Protein AF-0000000087642236 (afdb_homodimer)

Sequence (404 aa):
MPSSGDEKKRVFAFHSILVLTADTSTDHLIQAVLVAGTSNITKETESALHYLAAWSFVEMAKLPDFQRIPYHQFVILLSSCELHVSHELVAADAALLWLVGQPHPAIYAPGIFSVIRSAYLSKVDRQLIVERIATLQMPESVARFARISMESRHSSRICLEGTHVNRHLSRCGIPDPESRPKETTLSLSRPREGIKWSEKSEMPSSGDEKKRVFAFHSILVLTADTSTDHLIQAVLVAGTSNITKETESALHYLAAWSFVEMAKLPDFQRIPYHQFVILLSSCELHVSHELVAADAALLWLVGQPHPAIYAPGIFSVIRSAYLSKVDRQLIVERIATLQMPESVARFARISMESRHSSRICLEGTHVNRHLSRCGIPDPESRPKETTLSLSRPREGIKWSEKSE

Foldseek 3Di:
DPDPVVVVVVLVVVLVVLLVQLQPDVVSLLVSQLVVVVDDHDPVSLVSSLLSCLQCVLVNLQDPCLLVRDLVSLLVSLLDLSRDDQFLLQSLLSLLQNLLSDPQSLVSLLSSLLSRQLQQADPVSLVLSLVLCVVSVHDVSSSVSSCCLNVDPVSNDAAAPPVSVVVVRVRHDRHDNVPDDPPDHSVSNPDDPPDPPPPPDD/DPDPVVVVVVLVVVLVVLLVQLQPDVVSLLVSQLVVVVDDHDPVSLVSSLLSCLQCVLVNLQDPCLLVRDLVSLLVSLLDLSRDDQFLLQSLLSLLQNLLSDPQSLVSLLSSLLSRQLQQADPVSLVLSLVLCVVSVHDVSSSVSSCCLNVDPVSNDAAAPPVSVVVVRVRHDRHDNVPDDPPDHSVSNPDDPPPPPPPPDD

InterPro domains:
  IPR011705 BTB/Kelch-associated [PF07707] (33-123)
  IPR011705 BTB/Kelch-associated [SM00875] (32-131)

Structure (mmCIF, N/CA/C/O backbone):
data_AF-0000000087642236-model_v1
#
loop_
_entity.id
_entity.type
_entity.pdbx_description
1 polymer 'BACK domain-containing protein'
#
loop_
_atom_site.group_PDB
_atom_site.id
_atom_site.type_symbol
_atom_site.label_atom_id
_atom_site.label_alt_id
_atom_site.label_comp_id
_atom_site.label_asym_id
_atom_site.label_entity_id
_atom_site.label_seq_id
_atom_site.pdbx_PDB_ins_code
_atom_site.Cartn_x
_atom_site.Cartn_y
_atom_site.Cartn_z
_atom_site.occupancy
_atom_site.B_iso_or_equiv
_atom_site.auth_seq_id
_atom_site.auth_comp_id
_atom_site.auth_asym_id
_atom_site.auth_atom_id
_atom_site.pdbx_PDB_model_num
ATOM 1 N N . MET A 1 1 ? 34.438 30.281 -5.961 1 32.78 1 MET A N 1
ATOM 2 C CA . MET A 1 1 ? 33.625 29.078 -5.988 1 32.78 1 MET A CA 1
ATOM 3 C C . MET A 1 1 ? 32.938 28.844 -4.641 1 32.78 1 MET A C 1
ATOM 5 O O . MET A 1 1 ? 33.625 28.812 -3.604 1 32.78 1 MET A O 1
ATOM 9 N N . PRO A 1 2 ? 31.688 29.203 -4.465 1 47.16 2 PRO A N 1
ATOM 10 C CA . PRO A 1 2 ? 31.188 29.109 -3.092 1 47.16 2 PRO A CA 1
ATOM 11 C C . PRO A 1 2 ? 31.516 27.781 -2.434 1 47.16 2 PRO A C 1
ATOM 13 O O . PRO A 1 2 ? 31.516 26.734 -3.104 1 47.16 2 PRO A O 1
ATOM 16 N N . SER A 1 3 ? 32.125 27.734 -1.392 1 49.94 3 SER A N 1
ATOM 17 C CA . SER A 1 3 ? 32.719 26.578 -0.713 1 49.94 3 SER A CA 1
ATOM 18 C C . SER A 1 3 ? 31.672 25.547 -0.341 1 49.94 3 SER A C 1
ATOM 20 O O . SER A 1 3 ? 30.5 25.891 -0.126 1 49.94 3 SER A O 1
ATOM 22 N N . SER A 1 4 ? 31.922 24.219 -0.556 1 55.78 4 SER A N 1
ATOM 23 C CA . SER A 1 4 ? 31.172 23.031 -0.171 1 55.78 4 SER A CA 1
ATOM 24 C C . SER A 1 4 ? 30.469 23.234 1.166 1 55.78 4 SER A C 1
ATOM 26 O O . SER A 1 4 ? 29.328 22.812 1.336 1 55.78 4 SER A O 1
ATOM 28 N N . GLY A 1 5 ? 31.078 23.938 1.996 1 52.66 5 GLY A N 1
ATOM 29 C CA . GLY A 1 5 ? 30.547 24.281 3.305 1 52.66 5 GLY A CA 1
ATOM 30 C C . GLY A 1 5 ? 29.375 25.25 3.236 1 52.66 5 GLY A C 1
ATOM 31 O O . GLY A 1 5 ? 28.438 25.141 4.016 1 52.66 5 GLY A O 1
ATOM 32 N N . ASP A 1 6 ? 29.5 26.156 2.379 1 53.19 6 ASP A N 1
ATOM 33 C CA . ASP A 1 6 ? 28.453 27.156 2.234 1 53.19 6 ASP A CA 1
ATOM 34 C C . ASP A 1 6 ? 27.172 26.547 1.659 1 53.19 6 ASP A C 1
ATOM 36 O O . ASP A 1 6 ? 26.062 26.891 2.088 1 53.19 6 ASP A O 1
ATOM 40 N N . GLU A 1 7 ? 27.344 25.656 0.731 1 53.28 7 GLU A N 1
ATOM 41 C CA . GLU A 1 7 ? 26.203 24.984 0.147 1 53.28 7 GLU A CA 1
ATOM 42 C C . GLU A 1 7 ? 25.484 24.109 1.178 1 53.28 7 GLU A C 1
ATOM 44 O O . GLU A 1 7 ? 24.266 24.078 1.235 1 53.28 7 GLU A O 1
ATOM 49 N N . LYS A 1 8 ? 26.312 23.547 1.969 1 52.88 8 LYS A N 1
ATOM 50 C CA . LYS A 1 8 ? 25.734 22.734 3.039 1 52.88 8 LYS A CA 1
ATOM 51 C C . LYS A 1 8 ? 24.984 23.609 4.043 1 52.88 8 LYS A C 1
ATOM 53 O O . LYS A 1 8 ? 23.906 23.219 4.516 1 52.88 8 LYS A O 1
ATOM 58 N N . LYS A 1 9 ? 25.562 24.703 4.328 1 51.25 9 LYS A N 1
ATOM 59 C CA . LYS A 1 9 ? 24.906 25.641 5.25 1 51.25 9 LYS A CA 1
ATOM 60 C C . LYS A 1 9 ? 23.609 26.172 4.66 1 51.25 9 LYS A C 1
ATOM 62 O O . LYS A 1 9 ? 22.609 26.328 5.371 1 51.25 9 LYS A O 1
ATOM 67 N N . ARG A 1 10 ? 23.594 26.453 3.404 1 49.69 10 ARG A N 1
ATOM 68 C CA . ARG A 1 10 ? 22.391 26.953 2.742 1 49.69 10 ARG A CA 1
ATOM 69 C C . ARG A 1 10 ? 21.312 25.875 2.674 1 49.69 10 ARG A C 1
ATOM 71 O O . ARG A 1 10 ? 20.141 26.156 2.879 1 49.69 10 ARG A O 1
ATOM 78 N N . VAL A 1 11 ? 21.766 24.656 2.379 1 57.25 11 VAL A N 1
ATOM 79 C CA . VAL A 1 11 ? 20.828 23.531 2.348 1 57.25 11 VAL A CA 1
ATOM 80 C C . VAL A 1 11 ? 20.25 23.297 3.742 1 57.25 11 VAL A C 1
ATOM 82 O O . VAL A 1 11 ? 19.047 23.094 3.896 1 57.25 11 VAL A O 1
ATOM 85 N N . PHE A 1 12 ? 21.141 23.391 4.672 1 57.59 12 PHE A N 1
ATOM 86 C CA . PHE A 1 12 ? 20.672 23.234 6.043 1 57.59 12 PHE A CA 1
ATOM 87 C C . PHE A 1 12 ? 19.75 24.375 6.434 1 57.59 12 PHE A C 1
ATOM 89 O O . PHE A 1 12 ? 18.719 24.156 7.082 1 57.59 12 PHE A O 1
ATOM 96 N N . ALA A 1 13 ? 20.188 25.562 6.012 1 58.34 13 ALA A N 1
ATOM 97 C CA . ALA A 1 13 ? 19.344 26.719 6.312 1 58.34 13 ALA A CA 1
ATOM 98 C C . ALA A 1 13 ? 17.984 26.594 5.641 1 58.34 13 ALA A C 1
ATOM 100 O O . ALA A 1 13 ? 16.953 26.875 6.258 1 58.34 13 ALA A O 1
ATOM 101 N N . PHE A 1 14 ? 18.062 26.234 4.43 1 61.53 14 PHE A N 1
ATOM 102 C CA . PHE A 1 14 ? 16.797 26.047 3.707 1 61.53 14 PHE A CA 1
ATOM 103 C C . PHE A 1 14 ? 15.93 25 4.398 1 61.53 14 PHE A C 1
ATOM 105 O O . PHE A 1 14 ? 14.727 25.219 4.582 1 61.53 14 PHE A O 1
ATOM 112 N N . HIS A 1 15 ? 16.609 24.016 4.812 1 68.62 15 HIS A N 1
ATOM 113 C CA . HIS A 1 15 ? 15.875 22.906 5.434 1 68.62 15 HIS A CA 1
ATOM 114 C C . HIS A 1 15 ? 15.297 23.328 6.777 1 68.62 15 HIS A C 1
ATOM 116 O O . HIS A 1 15 ? 14.141 23.016 7.078 1 68.62 15 HIS A O 1
ATOM 122 N N . SER A 1 16 ? 16.078 24.078 7.387 1 69.88 16 SER A N 1
ATOM 123 C CA . SER A 1 16 ? 15.602 24.547 8.688 1 69.88 16 SER A CA 1
ATOM 124 C C . SER A 1 16 ? 14.461 25.547 8.523 1 69.88 16 SER A C 1
ATOM 126 O O . SER A 1 16 ? 13.477 25.5 9.258 1 69.88 16 SER A O 1
ATOM 128 N N . ILE A 1 17 ? 14.586 26.328 7.551 1 69.81 17 ILE A N 1
ATOM 129 C CA . ILE A 1 17 ? 13.555 27.344 7.32 1 69.81 17 ILE A CA 1
ATOM 130 C C . ILE A 1 17 ? 12.273 26.672 6.855 1 69.81 17 ILE A C 1
ATOM 132 O O . ILE A 1 17 ? 11.172 27.062 7.262 1 69.81 17 ILE A O 1
ATOM 136 N N . LEU A 1 18 ? 12.445 25.688 6.094 1 77.38 18 LEU A N 1
ATOM 137 C CA . LEU A 1 18 ? 11.281 24.984 5.562 1 77.38 18 LEU A CA 1
ATOM 138 C C . LEU A 1 18 ? 10.469 24.359 6.688 1 77.38 18 LEU A C 1
ATOM 140 O O . LEU A 1 18 ? 9.242 24.516 6.734 1 77.38 18 LEU A O 1
ATOM 144 N N . VAL A 1 19 ? 11.195 23.844 7.582 1 80.31 19 VAL A N 1
ATOM 145 C CA . VAL A 1 19 ? 10.508 23.188 8.688 1 80.31 19 VAL A CA 1
ATOM 146 C C . VAL A 1 19 ? 9.93 24.234 9.633 1 80.31 19 VAL A C 1
ATOM 148 O O . VAL A 1 19 ? 8.789 24.094 10.102 1 80.31 19 VAL A O 1
ATOM 151 N N . LEU A 1 20 ? 10.68 25.25 9.766 1 78.31 20 LEU A N 1
ATOM 152 C CA . LEU A 1 20 ? 10.219 26.297 10.664 1 78.31 20 LEU A CA 1
ATOM 153 C C . LEU A 1 20 ? 8.984 26.984 10.109 1 78.31 20 LEU A C 1
ATOM 155 O O . LEU A 1 20 ? 8.023 27.25 10.844 1 78.31 20 LEU A O 1
ATOM 159 N N . THR A 1 21 ? 8.961 27.219 8.906 1 80.25 21 THR A N 1
ATOM 160 C CA . THR A 1 21 ? 7.809 27.875 8.281 1 80.25 21 THR A CA 1
ATOM 161 C C . THR A 1 21 ? 6.609 26.938 8.258 1 80.25 21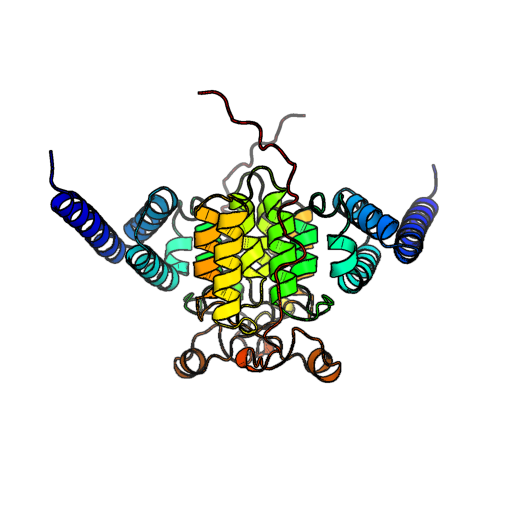 THR A C 1
ATOM 163 O O . THR A 1 21 ? 5.473 27.359 8.477 1 80.25 21 THR A O 1
ATOM 166 N N . ALA A 1 22 ? 6.883 25.719 8.062 1 83.5 22 ALA A N 1
ATOM 167 C CA . ALA A 1 22 ? 5.828 24.703 8.008 1 83.5 22 ALA A CA 1
ATOM 168 C C . ALA A 1 22 ? 5.098 24.609 9.344 1 83.5 22 ALA A C 1
ATOM 170 O O . ALA A 1 22 ? 3.908 24.281 9.391 1 83.5 22 ALA A O 1
ATOM 171 N N . ASP A 1 23 ? 5.789 25.016 10.359 1 84.06 23 ASP A N 1
ATOM 172 C CA . ASP A 1 23 ? 5.238 24.844 11.703 1 84.06 23 ASP A CA 1
ATOM 173 C C . ASP A 1 23 ? 4.379 26.047 12.086 1 84.06 23 ASP A C 1
ATOM 175 O O . ASP A 1 23 ? 3.689 26.031 13.109 1 84.06 23 ASP A O 1
ATOM 179 N N . THR A 1 24 ? 4.328 27.031 11.227 1 84.19 24 THR A N 1
ATOM 180 C CA . THR A 1 24 ? 3.652 28.281 11.602 1 84.19 24 THR A CA 1
ATOM 181 C C . THR A 1 24 ? 2.172 28.219 11.242 1 84.19 24 THR A C 1
ATOM 183 O O . THR A 1 24 ? 1.344 28.875 11.875 1 84.19 24 THR A O 1
ATOM 186 N N . SER A 1 25 ? 1.928 27.531 10.172 1 89.19 25 SER A N 1
ATOM 187 C CA . SER A 1 25 ? 0.537 27.391 9.758 1 89.19 25 SER A CA 1
ATOM 188 C C . SER A 1 25 ? 0.351 26.172 8.867 1 89.19 25 SER A C 1
ATOM 190 O O . SER A 1 25 ? 1.306 25.703 8.242 1 89.19 25 SER A O 1
ATOM 192 N N . THR A 1 26 ? -0.855 25.734 8.797 1 91.75 26 THR A N 1
ATOM 193 C CA . THR A 1 26 ? -1.171 24.578 7.973 1 91.75 26 THR A CA 1
ATOM 194 C C . THR A 1 26 ? -1.011 24.906 6.488 1 91.75 26 THR A C 1
ATOM 196 O O . THR A 1 26 ? -0.612 24.047 5.699 1 91.75 26 THR A O 1
ATOM 199 N N . ASP A 1 27 ? -1.219 26.156 6.16 1 90.94 27 ASP A N 1
ATOM 200 C CA . ASP A 1 27 ? -1.024 26.594 4.781 1 90.94 27 ASP A CA 1
ATOM 201 C C . ASP A 1 27 ? 0.447 26.516 4.379 1 90.94 27 ASP A C 1
ATOM 203 O O . ASP A 1 27 ? 0.772 26.047 3.285 1 90.94 27 ASP A O 1
ATOM 207 N N . HIS A 1 28 ? 1.181 26.906 5.27 1 90.75 28 HIS A N 1
ATOM 208 C CA . HIS A 1 28 ? 2.611 26.844 5 1 90.75 28 HIS A CA 1
ATOM 209 C C . HIS A 1 28 ? 3.104 25.391 5.008 1 90.75 28 HIS A C 1
ATOM 211 O O . HIS A 1 28 ? 4.012 25.047 4.254 1 90.75 28 HIS A O 1
ATOM 217 N N . LEU A 1 29 ? 2.521 24.641 5.816 1 92.81 29 LEU A N 1
ATOM 218 C CA . LEU A 1 29 ? 2.902 23.234 5.922 1 92.81 29 LEU A CA 1
ATOM 219 C C . LEU A 1 29 ? 2.635 22.5 4.613 1 92.81 29 LEU A C 1
ATOM 221 O O . LEU A 1 29 ? 3.514 21.797 4.098 1 92.81 29 LEU A O 1
ATOM 225 N N . ILE A 1 30 ? 1.453 22.688 4.098 1 92.5 30 ILE A N 1
ATOM 226 C CA . ILE A 1 30 ? 1.121 21.969 2.873 1 92.5 30 ILE A CA 1
ATOM 227 C C . ILE A 1 30 ? 2.027 22.438 1.737 1 92.5 30 ILE A C 1
ATOM 229 O O . ILE A 1 30 ? 2.447 21.641 0.899 1 92.5 30 ILE A O 1
ATOM 233 N N . GLN A 1 31 ? 2.393 23.734 1.708 1 90.75 31 GLN A N 1
ATOM 234 C CA . GLN A 1 31 ? 3.322 24.234 0.703 1 90.75 31 GLN A CA 1
ATOM 235 C C . GLN A 1 31 ? 4.707 23.609 0.872 1 90.75 31 GLN A C 1
ATOM 237 O O . GLN A 1 31 ? 5.359 23.266 -0.112 1 90.75 31 GLN A O 1
ATOM 242 N N . ALA A 1 32 ? 5.07 23.469 2.09 1 90.75 32 ALA A N 1
ATOM 243 C CA . ALA A 1 32 ? 6.359 22.844 2.373 1 90.75 32 ALA A CA 1
ATOM 244 C C . ALA A 1 32 ? 6.379 21.391 1.91 1 90.75 32 ALA A C 1
ATOM 246 O O . ALA A 1 32 ? 7.367 20.938 1.338 1 90.75 32 ALA A O 1
ATOM 247 N N . VAL A 1 33 ? 5.312 20.703 2.146 1 90 33 VAL A N 1
ATOM 248 C CA . VAL A 1 33 ? 5.188 19.312 1.729 1 90 33 VAL A CA 1
ATOM 249 C C . VAL A 1 33 ? 5.238 19.234 0.205 1 90 33 VAL A C 1
ATOM 251 O O . VAL A 1 33 ? 5.906 18.359 -0.351 1 90 33 VAL A O 1
ATOM 254 N N . LEU A 1 34 ? 4.637 20.172 -0.435 1 90 34 LEU A N 1
ATOM 255 C CA . LEU A 1 34 ? 4.625 20.203 -1.894 1 90 34 LEU A CA 1
ATOM 256 C C . LEU A 1 34 ? 6.023 20.469 -2.441 1 90 34 LEU A C 1
ATOM 258 O O . LEU A 1 34 ? 6.465 19.797 -3.377 1 90 34 LEU A O 1
ATOM 262 N N . VAL A 1 35 ? 6.688 21.328 -1.792 1 85.44 35 VAL A N 1
ATOM 263 C CA . VAL A 1 35 ? 8.047 21.672 -2.207 1 85.44 35 VAL A CA 1
ATOM 264 C C . VAL A 1 35 ? 8.977 20.5 -1.949 1 85.44 35 VAL A C 1
ATOM 266 O O . VAL A 1 35 ? 9.844 20.188 -2.775 1 85.44 35 VAL A O 1
ATOM 269 N N . ALA A 1 36 ? 8.805 19.812 -0.863 1 83.69 36 ALA A N 1
ATOM 270 C CA . ALA A 1 36 ? 9.625 18.656 -0.504 1 83.69 36 ALA A CA 1
ATOM 271 C C . ALA A 1 36 ? 9.438 17.516 -1.511 1 83.69 36 ALA A C 1
ATOM 273 O O . ALA A 1 36 ? 10.359 16.719 -1.731 1 83.69 36 ALA A O 1
ATOM 274 N N . GLY A 1 37 ? 8.32 17.469 -2.098 1 79.88 37 GLY A N 1
ATOM 275 C CA . GLY A 1 37 ? 8.039 16.438 -3.078 1 79.88 37 GLY A CA 1
ATOM 276 C C . GLY A 1 37 ? 8.758 16.641 -4.395 1 79.88 37 GLY A C 1
ATOM 277 O O . GLY A 1 37 ? 8.945 15.703 -5.164 1 79.88 37 GLY A O 1
ATOM 278 N N . THR A 1 38 ? 9.164 17.812 -4.68 1 77.06 38 THR A N 1
ATOM 279 C CA . THR A 1 38 ? 9.75 18.125 -5.977 1 77.06 38 THR A CA 1
ATOM 280 C C . THR A 1 38 ? 11.227 18.5 -5.832 1 77.06 38 THR A C 1
ATOM 282 O O . THR A 1 38 ? 11.898 18.766 -6.828 1 77.06 38 THR A O 1
ATOM 285 N N . SER A 1 39 ? 11.664 18.547 -4.559 1 74.81 39 SER A N 1
ATOM 286 C CA . SER A 1 39 ? 13.031 18.984 -4.301 1 74.81 39 SER A CA 1
ATOM 287 C C . SER A 1 39 ? 13.828 17.906 -3.555 1 74.81 39 SER A C 1
ATOM 289 O O . SER A 1 39 ? 13.25 17 -2.961 1 74.81 39 SER A O 1
ATOM 291 N N . ASN A 1 40 ? 15.047 18.062 -3.73 1 73.19 40 ASN A N 1
ATOM 292 C CA . ASN A 1 40 ? 15.914 17.188 -2.961 1 73.19 40 ASN A CA 1
ATOM 293 C C . ASN A 1 40 ? 16.094 17.672 -1.53 1 73.19 40 ASN A C 1
ATOM 295 O O . ASN A 1 40 ? 16.75 18.688 -1.299 1 73.19 40 ASN A O 1
ATOM 299 N N . ILE A 1 41 ? 15.406 17.109 -0.677 1 78.19 41 ILE A N 1
ATOM 300 C CA . ILE A 1 41 ? 15.523 17.484 0.727 1 78.19 41 ILE A CA 1
ATOM 301 C C . ILE A 1 41 ? 16.172 16.344 1.517 1 78.19 41 ILE A C 1
ATOM 303 O O . ILE A 1 41 ? 16.203 15.203 1.049 1 78.19 41 ILE A O 1
ATOM 307 N N . THR A 1 42 ? 16.719 16.766 2.615 1 79.06 42 THR A N 1
ATOM 308 C CA . THR A 1 42 ? 17.359 15.758 3.453 1 79.06 42 THR A CA 1
ATOM 309 C C . THR A 1 42 ? 16.328 14.844 4.09 1 79.06 42 THR A C 1
ATOM 311 O O . THR A 1 42 ? 15.156 15.211 4.215 1 79.06 42 THR A O 1
ATOM 314 N N . LYS A 1 43 ? 16.812 13.742 4.52 1 78.25 43 LYS A N 1
ATOM 315 C CA . LYS A 1 43 ? 15.969 12.773 5.203 1 78.25 43 LYS A CA 1
ATOM 316 C C . LYS A 1 43 ? 15.391 13.367 6.488 1 78.25 43 LYS A C 1
ATOM 318 O O . LYS A 1 43 ? 14.219 13.141 6.812 1 78.25 43 LYS A O 1
ATOM 323 N N . GLU A 1 44 ? 16.172 14.07 7.18 1 81.75 44 GLU A N 1
ATOM 324 C CA . GLU A 1 44 ? 15.758 14.656 8.453 1 81.75 44 GLU A CA 1
ATOM 325 C C . GLU A 1 44 ? 14.648 15.688 8.242 1 81.75 44 GLU A C 1
ATOM 327 O O . GLU A 1 44 ? 13.672 15.711 8.992 1 81.75 44 GLU A O 1
ATOM 332 N N . THR A 1 45 ? 14.859 16.5 7.25 1 83.44 45 THR A N 1
ATOM 333 C CA . THR A 1 45 ? 13.852 17.516 6.941 1 83.44 45 THR A CA 1
ATOM 334 C C . THR A 1 45 ? 12.547 16.859 6.488 1 83.44 45 THR A C 1
ATOM 336 O O . THR A 1 45 ? 11.461 17.281 6.902 1 83.44 45 THR A O 1
ATOM 339 N N . GLU A 1 46 ? 12.672 15.891 5.73 1 83.81 46 GLU A N 1
ATOM 340 C CA . GLU A 1 46 ? 11.5 15.172 5.234 1 83.81 46 GLU A CA 1
ATOM 341 C C . GLU A 1 46 ? 10.734 14.516 6.379 1 83.81 46 GLU A C 1
ATOM 343 O O . GLU A 1 46 ? 9.5 14.578 6.418 1 83.81 46 GLU A O 1
ATOM 348 N N . SER A 1 47 ? 11.492 13.938 7.215 1 83.94 47 SER A N 1
ATOM 349 C CA . SER A 1 47 ? 10.867 13.289 8.367 1 83.94 47 SER A CA 1
ATOM 350 C C . SER A 1 47 ? 10.148 14.305 9.25 1 83.94 47 SER A C 1
ATOM 352 O O . SER A 1 47 ? 9.055 14.023 9.75 1 83.94 47 SER A O 1
ATOM 354 N N . ALA A 1 48 ? 10.781 15.406 9.43 1 86.19 48 ALA A N 1
ATOM 355 C CA . ALA A 1 48 ? 10.172 16.453 10.242 1 86.19 48 ALA A CA 1
ATOM 356 C C . ALA A 1 48 ? 8.883 16.969 9.594 1 86.19 48 ALA A C 1
ATOM 358 O O . ALA A 1 48 ? 7.883 17.172 10.281 1 86.19 48 ALA A O 1
ATOM 359 N N . LEU A 1 49 ? 8.938 17.156 8.328 1 89.06 49 LEU A N 1
ATOM 360 C CA . LEU A 1 49 ? 7.762 17.625 7.605 1 89.06 49 LEU A CA 1
ATOM 361 C C . LEU A 1 49 ? 6.641 16.594 7.66 1 89.06 49 LEU A C 1
ATOM 363 O O . LEU A 1 49 ? 5.473 16.953 7.836 1 89.06 49 LEU A O 1
ATOM 367 N N . HIS A 1 50 ? 6.996 15.398 7.551 1 88.5 50 HIS A N 1
ATOM 368 C CA . HIS A 1 50 ? 6 14.328 7.605 1 88.5 50 HIS A CA 1
ATOM 369 C C . HIS A 1 50 ? 5.359 14.25 8.992 1 88.5 50 HIS A C 1
ATOM 371 O O . HIS A 1 50 ? 4.16 13.992 9.109 1 88.5 50 HIS A O 1
ATOM 377 N N . TYR A 1 51 ? 6.195 14.477 9.922 1 88.75 51 TYR A N 1
ATOM 378 C CA . TYR A 1 51 ? 5.664 14.469 11.281 1 88.75 51 TYR A CA 1
ATOM 379 C C . TYR A 1 51 ? 4.645 15.586 11.477 1 88.75 51 TYR A C 1
ATOM 381 O O . TYR A 1 51 ? 3.543 15.344 11.977 1 88.75 51 TYR A O 1
ATOM 389 N N . LEU A 1 52 ? 4.996 16.75 11.094 1 91.75 52 LEU A N 1
ATOM 390 C CA . LEU A 1 52 ? 4.09 17.891 11.219 1 91.75 52 LEU A CA 1
ATOM 391 C C . LEU A 1 52 ? 2.826 17.672 10.398 1 91.75 52 LEU A C 1
ATOM 393 O O . LEU A 1 52 ? 1.722 17.969 10.859 1 91.75 52 LEU A O 1
ATOM 397 N N . ALA A 1 53 ? 3.035 17.141 9.219 1 94.62 53 ALA A N 1
ATOM 398 C CA . ALA A 1 53 ? 1.907 16.906 8.32 1 94.62 53 ALA A CA 1
ATOM 399 C C . ALA A 1 53 ? 0.971 15.836 8.891 1 94.62 53 ALA A C 1
ATOM 401 O O . ALA A 1 53 ? -0.252 15.961 8.797 1 94.62 53 ALA A O 1
ATOM 402 N N . ALA A 1 54 ? 1.519 14.836 9.484 1 93.81 54 ALA A N 1
ATOM 403 C CA . ALA A 1 54 ? 0.715 13.773 10.086 1 93.81 54 ALA A CA 1
ATOM 404 C C . ALA A 1 54 ? -0.135 14.32 11.234 1 93.81 54 ALA A C 1
ATOM 406 O O . ALA A 1 54 ? -1.307 13.961 11.367 1 93.81 54 ALA A O 1
ATOM 407 N N . TRP A 1 55 ? 0.394 15.195 11.93 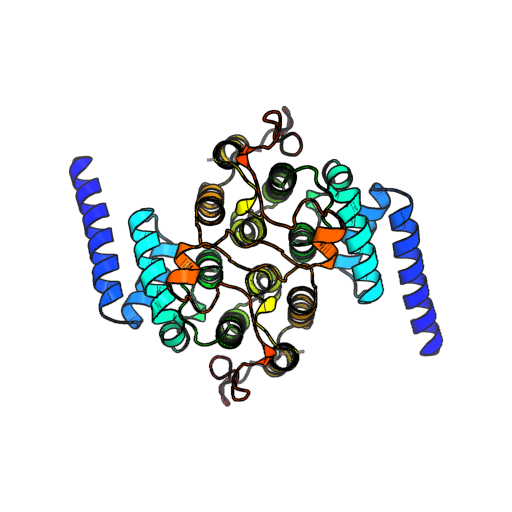1 92.56 55 TRP A N 1
ATOM 408 C CA . TRP A 1 55 ? -0.29 15.75 13.094 1 92.56 55 TRP A CA 1
ATOM 409 C C . TRP A 1 55 ? -1.376 16.734 12.672 1 92.56 55 TRP A C 1
ATOM 411 O O . TRP A 1 55 ? -2.387 16.891 13.359 1 92.56 55 TRP A O 1
ATOM 421 N N . SER A 1 56 ? -1.162 17.391 11.586 1 94.69 56 SER A N 1
ATOM 422 C CA . SER A 1 56 ? -2.109 18.375 11.102 1 94.69 56 SER A CA 1
ATOM 423 C C . SER A 1 56 ? -2.9 17.859 9.906 1 94.69 56 SER A C 1
ATOM 425 O O . SER A 1 56 ? -3.416 18.641 9.109 1 94.69 56 SER A O 1
ATOM 427 N N . PHE A 1 57 ? -3.035 16.609 9.758 1 96.44 57 PHE A N 1
ATOM 428 C CA . PHE A 1 57 ? -3.504 15.945 8.555 1 96.44 57 PHE A CA 1
ATOM 429 C C . PHE A 1 57 ? -4.934 16.375 8.219 1 96.44 57 PHE A C 1
ATOM 431 O O . PHE A 1 57 ? -5.23 16.734 7.082 1 96.44 57 PHE A O 1
ATOM 438 N N . VAL A 1 58 ? -5.797 16.391 9.219 1 95.69 58 VAL A N 1
ATOM 439 C CA . VAL A 1 58 ? -7.207 16.688 9 1 95.69 58 VAL A CA 1
ATOM 440 C C . VAL A 1 58 ? -7.355 18.156 8.609 1 95.69 58 VAL A C 1
ATOM 442 O O . VAL A 1 58 ? -8.125 18.5 7.699 1 95.69 58 VAL A O 1
ATOM 445 N N . GLU A 1 59 ? -6.578 19 9.25 1 95.38 59 GLU A N 1
ATOM 446 C CA . GLU A 1 59 ? -6.594 20.422 8.906 1 95.38 59 GLU A CA 1
ATOM 447 C C . GLU A 1 59 ? -6.062 20.656 7.496 1 95.38 59 GLU A C 1
ATOM 449 O O . GLU A 1 59 ? -6.59 21.484 6.758 1 95.38 59 GLU A O 1
ATOM 454 N N . MET A 1 60 ? -5.078 19.906 7.148 1 95.88 60 MET A N 1
ATOM 455 C CA . MET A 1 60 ? -4.531 20 5.797 1 95.88 60 MET A CA 1
ATOM 456 C C . MET A 1 60 ? -5.559 19.562 4.762 1 95.88 60 MET A C 1
ATOM 458 O O . MET A 1 60 ? -5.629 20.125 3.668 1 95.88 60 MET A O 1
ATOM 462 N N . ALA A 1 61 ? -6.324 18.562 5.152 1 95.81 61 ALA A N 1
ATOM 463 C CA . ALA A 1 61 ? -7.305 18 4.23 1 95.81 61 ALA A CA 1
ATOM 464 C C . ALA A 1 61 ? -8.383 19.016 3.885 1 95.81 61 ALA A C 1
ATOM 466 O O . ALA A 1 61 ? -9.055 18.891 2.857 1 95.81 61 ALA A O 1
ATOM 467 N N . LYS A 1 62 ? -8.5 20.016 4.652 1 94.12 62 LYS A N 1
ATOM 468 C CA . LYS A 1 62 ? -9.508 21.047 4.422 1 94.12 62 LYS A CA 1
ATOM 469 C C . LYS A 1 62 ? -8.992 22.109 3.461 1 94.12 62 LYS A C 1
ATOM 471 O O . LYS A 1 62 ? -9.766 22.938 2.984 1 94.12 62 LYS A O 1
ATOM 476 N N . LEU A 1 63 ? -7.766 22.047 3.139 1 94 63 LEU A N 1
ATOM 477 C CA . LEU A 1 63 ? -7.156 23.047 2.281 1 94 63 LEU A CA 1
ATOM 478 C C . LEU A 1 63 ? -7.297 22.672 0.81 1 94 63 LEU A C 1
ATOM 480 O O . LEU A 1 63 ? -7.281 21.484 0.466 1 94 63 LEU A O 1
ATOM 484 N N . PRO A 1 64 ? -7.324 23.641 -0.077 1 91.38 64 PRO A N 1
ATOM 485 C CA . PRO A 1 64 ? -7.527 23.391 -1.505 1 91.38 64 PRO A CA 1
ATOM 486 C C . PRO A 1 64 ? -6.363 22.625 -2.139 1 91.38 64 PRO A C 1
ATOM 488 O O . PRO A 1 64 ? -6.559 21.891 -3.104 1 91.38 64 PRO A O 1
ATOM 491 N N . ASP A 1 65 ? -5.184 22.797 -1.569 1 93.88 65 ASP A N 1
ATOM 492 C CA . ASP A 1 65 ? -3.998 22.219 -2.189 1 93.88 65 ASP A CA 1
ATOM 493 C C . ASP A 1 65 ? -3.787 20.766 -1.729 1 93.88 65 ASP A C 1
ATOM 495 O O . ASP A 1 65 ? -2.855 20.109 -2.178 1 93.88 65 ASP A O 1
ATOM 499 N N . PHE A 1 66 ? -4.688 20.281 -0.954 1 96.5 66 PHE A N 1
ATOM 500 C CA . PHE A 1 66 ? -4.535 18.938 -0.397 1 96.5 66 PHE A CA 1
ATOM 501 C C . PHE A 1 66 ? -4.414 17.906 -1.506 1 96.5 66 PHE A C 1
ATOM 503 O O . PHE A 1 66 ? -3.588 16.984 -1.425 1 96.5 66 PHE A O 1
ATOM 510 N N . GLN A 1 67 ? -5.137 18.094 -2.529 1 95.75 67 GLN A N 1
ATOM 511 C CA . GLN A 1 67 ? -5.18 17.125 -3.619 1 95.75 67 GLN A CA 1
ATOM 512 C C . GLN A 1 67 ? -3.936 17.219 -4.496 1 95.75 67 GLN A C 1
ATOM 514 O O . GLN A 1 67 ? -3.695 16.359 -5.344 1 95.75 67 GLN A O 1
ATOM 519 N N . ARG A 1 68 ? -3.166 18.219 -4.18 1 95.06 68 ARG A N 1
ATOM 520 C CA . ARG A 1 68 ? -1.955 18.406 -4.969 1 95.06 68 ARG A CA 1
ATOM 521 C C . ARG A 1 68 ? -0.763 17.719 -4.324 1 95.06 68 ARG A C 1
ATOM 523 O O . ARG A 1 68 ? 0.317 17.641 -4.914 1 95.06 68 ARG A O 1
ATOM 530 N N . ILE A 1 69 ? -0.964 17.172 -3.156 1 95.19 69 ILE A N 1
ATOM 531 C CA . ILE A 1 69 ? 0.106 16.406 -2.533 1 95.19 69 ILE A CA 1
ATOM 532 C C . ILE A 1 69 ? 0.502 15.242 -3.447 1 95.19 69 ILE A C 1
ATOM 534 O O . ILE A 1 69 ? -0.351 14.461 -3.877 1 95.19 69 ILE A O 1
ATOM 538 N N . PRO A 1 70 ? 1.791 15.211 -3.738 1 93.12 70 PRO A N 1
ATOM 539 C CA . PRO A 1 70 ? 2.227 14.117 -4.609 1 93.12 70 PRO A CA 1
ATOM 540 C C . PRO A 1 70 ? 1.906 12.742 -4.035 1 93.12 70 PRO A C 1
ATOM 542 O O . PRO A 1 70 ? 1.928 12.555 -2.816 1 93.12 70 PRO A O 1
ATOM 545 N N . TYR A 1 71 ? 1.712 11.805 -4.926 1 94.44 71 TYR A N 1
ATOM 546 C CA . TYR A 1 71 ? 1.287 10.461 -4.562 1 94.44 71 TYR A CA 1
ATOM 547 C C . TYR A 1 71 ? 2.234 9.844 -3.539 1 94.44 71 TYR A C 1
ATOM 549 O O . TYR A 1 71 ? 1.792 9.297 -2.527 1 94.44 71 TYR A O 1
ATOM 557 N N . HIS A 1 72 ? 3.508 9.922 -3.756 1 91.69 72 HIS A N 1
ATOM 558 C CA . HIS A 1 72 ? 4.473 9.266 -2.881 1 91.69 72 HIS A CA 1
ATOM 559 C C . HIS A 1 72 ? 4.43 9.844 -1.474 1 91.69 72 HIS A C 1
ATOM 561 O O . HIS A 1 72 ? 4.535 9.109 -0.489 1 91.69 72 HIS A O 1
ATOM 567 N N . GLN A 1 73 ? 4.234 11.125 -1.392 1 91.94 73 GLN A N 1
ATOM 568 C CA . GLN A 1 73 ? 4.141 11.758 -0.079 1 91.94 73 GLN A CA 1
ATOM 569 C C . GLN A 1 73 ? 2.828 11.391 0.612 1 91.94 73 GLN A C 1
ATOM 571 O O . GLN A 1 73 ? 2.797 11.188 1.826 1 91.94 73 GLN A O 1
ATOM 576 N N . PHE A 1 74 ? 1.837 11.367 -0.198 1 95.62 74 PHE A N 1
ATOM 577 C CA . PHE A 1 74 ? 0.526 11.062 0.361 1 95.62 74 PHE A CA 1
ATOM 578 C C . PHE A 1 74 ? 0.503 9.648 0.935 1 95.62 74 PHE A C 1
ATOM 580 O O . PHE A 1 74 ? -0.022 9.422 2.027 1 95.62 74 PHE A O 1
ATOM 587 N N . VAL A 1 75 ? 1.076 8.711 0.224 1 94.81 75 VAL A N 1
ATOM 588 C CA . VAL A 1 75 ? 1.133 7.324 0.682 1 94.81 75 VAL A CA 1
ATOM 589 C C . VAL A 1 75 ? 1.938 7.242 1.978 1 94.81 75 VAL A C 1
ATOM 591 O O . VAL A 1 75 ? 1.543 6.547 2.916 1 94.81 75 VAL A O 1
ATOM 594 N N . ILE A 1 76 ? 2.971 7.977 2.018 1 90.88 76 ILE A N 1
ATOM 595 C CA . ILE A 1 76 ? 3.816 7.977 3.205 1 90.88 76 ILE A CA 1
ATOM 596 C C . ILE A 1 76 ? 3.031 8.516 4.398 1 90.88 76 ILE A C 1
ATOM 598 O O . ILE A 1 76 ? 3.051 7.926 5.48 1 90.88 76 ILE A O 1
ATOM 602 N N . LEU A 1 77 ? 2.342 9.523 4.203 1 93.31 77 LEU A N 1
ATOM 603 C CA . LEU A 1 77 ? 1.55 10.125 5.27 1 93.31 77 LEU A CA 1
ATOM 604 C C . LEU A 1 77 ? 0.448 9.172 5.727 1 93.31 77 LEU A C 1
ATOM 606 O O . LEU A 1 77 ? 0.306 8.914 6.926 1 93.31 77 LEU A O 1
ATOM 610 N N . LEU A 1 78 ? -0.253 8.656 4.754 1 95.19 78 LEU A N 1
ATOM 611 C CA . LEU A 1 78 ? -1.406 7.812 5.047 1 95.19 78 LEU A CA 1
ATOM 612 C C . LEU A 1 78 ? -0.974 6.512 5.715 1 95.19 78 LEU A C 1
ATOM 614 O O . LEU A 1 78 ? -1.726 5.934 6.504 1 95.19 78 LEU A O 1
ATOM 618 N N . SER A 1 79 ? 0.207 6.113 5.461 1 92.94 79 SER A N 1
ATOM 619 C CA . SER A 1 79 ? 0.707 4.855 6.008 1 92.94 79 SER A CA 1
ATOM 620 C C . SER A 1 79 ? 1.241 5.043 7.422 1 92.94 79 SER A C 1
ATOM 622 O O . SER A 1 79 ? 1.445 4.07 8.148 1 92.94 79 SER A O 1
ATOM 624 N N . SER A 1 80 ? 1.396 6.184 7.855 1 92.06 80 SER A N 1
ATOM 625 C CA . SER A 1 80 ? 2.074 6.48 9.109 1 92.06 80 SER A CA 1
ATOM 626 C C . SER A 1 80 ? 1.198 6.129 10.305 1 92.06 80 SER A C 1
ATOM 628 O O . SER A 1 80 ? -0.009 6.383 10.297 1 92.06 80 SER A O 1
ATOM 630 N N . CYS A 1 81 ? 1.768 5.613 11.367 1 93.44 81 CYS A N 1
ATOM 631 C CA . CYS A 1 81 ? 1.078 5.348 12.625 1 93.44 81 CYS A CA 1
ATOM 632 C C . CYS A 1 81 ? 0.83 6.641 13.398 1 93.44 81 CYS A C 1
ATOM 634 O O . CYS A 1 81 ? -0.012 6.68 14.297 1 93.44 81 CYS A O 1
ATOM 636 N N . GLU A 1 82 ? 1.522 7.629 12.953 1 92.06 82 GLU A N 1
ATOM 637 C CA . GLU A 1 82 ? 1.427 8.891 13.68 1 92.06 82 GLU A CA 1
ATOM 638 C C . GLU A 1 82 ? 0.358 9.797 13.07 1 92.06 82 GLU A C 1
ATOM 640 O O . GLU A 1 82 ? 0.128 10.906 13.547 1 92.06 82 GLU A O 1
ATOM 645 N N . LEU A 1 83 ? -0.19 9.297 11.969 1 95.25 83 LEU A N 1
ATOM 646 C CA . LEU A 1 83 ? -1.274 10.07 11.375 1 95.25 83 LEU A CA 1
ATOM 647 C C . LEU A 1 83 ? -2.342 10.398 12.414 1 95.25 83 LEU A C 1
ATOM 649 O O . LEU A 1 83 ? -2.992 9.492 12.945 1 95.25 83 LEU A O 1
ATOM 653 N N . HIS A 1 84 ? -2.535 11.656 12.648 1 94.44 84 HIS A N 1
ATOM 654 C CA . HIS A 1 84 ? -3.455 12.07 13.703 1 94.44 84 HIS A CA 1
ATOM 655 C C . HIS A 1 84 ? -4.883 12.172 13.18 1 94.44 84 HIS A C 1
ATOM 657 O O . HIS A 1 84 ? -5.301 13.227 12.688 1 94.44 84 HIS A O 1
ATOM 663 N N . VAL A 1 85 ? -5.562 11.133 13.328 1 93.88 85 VAL A N 1
ATOM 664 C CA . VAL A 1 85 ? -6.973 11.039 12.961 1 93.88 85 VAL A CA 1
ATOM 665 C C . VAL A 1 85 ? -7.77 10.422 14.109 1 93.88 85 VAL A C 1
ATOM 667 O O . VAL A 1 85 ? -7.246 9.602 14.867 1 93.88 85 VAL A O 1
ATOM 670 N N . SER A 1 86 ? -8.984 10.805 14.242 1 90.62 86 SER A N 1
ATOM 671 C CA . SER A 1 86 ? -9.828 10.297 15.32 1 90.62 86 SER A CA 1
ATOM 672 C C . SER A 1 86 ? -10.188 8.836 15.102 1 90.62 86 SER A C 1
ATOM 674 O O . SER A 1 86 ? -10.328 8.078 16.062 1 90.62 86 SER A O 1
ATOM 676 N N . HIS A 1 87 ? -10.391 8.539 13.844 1 91.44 87 HIS A N 1
ATOM 677 C CA . HIS A 1 87 ? -10.766 7.191 13.422 1 91.44 87 HIS A CA 1
ATOM 678 C C . HIS A 1 87 ? -10.273 6.898 12.008 1 91.44 87 HIS A C 1
ATOM 680 O O . HIS A 1 87 ? -10.055 7.824 11.219 1 91.44 87 HIS A O 1
ATOM 686 N N . GLU A 1 88 ? -10.109 5.566 11.781 1 93.94 88 GLU A N 1
ATOM 687 C CA . GLU A 1 88 ? -9.602 5.176 10.469 1 93.94 88 GLU A CA 1
ATOM 688 C C . GLU A 1 88 ? -10.523 5.66 9.352 1 93.94 88 GLU A C 1
ATOM 690 O O . GLU A 1 88 ? -10.07 5.914 8.234 1 93.94 88 GLU A O 1
ATOM 695 N N . LEU A 1 89 ? -11.805 5.84 9.688 1 94.94 89 LEU A N 1
ATOM 696 C CA . LEU A 1 89 ? -12.758 6.328 8.695 1 94.94 89 LEU A CA 1
ATOM 697 C C . LEU A 1 89 ? -12.359 7.719 8.203 1 94.94 89 LEU A C 1
ATOM 699 O O . LEU A 1 89 ? -12.555 8.047 7.035 1 94.94 89 LEU A O 1
ATOM 703 N N . VAL A 1 90 ? -11.805 8.492 9.039 1 94.81 90 VAL A N 1
ATOM 704 C CA . VAL A 1 90 ? -11.359 9.828 8.664 1 94.81 90 VAL A CA 1
ATOM 705 C C . VAL A 1 90 ? -10.188 9.734 7.691 1 94.81 90 VAL A C 1
ATOM 707 O O . VAL A 1 90 ? -10.102 10.5 6.73 1 94.81 90 VAL A O 1
ATOM 710 N N . ALA A 1 91 ? -9.297 8.781 7.949 1 96.19 91 ALA A N 1
ATOM 711 C CA . ALA A 1 91 ? -8.195 8.539 7.016 1 96.19 91 ALA A CA 1
ATOM 712 C C . ALA A 1 91 ? -8.719 8.125 5.645 1 96.19 91 ALA A C 1
ATOM 714 O O . ALA A 1 91 ? -8.25 8.625 4.617 1 96.19 91 ALA A O 1
ATOM 715 N N . ALA A 1 92 ? -9.711 7.293 5.707 1 96.94 92 ALA A N 1
ATOM 716 C CA . ALA A 1 92 ? -10.312 6.855 4.449 1 96.94 92 ALA A CA 1
ATOM 717 C C . ALA A 1 92 ? -11.008 8.016 3.744 1 96.94 92 ALA A C 1
ATOM 719 O O . ALA A 1 92 ? -10.938 8.141 2.52 1 96.94 92 ALA A O 1
ATOM 720 N N . ASP A 1 93 ? -11.641 8.836 4.504 1 97.25 93 ASP A N 1
ATOM 721 C CA . ASP A 1 93 ? -12.312 10.016 3.957 1 97.25 93 ASP A CA 1
ATOM 722 C C . ASP A 1 93 ? -11.312 10.938 3.26 1 97.25 93 ASP A C 1
ATOM 724 O O . ASP A 1 93 ? -11.555 11.398 2.146 1 97.25 93 ASP A O 1
ATOM 728 N N . ALA A 1 94 ? -10.258 11.141 3.885 1 97.62 94 ALA A N 1
ATOM 729 C CA . ALA A 1 94 ? -9.203 11.969 3.307 1 97.62 94 ALA A CA 1
ATOM 730 C C . ALA A 1 94 ? -8.641 11.328 2.041 1 97.62 94 ALA A C 1
ATOM 732 O O . ALA A 1 94 ? -8.312 12.023 1.077 1 97.62 94 ALA A O 1
ATOM 733 N N . ALA A 1 95 ? -8.531 10.016 2.086 1 97.94 95 ALA A N 1
ATOM 734 C CA . ALA A 1 95 ? -8.062 9.289 0.908 1 97.94 95 ALA A CA 1
ATOM 735 C C . ALA A 1 95 ? -9 9.5 -0.276 1 97.94 95 ALA A C 1
ATOM 737 O O . ALA A 1 95 ? -8.547 9.734 -1.4 1 97.94 95 ALA A O 1
ATOM 738 N N . LEU A 1 96 ? -10.273 9.477 -0 1 97.94 96 LEU A N 1
ATOM 739 C CA . LEU A 1 96 ? -11.258 9.703 -1.054 1 97.94 96 LEU A CA 1
ATOM 740 C C . LEU A 1 96 ? -11.156 11.125 -1.596 1 97.94 96 LEU A C 1
ATOM 742 O O . LEU A 1 96 ? -11.219 11.344 -2.809 1 97.94 96 LEU A O 1
ATOM 746 N N . LEU A 1 97 ? -10.969 12 -0.706 1 97.62 97 LEU A N 1
ATOM 747 C CA . LEU A 1 97 ? -10.805 13.391 -1.101 1 97.62 97 LEU A CA 1
ATOM 748 C C . LEU A 1 97 ? -9.602 13.555 -2.029 1 97.62 97 LEU A C 1
ATOM 750 O O . LEU A 1 97 ? -9.688 14.242 -3.047 1 97.62 97 LEU A O 1
ATOM 754 N N . TRP A 1 98 ? -8.516 12.953 -1.678 1 97.88 98 TRP A N 1
ATOM 755 C CA . TRP A 1 98 ? -7.316 13.039 -2.502 1 97.88 98 TRP A CA 1
ATOM 756 C C . TRP A 1 98 ? -7.535 12.367 -3.854 1 97.88 98 TRP A C 1
ATOM 758 O O . TRP A 1 98 ? -7.188 12.93 -4.895 1 97.88 98 TRP A O 1
ATOM 768 N N . LEU A 1 99 ? -8.188 11.242 -3.857 1 97.75 99 LEU A N 1
ATOM 769 C CA . LEU A 1 99 ? -8.391 10.453 -5.07 1 97.75 99 LEU A CA 1
ATOM 770 C C . LEU A 1 99 ? -9.273 11.203 -6.062 1 97.75 99 LEU A C 1
ATOM 772 O O . LEU A 1 99 ? -8.992 11.211 -7.262 1 97.75 99 LEU A O 1
ATOM 776 N N . VAL A 1 100 ? -10.289 11.789 -5.539 1 95.94 100 VAL A N 1
ATOM 777 C CA . VAL A 1 100 ? -11.25 12.422 -6.43 1 95.94 100 VAL A CA 1
ATOM 778 C C . VAL A 1 100 ? -10.602 13.594 -7.152 1 95.94 100 VAL A C 1
ATOM 780 O O . VAL A 1 100 ? -11.031 13.984 -8.234 1 95.94 100 VAL A O 1
ATOM 783 N N . GLY A 1 101 ? -9.516 14.141 -6.633 1 95 101 GLY A N 1
ATOM 784 C CA . GLY A 1 101 ? -8.805 15.242 -7.246 1 95 101 GLY A CA 1
ATOM 785 C C . GLY A 1 101 ? -7.777 14.797 -8.273 1 95 101 GLY A C 1
ATOM 786 O O . GLY A 1 101 ? -7.168 15.625 -8.953 1 95 101 GLY A O 1
ATOM 787 N N . GLN A 1 102 ? -7.586 13.469 -8.422 1 95.56 102 GLN A N 1
ATOM 788 C CA . GLN A 1 102 ? -6.59 12.953 -9.352 1 95.56 102 GLN A CA 1
ATOM 789 C C . GLN A 1 102 ? -7.191 12.742 -10.742 1 95.56 102 GLN A C 1
ATOM 791 O O . GLN A 1 102 ? -8.344 12.312 -10.867 1 95.56 102 GLN A O 1
ATOM 796 N N . PRO A 1 103 ? -6.43 12.992 -11.836 1 93.5 103 PRO A N 1
ATOM 797 C CA . PRO A 1 103 ? -6.938 12.758 -13.188 1 93.5 103 PRO A CA 1
ATOM 798 C C . PRO A 1 103 ? -7.281 11.297 -13.445 1 93.5 103 PRO A C 1
ATOM 800 O O . PRO A 1 103 ? -8.25 11 -14.148 1 93.5 103 PRO A O 1
ATOM 803 N N . HIS A 1 104 ? -6.516 10.398 -12.922 1 93.88 104 HIS A N 1
ATOM 804 C CA . HIS A 1 104 ? -6.738 8.961 -13.047 1 93.88 104 HIS A CA 1
ATOM 805 C C . HIS A 1 104 ? -6.672 8.273 -11.695 1 93.88 104 HIS A C 1
ATOM 807 O O . HIS A 1 104 ? -5.719 7.547 -11.406 1 93.88 104 HIS A O 1
ATOM 813 N N . PRO A 1 105 ? -7.781 8.43 -10.93 1 95.44 105 PRO A N 1
ATOM 814 C CA . PRO A 1 105 ? -7.746 7.93 -9.555 1 95.44 105 PRO A CA 1
ATOM 815 C C . PRO A 1 105 ? -7.574 6.414 -9.484 1 95.44 105 PRO A C 1
ATOM 817 O O . PRO A 1 105 ? -7.035 5.895 -8.5 1 95.44 105 PRO A O 1
ATOM 820 N N . ALA A 1 106 ? -7.941 5.719 -10.516 1 92.62 106 ALA A N 1
ATOM 821 C CA . ALA A 1 106 ? -7.883 4.258 -10.531 1 92.62 106 ALA A CA 1
ATOM 822 C C . ALA A 1 106 ? -6.438 3.77 -10.469 1 92.62 106 ALA A C 1
ATOM 824 O O . ALA A 1 106 ? -6.168 2.674 -9.969 1 92.62 106 ALA A O 1
ATOM 825 N N . ILE A 1 107 ? -5.559 4.551 -10.953 1 91.56 107 ILE A N 1
ATOM 826 C CA . ILE A 1 107 ? -4.148 4.184 -10.961 1 91.56 107 ILE A CA 1
ATOM 827 C C . ILE A 1 107 ? -3.609 4.176 -9.531 1 91.56 107 ILE A C 1
ATOM 829 O O . ILE A 1 107 ? -2.787 3.326 -9.172 1 91.56 107 ILE A O 1
ATOM 833 N N . TYR A 1 108 ? -4.117 5.02 -8.695 1 95.19 108 TYR A N 1
ATOM 834 C CA . TYR A 1 108 ? -3.562 5.23 -7.359 1 95.19 108 TYR A CA 1
ATOM 835 C C . TYR A 1 108 ? -4.344 4.445 -6.312 1 95.19 108 TYR A C 1
ATOM 837 O O . TYR A 1 108 ? -3.834 4.172 -5.223 1 95.19 108 TYR A O 1
ATOM 845 N N . ALA A 1 109 ? -5.488 4.039 -6.664 1 96.62 109 ALA A N 1
ATOM 846 C CA . ALA A 1 109 ? -6.441 3.49 -5.703 1 96.62 109 ALA A CA 1
ATOM 847 C C . ALA A 1 109 ? -5.879 2.242 -5.031 1 96.62 109 ALA A C 1
ATOM 849 O O . ALA A 1 109 ? -5.949 2.104 -3.807 1 96.62 109 ALA A O 1
ATOM 850 N N . PRO A 1 110 ? -5.234 1.353 -5.781 1 94.19 110 PRO A N 1
ATOM 851 C CA . PRO A 1 110 ? -4.738 0.145 -5.117 1 94.19 110 PRO A CA 1
ATOM 852 C C . PRO A 1 110 ? -3.732 0.451 -4.012 1 94.19 110 PRO A C 1
ATOM 854 O O . PRO A 1 110 ? -3.828 -0.106 -2.914 1 94.19 110 PRO A O 1
ATOM 857 N N . GLY A 1 111 ? -2.832 1.367 -4.32 1 93.88 111 GLY A N 1
ATOM 858 C CA . GLY A 1 111 ? -1.84 1.741 -3.324 1 93.88 111 GLY A CA 1
ATOM 859 C C . GLY A 1 111 ? -2.436 2.471 -2.135 1 93.88 111 GLY A C 1
ATOM 860 O O . GLY A 1 111 ? -2.055 2.215 -0.989 1 93.88 111 GLY A O 1
ATOM 861 N N . ILE A 1 112 ? -3.373 3.285 -2.379 1 96.56 112 ILE A N 1
ATOM 862 C CA . ILE A 1 112 ? -3.99 4.102 -1.339 1 96.56 112 ILE A CA 1
ATOM 863 C C . ILE A 1 112 ? -4.816 3.215 -0.408 1 96.56 112 ILE A C 1
ATOM 865 O O . ILE A 1 112 ? -4.668 3.283 0.815 1 96.56 112 ILE A O 1
ATOM 869 N N . PHE A 1 113 ? -5.586 2.363 -0.965 1 95.75 113 PHE A N 1
ATOM 870 C CA . PHE A 1 113 ? -6.469 1.552 -0.136 1 95.75 113 PHE A CA 1
ATOM 871 C C . PHE A 1 113 ? -5.68 0.466 0.588 1 95.75 113 PHE A C 1
ATOM 873 O O . PHE A 1 113 ? -6.125 -0.047 1.617 1 95.75 113 PHE A O 1
ATOM 880 N N . SER A 1 114 ? -4.52 0.188 0.056 1 92.12 114 SER A N 1
ATOM 881 C CA . SER A 1 114 ? -3.695 -0.827 0.707 1 92.12 114 SER A CA 1
ATOM 882 C C . SER A 1 114 ? -3.121 -0.313 2.023 1 92.12 114 SER A C 1
ATOM 884 O O . SER A 1 114 ? -2.715 -1.101 2.879 1 92.12 114 SER A O 1
ATOM 886 N N . VAL A 1 115 ? -3.082 0.993 2.191 1 92.69 115 VAL A N 1
ATOM 887 C CA . VAL A 1 115 ? -2.465 1.506 3.41 1 92.69 115 VAL A CA 1
ATOM 888 C C . VAL A 1 115 ? -3.549 1.957 4.387 1 92.69 115 VAL A C 1
ATOM 890 O O . VAL A 1 115 ? -3.248 2.371 5.508 1 92.69 115 VAL A O 1
ATOM 893 N N . ILE A 1 116 ? -4.785 1.888 3.967 1 94.94 116 ILE A N 1
ATOM 894 C CA . ILE A 1 116 ? -5.887 2.035 4.914 1 94.94 116 ILE A CA 1
ATOM 895 C C . ILE A 1 116 ? -5.938 0.822 5.84 1 94.94 116 ILE A C 1
ATOM 897 O O . ILE A 1 116 ? -5.801 -0.317 5.387 1 94.94 116 ILE A O 1
ATOM 901 N N . ARG A 1 117 ? -6.102 1.112 7.047 1 93.94 117 ARG A N 1
ATOM 902 C CA . ARG A 1 117 ? -6.094 0.026 8.023 1 93.94 117 ARG A CA 1
ATOM 903 C C . ARG A 1 117 ? -7.5 -0.536 8.219 1 93.94 117 ARG A C 1
ATOM 905 O O . ARG A 1 117 ? -8.172 -0.196 9.195 1 93.94 117 ARG A O 1
ATOM 912 N N . SER A 1 118 ? -7.809 -1.477 7.465 1 93.38 118 SER A N 1
ATOM 913 C CA . SER A 1 118 ? -9.164 -2.002 7.355 1 93.38 118 SER A CA 1
ATOM 914 C C . SER A 1 118 ? -9.609 -2.664 8.656 1 93.38 118 SER A C 1
ATOM 916 O O . SER A 1 118 ? -10.805 -2.738 8.945 1 93.38 118 SER A O 1
ATOM 918 N N . ALA A 1 119 ? -8.695 -3.115 9.461 1 92.44 119 ALA A N 1
ATOM 919 C CA . ALA A 1 119 ? -9.023 -3.752 10.734 1 92.44 119 ALA A CA 1
ATOM 920 C C . ALA A 1 119 ? -9.742 -2.779 11.672 1 92.44 119 ALA A C 1
ATOM 922 O O . ALA A 1 119 ? -10.43 -3.199 12.602 1 92.44 119 ALA A O 1
ATOM 923 N N . TYR A 1 120 ? -9.594 -1.525 11.398 1 93 120 TYR A N 1
ATOM 924 C CA . TYR A 1 120 ? -10.148 -0.502 12.273 1 93 120 TYR A CA 1
ATOM 925 C C . TYR A 1 120 ? -11.461 0.039 11.719 1 93 120 TYR A C 1
ATOM 927 O O . TYR A 1 120 ? -12.031 0.986 12.266 1 93 120 TYR A O 1
ATOM 935 N N . LEU A 1 121 ? -11.875 -0.555 10.695 1 93.19 121 LEU A N 1
ATOM 936 C CA . LEU A 1 121 ? -13.133 -0.15 10.07 1 93.19 121 LEU A CA 1
ATOM 937 C C . LEU A 1 121 ? -14.234 -1.159 10.367 1 93.19 121 LEU A C 1
ATOM 939 O O . LEU A 1 121 ? -14.039 -2.365 10.211 1 93.19 121 LEU A O 1
ATOM 943 N N . SER A 1 122 ? -15.375 -0.657 10.805 1 91.62 122 SER A N 1
ATOM 944 C CA . SER A 1 122 ? -16.547 -1.511 10.961 1 91.62 122 SER A CA 1
ATOM 945 C C . SER A 1 122 ? -17.172 -1.835 9.609 1 91.62 122 SER A C 1
ATOM 947 O O . SER A 1 122 ? -16.797 -1.266 8.586 1 91.62 122 SER A O 1
ATOM 949 N N . LYS A 1 123 ? -18.109 -2.732 9.633 1 90.19 123 LYS A N 1
ATOM 950 C CA . LYS A 1 123 ? -18.844 -3.057 8.422 1 90.19 123 LYS A CA 1
ATOM 951 C C . LYS A 1 123 ? -19.562 -1.827 7.867 1 90.19 123 LYS A C 1
ATOM 953 O O . LYS A 1 123 ? -19.578 -1.608 6.652 1 90.19 123 LYS A O 1
ATOM 958 N N . VAL A 1 124 ? -20.094 -1.063 8.742 1 91.44 124 VAL A N 1
ATOM 959 C CA . VAL A 1 124 ? -20.812 0.142 8.336 1 91.44 124 VAL A CA 1
ATOM 960 C C . VAL A 1 124 ? -19.844 1.139 7.715 1 91.44 124 VAL A C 1
ATOM 962 O O . VAL A 1 124 ? -20.156 1.772 6.703 1 91.44 124 VAL A O 1
ATOM 965 N N . ASP A 1 125 ? -18.688 1.266 8.328 1 93.12 125 ASP A N 1
ATOM 966 C CA . ASP A 1 125 ? -17.672 2.156 7.773 1 93.12 125 ASP A CA 1
ATOM 967 C C . ASP A 1 125 ? -17.328 1.772 6.336 1 93.12 125 ASP A C 1
ATOM 969 O O . ASP A 1 125 ? -17.25 2.635 5.461 1 93.12 125 ASP A O 1
ATOM 973 N N . ARG A 1 126 ? -17.141 0.522 6.141 1 93.62 126 ARG A N 1
ATOM 974 C CA . ARG A 1 126 ? -16.781 0.019 4.82 1 93.62 126 ARG A CA 1
ATOM 975 C C . ARG A 1 126 ? -17.859 0.327 3.795 1 93.62 126 ARG A C 1
ATOM 977 O O . ARG A 1 126 ? -17.562 0.734 2.67 1 93.62 126 ARG A O 1
ATOM 984 N N . GLN A 1 127 ? -19.031 0.188 4.219 1 93 127 GLN A N 1
ATOM 985 C CA . GLN A 1 127 ? -20.156 0.485 3.338 1 93 127 GLN A CA 1
ATOM 986 C C . GLN A 1 127 ? -20.219 1.974 3.012 1 93 127 GLN A C 1
ATOM 988 O O . GLN A 1 127 ? -20.469 2.354 1.866 1 93 127 GLN A O 1
ATOM 993 N N . LEU A 1 128 ? -20 2.764 3.988 1 94 128 LEU A N 1
ATOM 994 C CA . LEU A 1 128 ? -20.016 4.207 3.791 1 94 128 LEU A CA 1
ATOM 995 C C . LEU A 1 128 ? -18.953 4.629 2.781 1 94 128 LEU A C 1
ATOM 997 O O . LEU A 1 128 ? -19.188 5.504 1.946 1 94 128 LEU A O 1
ATOM 1001 N N . ILE A 1 129 ? -17.828 4.004 2.871 1 96 129 ILE A N 1
ATOM 1002 C CA . ILE A 1 129 ? -16.734 4.332 1.979 1 96 129 ILE A CA 1
ATOM 1003 C C . ILE A 1 129 ? -17.109 3.986 0.54 1 96 129 ILE A C 1
ATOM 1005 O O . ILE A 1 129 ? -16.922 4.797 -0.369 1 96 129 ILE A O 1
ATOM 1009 N N . VAL A 1 130 ? -17.672 2.857 0.397 1 95.81 130 VAL A N 1
ATOM 1010 C CA . VAL A 1 130 ? -18.047 2.41 -0.94 1 95.81 130 VAL A CA 1
ATOM 1011 C C . VAL A 1 130 ? -19.172 3.301 -1.488 1 95.81 130 VAL A C 1
ATOM 1013 O O . VAL A 1 130 ? -19.141 3.693 -2.658 1 95.81 130 VAL A O 1
ATOM 1016 N N . GLU A 1 131 ? -20.062 3.668 -0.672 1 95 131 GLU A N 1
ATOM 1017 C CA . GLU A 1 131 ? -21.141 4.566 -1.081 1 95 131 GLU A CA 1
ATOM 1018 C C . GLU A 1 131 ? -20.609 5.941 -1.462 1 95 131 GLU A C 1
ATOM 1020 O O . GLU A 1 131 ? -21.078 6.555 -2.422 1 95 131 GLU A O 1
ATOM 1025 N N . ARG A 1 132 ? -19.672 6.355 -0.714 1 96.5 132 ARG A N 1
ATOM 1026 C CA . ARG A 1 132 ? -19.078 7.656 -1.006 1 96.5 132 ARG A CA 1
ATOM 1027 C C . ARG A 1 132 ? -18.359 7.641 -2.346 1 96.5 132 ARG A C 1
ATOM 1029 O O . ARG A 1 132 ? -18.391 8.625 -3.09 1 96.5 132 ARG A O 1
ATOM 1036 N N . ILE A 1 133 ? -17.719 6.559 -2.627 1 97.06 133 ILE A N 1
ATOM 1037 C CA . ILE A 1 133 ? -17.047 6.43 -3.918 1 97.06 133 ILE A CA 1
ATOM 1038 C C . ILE A 1 133 ? -18.062 6.613 -5.047 1 97.06 133 ILE A C 1
ATOM 1040 O O . ILE A 1 133 ? -17.797 7.316 -6.02 1 97.06 133 ILE A O 1
ATOM 1044 N N . ALA A 1 134 ? -19.172 6.051 -4.863 1 94.81 134 ALA A N 1
ATOM 1045 C CA . ALA A 1 134 ? -20.25 6.168 -5.848 1 94.81 134 ALA A CA 1
ATOM 1046 C C . ALA A 1 134 ? -20.766 7.602 -5.914 1 94.81 134 ALA A C 1
ATOM 1048 O O . ALA A 1 134 ? -20.984 8.141 -7 1 94.81 134 ALA A O 1
ATOM 1049 N N . THR A 1 135 ? -20.922 8.219 -4.785 1 94.62 135 THR A N 1
ATOM 1050 C CA . THR A 1 135 ? -21.438 9.578 -4.719 1 94.62 135 THR A CA 1
ATOM 1051 C C . THR A 1 135 ? -20.469 10.555 -5.395 1 94.62 135 THR A C 1
ATOM 1053 O O . THR A 1 135 ? -20.891 11.539 -6 1 94.62 135 THR A O 1
ATOM 1056 N N . LEU A 1 136 ? -19.219 10.227 -5.281 1 95.88 136 LEU A N 1
ATOM 1057 C CA . LEU A 1 136 ? -18.203 11.078 -5.875 1 95.88 136 LEU A CA 1
ATOM 1058 C C . LEU A 1 136 ? -18.016 10.758 -7.355 1 95.88 136 LEU A C 1
ATOM 1060 O O . LEU A 1 136 ? -17.141 11.32 -8.016 1 95.88 136 LEU A O 1
ATOM 1064 N N . GLN A 1 137 ? -18.781 9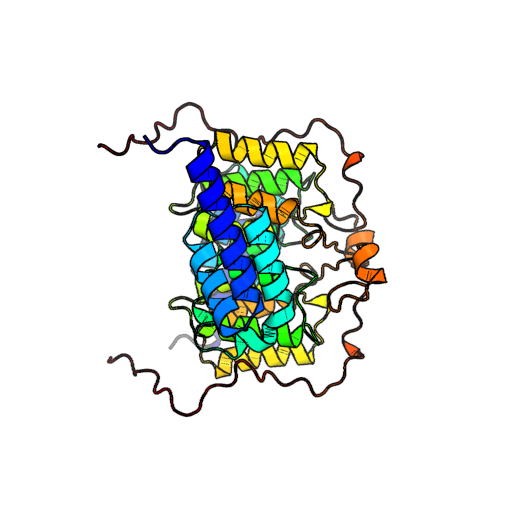.805 -7.852 1 93.88 137 GLN A N 1
ATOM 1065 C CA . GLN A 1 137 ? -18.781 9.406 -9.25 1 93.88 137 GLN A CA 1
ATOM 1066 C C . GLN A 1 137 ? -17.391 8.961 -9.703 1 93.88 137 GLN A C 1
ATOM 1068 O O . GLN A 1 137 ? -16.953 9.289 -10.805 1 93.88 137 GLN A O 1
ATOM 1073 N N . MET A 1 138 ? -16.719 8.258 -8.852 1 94.94 138 MET A N 1
ATOM 1074 C CA . MET A 1 138 ? -15.422 7.691 -9.219 1 94.94 138 MET A CA 1
ATOM 1075 C C . MET A 1 138 ? -15.602 6.398 -10.008 1 94.94 138 MET A C 1
ATOM 1077 O O . MET A 1 138 ? -16.656 5.754 -9.922 1 94.94 138 MET A O 1
ATOM 1081 N N . PRO A 1 139 ? -14.602 6.082 -10.812 1 93.31 139 PRO A N 1
ATOM 1082 C CA . PRO A 1 139 ? -14.703 4.852 -11.602 1 93.31 139 PRO A CA 1
ATOM 1083 C C . PRO A 1 139 ? -14.992 3.621 -10.75 1 93.31 139 PRO A C 1
ATOM 1085 O O . PRO A 1 139 ? -14.555 3.549 -9.594 1 93.31 139 PRO A O 1
ATOM 1088 N N . GLU A 1 140 ? -15.633 2.686 -11.344 1 91 140 GLU A N 1
ATOM 1089 C CA . GLU A 1 140 ? -15.992 1.442 -10.672 1 91 140 GLU A CA 1
ATOM 1090 C C . GLU A 1 140 ? -14.75 0.688 -10.203 1 91 140 GLU A C 1
ATOM 1092 O O . GLU A 1 140 ? -14.789 -0.014 -9.188 1 91 140 GLU A O 1
ATOM 1097 N N . SER A 1 141 ? -13.75 0.833 -10.922 1 90.69 141 SER A N 1
ATOM 1098 C CA . SER A 1 141 ? -12.5 0.173 -10.539 1 90.69 141 SER A CA 1
ATOM 1099 C C . SER A 1 141 ? -12.023 0.633 -9.172 1 90.69 141 SER A C 1
ATOM 1101 O O . SER A 1 141 ? -11.477 -0.157 -8.398 1 90.69 141 SER A O 1
ATOM 1103 N N . VAL A 1 142 ? -12.289 1.889 -8.867 1 95 142 VAL A N 1
ATOM 1104 C CA . VAL A 1 142 ? -11.906 2.414 -7.559 1 95 142 VAL A CA 1
ATOM 1105 C C . VAL A 1 142 ? -12.719 1.724 -6.465 1 95 142 VAL A C 1
ATOM 1107 O O . VAL A 1 142 ? -12.164 1.299 -5.445 1 95 142 VAL A O 1
ATOM 1110 N N . ALA A 1 143 ? -13.953 1.57 -6.699 1 94.12 143 ALA A N 1
ATOM 1111 C CA . ALA A 1 143 ? -14.82 0.885 -5.746 1 94.12 143 ALA A CA 1
ATOM 1112 C C . ALA A 1 143 ? -14.406 -0.574 -5.578 1 94.12 143 ALA A C 1
ATOM 1114 O O . ALA A 1 143 ? -14.414 -1.103 -4.465 1 94.12 143 ALA A O 1
ATOM 1115 N N . ARG A 1 144 ? -14.078 -1.151 -6.621 1 89.56 144 ARG A N 1
ATOM 1116 C CA . ARG A 1 144 ? -13.641 -2.543 -6.594 1 89.56 144 ARG A CA 1
ATOM 1117 C C . ARG A 1 144 ? -12.383 -2.705 -5.746 1 89.56 144 ARG A C 1
ATOM 1119 O O . ARG A 1 144 ? -12.305 -3.611 -4.914 1 89.56 144 ARG A O 1
ATOM 1126 N N . PHE A 1 145 ? -11.445 -1.839 -5.914 1 90.44 145 PHE A N 1
ATOM 1127 C CA . PHE A 1 145 ? -10.211 -1.915 -5.148 1 90.44 145 PHE A CA 1
ATOM 1128 C C . PHE A 1 145 ? -10.469 -1.674 -3.666 1 90.44 145 PHE A C 1
ATOM 1130 O O . PHE A 1 145 ? -9.875 -2.334 -2.811 1 90.44 145 PHE A O 1
ATOM 1137 N N . ALA A 1 146 ? -11.352 -0.743 -3.461 1 94.19 146 ALA A N 1
ATOM 1138 C CA . ALA A 1 146 ? -11.727 -0.476 -2.074 1 94.19 146 ALA A CA 1
ATOM 1139 C C . ALA A 1 146 ? -12.336 -1.712 -1.423 1 94.19 146 ALA A C 1
ATOM 1141 O O . ALA A 1 146 ? -11.938 -2.102 -0.322 1 94.19 146 ALA A O 1
ATOM 1142 N N . ARG A 1 147 ? -13.141 -2.361 -2.123 1 90.69 147 ARG A N 1
ATOM 1143 C CA . ARG A 1 147 ? -13.812 -3.545 -1.596 1 90.69 147 ARG A CA 1
ATOM 1144 C C . ARG A 1 147 ? -12.82 -4.676 -1.354 1 90.69 147 ARG A C 1
ATOM 1146 O O . ARG A 1 147 ? -12.836 -5.305 -0.293 1 90.69 147 ARG A O 1
ATOM 1153 N N . ILE A 1 148 ? -12.016 -4.898 -2.262 1 86.19 148 ILE A N 1
ATOM 1154 C CA . ILE A 1 148 ? -11.047 -5.98 -2.162 1 86.19 148 ILE A CA 1
ATOM 1155 C C . ILE A 1 148 ? -10.117 -5.734 -0.978 1 86.19 148 ILE A C 1
ATOM 1157 O O . ILE A 1 148 ? -9.867 -6.637 -0.177 1 86.19 148 ILE A O 1
ATOM 1161 N N . SER A 1 149 ? -9.672 -4.527 -0.855 1 87.69 149 SER A N 1
ATOM 1162 C CA . SER A 1 149 ? -8.695 -4.191 0.177 1 87.69 149 SER A CA 1
ATOM 1163 C C . SER A 1 149 ? -9.328 -4.199 1.562 1 87.69 1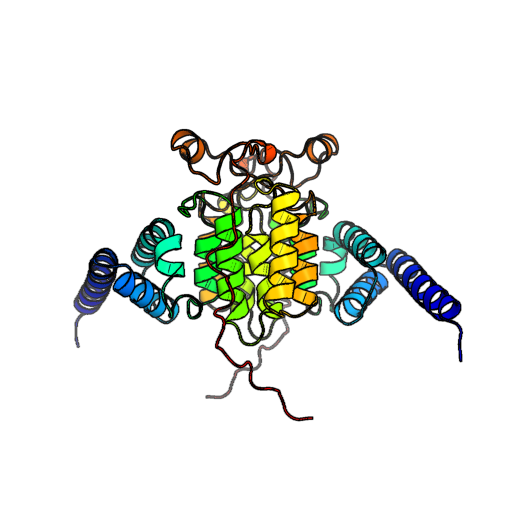49 SER A C 1
ATOM 1165 O O . SER A 1 149 ? -8.719 -4.652 2.531 1 87.69 149 SER A O 1
ATOM 1167 N N . MET A 1 150 ? -10.539 -3.754 1.637 1 88.69 150 MET A N 1
ATOM 1168 C CA . MET A 1 150 ? -11.117 -3.531 2.961 1 88.69 150 MET A CA 1
ATOM 1169 C C . MET A 1 150 ? -11.875 -4.762 3.438 1 88.69 150 MET A C 1
ATOM 1171 O O . MET A 1 150 ? -12.078 -4.945 4.641 1 88.69 150 MET A O 1
ATOM 1175 N N . GLU A 1 151 ? -12.258 -5.551 2.516 1 83.81 151 GLU A N 1
ATOM 1176 C CA . GLU A 1 151 ? -13.039 -6.723 2.906 1 83.81 151 GLU A CA 1
ATOM 1177 C C . GLU A 1 151 ? -12.148 -7.949 3.068 1 83.81 151 GLU A C 1
ATOM 1179 O O . GLU A 1 151 ? -12.555 -8.945 3.666 1 83.81 151 GLU A O 1
ATOM 1184 N N . SER A 1 152 ? -11.031 -7.828 2.576 1 79.5 152 SER A N 1
ATOM 1185 C CA . SER A 1 152 ? -10.133 -8.969 2.648 1 79.5 152 SER A CA 1
ATOM 1186 C C . SER A 1 152 ? -9.508 -9.102 4.035 1 79.5 152 SER A C 1
ATOM 1188 O O . SER A 1 152 ? -9.031 -8.109 4.598 1 79.5 152 SER A O 1
ATOM 1190 N N . ARG A 1 153 ? -9.562 -10.273 4.562 1 76.31 153 ARG A N 1
ATOM 1191 C CA . ARG A 1 153 ? -8.883 -10.547 5.828 1 76.31 153 ARG A CA 1
ATOM 1192 C C . ARG A 1 153 ? -7.371 -10.43 5.676 1 76.31 153 ARG A C 1
ATOM 1194 O O . ARG A 1 153 ? -6.652 -10.281 6.668 1 76.31 153 ARG A O 1
ATOM 1201 N N . HIS A 1 154 ? -7.027 -10.391 4.441 1 71.12 154 HIS A N 1
ATOM 1202 C CA . HIS A 1 154 ? -5.605 -10.352 4.133 1 71.12 154 HIS A CA 1
ATOM 1203 C C . HIS A 1 154 ? -5.035 -8.945 4.309 1 71.12 154 HIS A C 1
ATOM 1205 O O . HIS A 1 154 ? -3.818 -8.766 4.359 1 71.12 154 HIS A O 1
ATOM 1211 N N . SER A 1 155 ? -5.898 -8.023 4.492 1 75.62 155 SER A N 1
ATOM 1212 C CA . SER A 1 155 ? -5.48 -6.633 4.594 1 75.62 155 SER A CA 1
ATOM 1213 C C . SER A 1 155 ? -5.746 -6.078 5.988 1 75.62 155 SER A C 1
ATOM 1215 O O . SER A 1 155 ? -5.832 -4.859 6.172 1 75.62 155 SER A O 1
ATOM 1217 N N . SER A 1 156 ? -5.816 -6.996 7.012 1 84.69 156 SER A N 1
ATOM 1218 C CA . SER A 1 156 ? -6.199 -6.566 8.352 1 84.69 156 SER A CA 1
ATOM 1219 C C . SER A 1 156 ? -4.996 -6.543 9.289 1 84.69 156 SER A C 1
ATOM 1221 O O . SER A 1 156 ? -5.098 -6.957 10.445 1 84.69 156 SER A O 1
ATOM 1223 N N . ARG A 1 157 ? -3.986 -6 8.82 1 91.88 157 ARG A N 1
ATOM 1224 C CA . ARG A 1 157 ? -2.77 -5.922 9.617 1 91.88 157 ARG A CA 1
ATOM 1225 C C . ARG A 1 157 ? -2.871 -4.812 10.664 1 91.88 157 ARG A C 1
ATOM 1227 O O . ARG A 1 157 ? -3.553 -3.809 10.445 1 91.88 157 ARG A O 1
ATOM 1234 N N . ILE A 1 158 ? -2.129 -5.07 11.789 1 93.44 158 ILE A N 1
ATOM 1235 C CA . ILE A 1 158 ? -2.184 -4.098 12.875 1 93.44 158 ILE A CA 1
ATOM 1236 C C . ILE A 1 158 ? -0.772 -3.801 13.375 1 93.44 158 ILE A C 1
ATOM 1238 O O . ILE A 1 158 ? 0.154 -4.578 13.133 1 93.44 158 ILE A O 1
ATOM 1242 N N . CYS A 1 159 ? -0.64 -2.654 13.969 1 93.69 159 CYS A N 1
ATOM 1243 C CA . CYS A 1 159 ? 0.624 -2.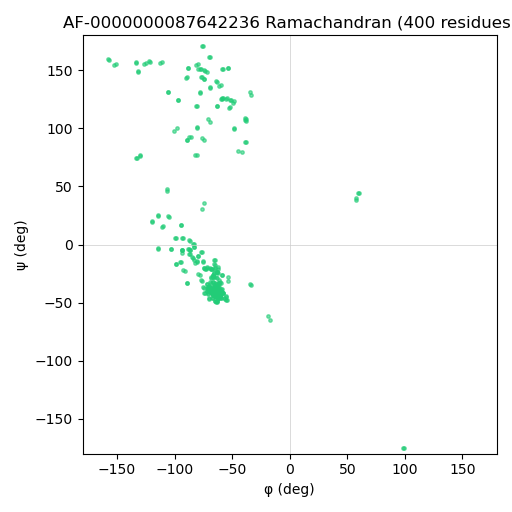271 14.586 1 93.69 159 CYS A CA 1
ATOM 1244 C C . CYS A 1 159 ? 0.607 -2.561 16.078 1 93.69 159 CYS A C 1
ATOM 1246 O O . CYS A 1 159 ? -0.259 -2.064 16.797 1 93.69 159 CYS A O 1
ATOM 1248 N N . LEU A 1 160 ? 1.609 -3.359 16.578 1 91.5 160 LEU A N 1
ATOM 1249 C CA . LEU A 1 160 ? 1.708 -3.689 17.984 1 91.5 160 LEU A CA 1
ATOM 1250 C C . LEU A 1 160 ? 3.025 -3.193 18.578 1 91.5 160 LEU A C 1
ATOM 1252 O O . LEU A 1 160 ? 3.49 -3.707 19.594 1 91.5 160 LEU A O 1
ATOM 1256 N N . GLU A 1 161 ? 3.574 -2.24 17.812 1 90 161 GLU A N 1
ATOM 1257 C CA . GLU A 1 161 ? 4.781 -1.635 18.375 1 90 161 GLU A CA 1
ATOM 1258 C C . GLU A 1 161 ? 4.527 -1.085 19.781 1 90 161 GLU A C 1
ATOM 1260 O O . GLU A 1 161 ? 3.646 -0.245 19.969 1 90 161 GLU A O 1
ATOM 1265 N N . GLY A 1 162 ? 5.363 -1.538 20.703 1 90.88 162 GLY A N 1
ATOM 1266 C CA . GLY A 1 162 ? 5.16 -1.184 22.094 1 90.88 162 GLY A CA 1
ATOM 1267 C C . GLY A 1 162 ? 5.094 0.314 22.328 1 90.88 162 GLY A C 1
ATOM 1268 O O . GLY A 1 162 ? 4.191 0.804 23.016 1 90.88 162 GLY A O 1
ATOM 1269 N N . THR A 1 163 ? 5.98 1.007 21.719 1 92.06 163 THR A N 1
ATOM 1270 C CA . THR A 1 163 ? 6.027 2.453 21.906 1 92.06 163 THR A CA 1
ATOM 1271 C C . THR A 1 163 ? 4.746 3.104 21.375 1 92.06 163 THR A C 1
ATOM 1273 O O . THR A 1 163 ? 4.223 4.035 22 1 92.06 163 THR A O 1
ATOM 1276 N N . HIS A 1 164 ? 4.207 2.615 20.344 1 93.75 164 HIS A N 1
ATOM 1277 C CA . HIS A 1 164 ? 2.998 3.176 19.75 1 93.75 164 HIS A CA 1
ATOM 1278 C C . HIS A 1 164 ? 1.779 2.904 20.625 1 93.75 164 HIS A C 1
ATOM 1280 O O . HIS A 1 164 ? 0.965 3.803 20.859 1 93.75 164 HIS A O 1
ATOM 1286 N N . VAL A 1 165 ? 1.74 1.731 21.109 1 93.06 165 VAL A N 1
ATOM 1287 C CA . VAL A 1 165 ? 0.61 1.316 21.938 1 93.06 165 VAL A CA 1
ATOM 1288 C C . VAL A 1 165 ? 0.623 2.084 23.266 1 93.06 165 VAL A C 1
ATOM 1290 O O . VAL A 1 165 ? -0.418 2.559 23.719 1 93.06 165 VAL A O 1
ATOM 1293 N N . ASN A 1 166 ? 1.816 2.213 23.766 1 94.19 166 ASN A N 1
ATOM 1294 C CA . ASN A 1 166 ? 1.958 2.928 25.031 1 94.19 166 ASN A CA 1
ATOM 1295 C C . ASN A 1 166 ? 1.603 4.406 24.875 1 94.19 166 ASN A C 1
ATOM 1297 O O . ASN A 1 166 ? 1.079 5.02 25.812 1 94.19 166 ASN A O 1
ATOM 1301 N N . ARG A 1 167 ? 1.895 4.914 23.688 1 92.81 167 ARG A N 1
ATOM 1302 C CA . ARG A 1 167 ? 1.567 6.309 23.406 1 92.81 167 ARG A CA 1
ATOM 1303 C C . ARG A 1 167 ? 0.108 6.453 22.984 1 92.81 167 ARG A C 1
ATOM 1305 O O . ARG A 1 167 ? -0.361 7.559 22.719 1 92.81 167 ARG A O 1
ATOM 1312 N N . HIS A 1 168 ? -0.607 5.465 22.875 1 91.38 168 HIS A N 1
ATOM 1313 C CA . HIS A 1 168 ? -2.027 5.426 22.547 1 91.38 168 HIS A CA 1
ATOM 1314 C C . HIS A 1 168 ? -2.293 6.062 21.172 1 91.38 168 HIS A C 1
ATOM 1316 O O . HIS A 1 168 ? -3.203 6.879 21.031 1 91.38 168 HIS A O 1
ATOM 1322 N N . LEU A 1 169 ? -1.426 5.676 20.266 1 91.69 169 LEU A N 1
ATOM 1323 C CA . LEU A 1 169 ? -1.701 6.125 18.906 1 91.69 169 LEU A CA 1
ATOM 1324 C C . LEU A 1 169 ? -3.006 5.527 18.391 1 91.69 169 LEU A C 1
ATOM 1326 O O . LEU A 1 169 ? -3.266 4.336 18.578 1 91.69 169 LEU A O 1
ATOM 1330 N N . SER A 1 170 ? -3.748 6.32 17.672 1 90.69 170 SER A N 1
ATOM 1331 C CA . SER A 1 170 ? -5.113 5.957 17.312 1 90.69 170 SER A CA 1
ATOM 1332 C C . SER A 1 170 ? -5.137 4.801 16.328 1 90.69 170 SER A C 1
ATOM 1334 O O . SER A 1 170 ? -6.133 4.086 16.219 1 90.69 170 SER A O 1
ATOM 1336 N N . ARG A 1 171 ? -4.027 4.602 15.664 1 93.44 171 ARG A N 1
ATOM 1337 C CA . ARG A 1 171 ? -4.016 3.619 14.586 1 93.44 171 ARG A CA 1
ATOM 1338 C C . ARG A 1 171 ? -3.174 2.404 14.953 1 93.44 171 ARG A C 1
ATOM 1340 O O . ARG A 1 171 ? -2.781 1.624 14.086 1 93.44 171 ARG A O 1
ATOM 1347 N N . CYS A 1 172 ? -2.883 2.289 16.203 1 93.81 172 CYS A N 1
ATOM 1348 C CA . CYS A 1 172 ? -2.064 1.18 16.672 1 93.81 172 CYS A CA 1
ATOM 1349 C C . CYS A 1 172 ? -2.777 0.411 17.781 1 93.81 172 CYS A C 1
ATOM 1351 O O . CYS A 1 172 ? -3.699 0.932 18.406 1 93.81 172 CYS A O 1
ATOM 1353 N N . GLY A 1 173 ? -2.404 -0.854 17.953 1 92.56 173 GLY A N 1
ATOM 1354 C CA . GLY A 1 173 ? -3.029 -1.706 18.953 1 92.56 173 GLY A CA 1
ATOM 1355 C C . GLY A 1 173 ? -4.098 -2.617 18.375 1 92.56 173 GLY A C 1
ATOM 1356 O O . GLY A 1 173 ? -4.246 -2.713 17.156 1 92.56 173 GLY A O 1
ATOM 1357 N N . ILE A 1 174 ? -4.773 -3.328 19.156 1 90.69 174 ILE A N 1
ATOM 1358 C CA . ILE A 1 174 ? -5.836 -4.238 18.75 1 90.69 174 ILE A CA 1
ATOM 1359 C C . ILE A 1 174 ? -7.129 -3.455 18.531 1 90.69 174 ILE A C 1
ATOM 1361 O O . ILE A 1 174 ? -7.641 -2.812 19.453 1 90.69 174 ILE A O 1
ATOM 1365 N N . PRO A 1 175 ? -7.531 -3.588 17.297 1 88.5 175 PRO A N 1
ATOM 1366 C CA . PRO A 1 175 ? -8.711 -2.777 16.984 1 88.5 175 PRO A CA 1
ATOM 1367 C C . PRO A 1 175 ? -9.992 -3.33 17.609 1 88.5 175 PRO A C 1
ATOM 1369 O O . PRO A 1 175 ? -10.094 -4.535 17.844 1 88.5 175 PRO A O 1
ATOM 1372 N N . ASP A 1 176 ? -10.898 -2.352 17.922 1 84.31 176 ASP A N 1
ATOM 1373 C CA . ASP A 1 176 ? -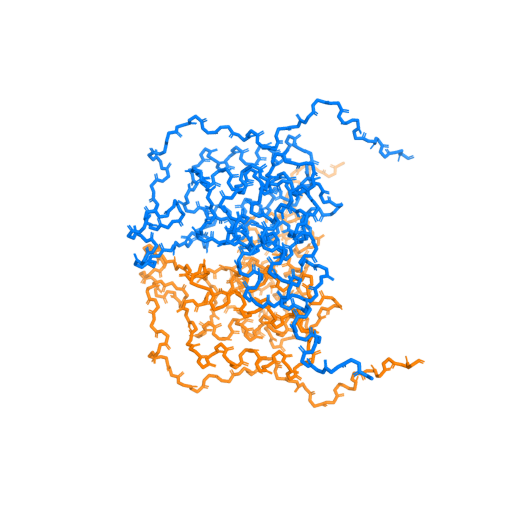12.281 -2.652 18.281 1 84.31 176 ASP A CA 1
ATOM 1374 C C . ASP A 1 176 ? -13.25 -1.751 17.531 1 84.31 176 ASP A C 1
ATOM 1376 O O . ASP A 1 176 ? -13.828 -0.83 18.109 1 84.31 176 ASP A O 1
ATOM 1380 N N . PRO A 1 177 ? -13.367 -2.1 16.25 1 76.94 177 PRO A N 1
ATOM 1381 C CA . PRO A 1 177 ? -14.109 -1.157 15.414 1 76.94 177 PRO A CA 1
ATOM 1382 C C . PRO A 1 177 ? -15.602 -1.1 15.766 1 76.94 177 PRO A C 1
ATOM 1384 O O . PRO A 1 177 ? -16.266 -0.107 15.469 1 76.94 177 PRO A O 1
ATOM 1387 N N . GLU A 1 178 ? -16.047 -2.047 16.359 1 75.88 178 GLU A N 1
ATOM 1388 C CA . GLU A 1 178 ? -17.484 -2.074 16.625 1 75.88 178 GLU A CA 1
ATOM 1389 C C . GLU A 1 178 ? -17.828 -1.215 17.828 1 75.88 178 GLU A C 1
ATOM 1391 O O . GLU A 1 178 ? -19 -0.834 18.016 1 75.88 178 GLU A O 1
ATOM 1396 N N . SER A 1 179 ? -16.828 -0.862 18.594 1 67.62 179 SER A N 1
ATOM 1397 C CA . SER A 1 179 ? -17.109 -0.046 19.781 1 67.62 179 SER A CA 1
ATOM 1398 C C . SER A 1 179 ? -16.953 1.439 19.469 1 67.62 179 SER A C 1
ATOM 1400 O O . SER A 1 179 ? -17.172 2.285 20.344 1 67.62 179 SER A O 1
ATOM 1402 N N . ARG A 1 180 ? -16.734 1.691 18.328 1 65.88 180 ARG A N 1
ATOM 1403 C CA . ARG A 1 180 ? -16.516 3.09 17.969 1 65.88 180 ARG A CA 1
ATOM 1404 C C . ARG A 1 180 ? -17.844 3.855 17.938 1 65.88 180 ARG A C 1
ATOM 1406 O O . ARG A 1 180 ? -18.891 3.289 17.609 1 65.88 180 ARG A O 1
ATOM 1413 N N . PRO A 1 181 ? -17.672 5.16 18.406 1 60.22 181 PRO A N 1
ATOM 1414 C CA . PRO A 1 181 ? -18.891 5.973 18.312 1 60.22 181 PRO A CA 1
ATOM 1415 C C . PRO A 1 181 ? -19.406 6.09 16.875 1 60.22 181 PRO A C 1
ATOM 1417 O O . PRO A 1 181 ? -18.625 6.141 15.93 1 60.22 181 PRO A O 1
ATOM 1420 N N . LYS A 1 182 ? -20.688 5.754 16.562 1 58.41 182 LYS A N 1
ATOM 1421 C CA . LYS A 1 182 ? -21.438 5.637 15.305 1 58.41 182 LYS A CA 1
ATOM 1422 C C . LYS A 1 182 ? -21.344 6.922 14.492 1 58.41 182 LYS A C 1
ATOM 1424 O O . LYS A 1 182 ? -21.547 6.91 13.273 1 58.41 182 LYS A O 1
ATOM 1429 N N . GLU A 1 183 ? -21.172 8.078 15.102 1 55.75 183 GLU A N 1
ATOM 1430 C CA . GLU A 1 183 ? -21.516 9.289 14.367 1 55.75 183 GLU A CA 1
ATOM 1431 C C . GLU A 1 183 ? -20.453 9.633 13.336 1 55.75 183 GLU A C 1
ATOM 1433 O O . GLU A 1 183 ? -20.297 10.797 12.953 1 55.75 183 GLU A O 1
ATOM 1438 N N . THR A 1 184 ? -19.703 8.641 12.711 1 63.19 184 THR A N 1
ATOM 1439 C CA . THR A 1 184 ? -18.594 9.219 11.953 1 63.19 184 THR A CA 1
ATOM 1440 C C . THR A 1 184 ? -18.969 9.328 10.477 1 63.19 184 THR A C 1
ATOM 1442 O O . THR A 1 184 ? -19.375 8.352 9.859 1 63.19 184 THR A O 1
ATOM 1445 N N . THR A 1 185 ? -19.406 10.656 10 1 77.94 185 THR A N 1
ATOM 1446 C CA . THR A 1 185 ? -19.641 11.016 8.609 1 77.94 185 THR A CA 1
ATOM 1447 C C . THR A 1 185 ? -18.312 11.242 7.879 1 77.94 185 THR A C 1
ATOM 1449 O O . THR A 1 185 ? -17.266 11.406 8.508 1 77.94 185 THR A O 1
ATOM 1452 N N . LEU A 1 186 ? -18.375 10.961 6.578 1 90.5 186 LEU A N 1
ATOM 1453 C CA . LEU A 1 186 ? -17.281 11.305 5.676 1 90.5 186 LEU A CA 1
ATOM 1454 C C . LEU A 1 186 ? -17.344 12.781 5.285 1 90.5 186 LEU A C 1
ATOM 1456 O O . LEU A 1 186 ? -17.734 13.109 4.164 1 90.5 186 LEU A O 1
ATOM 1460 N N . SER A 1 187 ? -16.906 13.664 6.215 1 90.31 187 SER A N 1
ATOM 1461 C CA . SER A 1 187 ? -17.109 15.109 6.062 1 90.31 187 SER A CA 1
ATOM 1462 C C . SER A 1 187 ? -16.078 15.703 5.109 1 90.31 187 SER A C 1
ATOM 1464 O O . SER A 1 187 ? -16.344 16.719 4.461 1 90.31 187 SER A O 1
ATOM 1466 N N . LEU A 1 188 ? -14.969 15.125 4.965 1 92.75 188 LEU A N 1
ATOM 1467 C CA . LEU A 1 188 ? -13.883 15.703 4.176 1 92.75 188 LEU A CA 1
ATOM 1468 C C . LEU A 1 188 ? -14.18 15.594 2.684 1 92.75 188 LEU A C 1
ATOM 1470 O O . LEU A 1 188 ? -13.977 16.547 1.931 1 92.75 188 LEU A O 1
ATOM 1474 N N . SER A 1 189 ? -14.703 14.461 2.271 1 91.69 189 SER A N 1
ATOM 1475 C CA . SER A 1 189 ? -14.898 14.203 0.849 1 91.69 189 SER A CA 1
ATOM 1476 C C . SER A 1 189 ? -16.312 14.586 0.41 1 91.69 189 SER A C 1
ATOM 1478 O O . SER A 1 189 ? -16.75 14.227 -0.687 1 91.69 189 SER A O 1
ATOM 1480 N N . ARG A 1 190 ? -16.984 15.359 1.188 1 86.75 190 ARG A N 1
ATOM 1481 C CA . ARG A 1 190 ? -18.328 15.781 0.818 1 86.75 190 ARG A CA 1
ATOM 1482 C C . ARG A 1 190 ? -18.312 16.609 -0.458 1 86.75 190 ARG A C 1
ATOM 1484 O O . ARG A 1 190 ? -17.5 17.531 -0.588 1 86.75 190 ARG A O 1
ATOM 1491 N N . PRO A 1 191 ? -19.062 16.031 -1.501 1 76.69 191 PRO A N 1
ATOM 1492 C CA . PRO A 1 191 ? -19.109 16.797 -2.746 1 76.69 191 PRO A CA 1
ATOM 1493 C C . PRO A 1 191 ? -19.531 18.25 -2.529 1 76.69 191 PRO A C 1
ATOM 1495 O O . PRO A 1 191 ? -20.375 18.531 -1.668 1 76.69 191 PRO A O 1
ATOM 1498 N N . ARG A 1 192 ? -18.719 19.062 -2.969 1 59.97 192 ARG A N 1
ATOM 1499 C CA . ARG A 1 192 ? -19.125 20.469 -2.912 1 59.97 192 ARG A CA 1
ATOM 1500 C C . ARG A 1 192 ? -20.234 20.766 -3.91 1 59.97 192 ARG A C 1
ATOM 1502 O O . ARG A 1 192 ? -20.328 20.125 -4.961 1 59.97 192 ARG A O 1
ATOM 1509 N N . GLU A 1 193 ? -21.453 21 -3.705 1 54.69 193 GLU A N 1
ATOM 1510 C CA . GLU A 1 193 ? -22.609 21.281 -4.559 1 54.69 193 GLU A CA 1
ATOM 1511 C C . GLU A 1 193 ? -22.172 21.734 -5.949 1 54.69 193 GLU A C 1
ATOM 1513 O O . GLU A 1 193 ? -22.781 21.359 -6.949 1 54.69 193 GLU A O 1
ATOM 1518 N N . GLY A 1 194 ? -21.438 22.844 -6.266 1 40.06 194 GLY A N 1
ATOM 1519 C CA . GLY A 1 194 ? -21.359 23.594 -7.508 1 40.06 194 GLY A CA 1
ATOM 1520 C C . GLY A 1 194 ? -20.391 23 -8.508 1 40.06 194 GLY A C 1
ATOM 1521 O O . GLY A 1 194 ? -20.047 23.625 -9.508 1 40.06 194 GLY A O 1
ATOM 1522 N N . ILE A 1 195 ? -19.531 22.125 -8.281 1 39.03 195 ILE A N 1
ATOM 1523 C CA . ILE A 1 195 ? -18.547 21.875 -9.328 1 39.03 195 ILE A CA 1
ATOM 1524 C C . ILE A 1 195 ? -19.188 21.062 -10.453 1 39.03 195 ILE A C 1
ATOM 1526 O O . ILE A 1 195 ? -19.641 19.953 -10.234 1 39.03 195 ILE A O 1
ATOM 1530 N N . LYS A 1 196 ? -19.719 21.734 -11.445 1 35.03 196 LYS A N 1
ATOM 1531 C CA . LYS A 1 196 ? -20.188 21.312 -12.758 1 35.03 196 LYS A CA 1
ATOM 1532 C C . LYS A 1 196 ? -19.188 20.359 -13.414 1 35.03 196 LYS A C 1
ATOM 1534 O O . LYS A 1 196 ? -18.031 20.719 -13.633 1 35.03 196 LYS A O 1
ATOM 1539 N N . TRP A 1 197 ? -19.109 19.141 -13.141 1 36.38 197 TRP A N 1
ATOM 1540 C CA . TRP A 1 197 ? -18.281 18.25 -13.93 1 36.38 197 TRP A CA 1
ATOM 1541 C C . TRP A 1 197 ? -18.531 18.438 -15.422 1 36.38 197 TRP A C 1
ATOM 1543 O O . TRP A 1 197 ? -19.672 18.562 -15.852 1 36.38 197 TRP A O 1
ATOM 1553 N N . SER A 1 198 ? -17.703 19.141 -16.062 1 33.62 198 SER A N 1
ATOM 1554 C CA . SER A 1 198 ? -17.828 19.312 -17.5 1 33.62 198 SER A CA 1
ATOM 1555 C C . SER A 1 198 ? -18.281 18.016 -18.172 1 33.62 198 SER A C 1
ATOM 1557 O O . SER A 1 198 ? -17.734 16.953 -17.906 1 33.62 198 SER A O 1
ATOM 1559 N N . GLU A 1 199 ? -19.516 17.922 -18.609 1 32.41 199 GLU A N 1
ATOM 1560 C CA . GLU A 1 199 ? -20.047 16.953 -19.562 1 32.41 199 GLU A CA 1
ATOM 1561 C C . GLU A 1 199 ? -19.047 16.672 -20.672 1 32.41 199 GLU A C 1
ATOM 1563 O O . GLU A 1 199 ? -18.609 17.578 -21.375 1 32.41 199 GLU A O 1
ATOM 1568 N N . LYS A 1 200 ? -18.156 15.812 -20.656 1 31.05 200 LYS A N 1
ATOM 1569 C CA . LYS A 1 200 ? -17.562 15.359 -21.906 1 31.05 200 LYS A CA 1
ATOM 1570 C C . LYS A 1 200 ? -18.625 15.242 -23 1 31.05 200 LYS A C 1
ATOM 1572 O O . LYS A 1 200 ? -19.719 14.727 -22.766 1 31.05 200 LYS A O 1
ATOM 1577 N N . SER A 1 201 ? -18.641 16.156 -24.062 1 27.08 201 SER A N 1
ATOM 1578 C CA . SER A 1 201 ? -19.328 16.031 -25.359 1 27.08 201 SER A CA 1
ATOM 1579 C C . SER A 1 201 ? -19.344 14.578 -25.828 1 27.08 201 SER A C 1
ATOM 1581 O O . SER A 1 201 ? -18.312 13.891 -25.797 1 27.08 201 SER A O 1
ATOM 1583 N N . GLU A 1 202 ? -20.5 13.969 -26.266 1 24.08 202 GLU A N 1
ATOM 1584 C CA . GLU A 1 202 ? -20.656 12.961 -27.312 1 24.08 202 GLU A CA 1
ATOM 1585 C C . GLU A 1 202 ? -19.766 13.266 -28.516 1 24.08 202 GLU A C 1
ATOM 1587 O O . GLU A 1 202 ? -19.672 14.414 -28.938 1 24.08 202 GLU A O 1
ATOM 1592 N N . MET B 1 1 ? -32.562 -12.773 -29.75 1 33.22 1 MET B N 1
ATOM 1593 C CA . MET B 1 1 ? -31.734 -12.008 -28.812 1 33.22 1 MET B CA 1
ATOM 1594 C C . MET B 1 1 ? -31.156 -12.922 -27.734 1 33.22 1 MET B C 1
ATOM 1596 O O . MET B 1 1 ? -31.875 -13.672 -27.094 1 33.22 1 MET B O 1
ATOM 1600 N N . PRO B 1 2 ? -29.891 -13.297 -27.812 1 47.16 2 PRO B N 1
ATOM 1601 C CA . PRO B 1 2 ? -29.484 -14.328 -26.859 1 47.16 2 PRO B CA 1
ATOM 1602 C C . PRO B 1 2 ? -29.906 -14.008 -25.438 1 47.16 2 PRO B C 1
ATOM 1604 O O . PRO B 1 2 ? -29.906 -12.836 -25.031 1 47.16 2 PRO B O 1
ATOM 1607 N N . SER B 1 3 ? -30.609 -14.75 -24.797 1 49.88 3 SER B N 1
ATOM 1608 C CA . SER B 1 3 ? -31.281 -14.547 -23.516 1 49.88 3 SER B CA 1
ATOM 1609 C C . SER B 1 3 ? -30.281 -14.242 -22.406 1 49.88 3 SER B C 1
ATOM 1611 O O . SER B 1 3 ? -29.125 -14.664 -22.469 1 49.88 3 SER B O 1
ATOM 1613 N N . SER B 1 4 ? -30.578 -13.25 -21.516 1 56 4 SER B N 1
ATOM 1614 C CA . SER B 1 4 ? -29.891 -12.852 -20.297 1 56 4 SER B CA 1
ATOM 1615 C C . SER B 1 4 ? -29.281 -14.055 -19.578 1 56 4 SER B C 1
ATOM 1617 O O . SER B 1 4 ? -28.156 -13.984 -19.062 1 56 4 SER B O 1
ATOM 1619 N N . GLY B 1 5 ? -29.922 -15.125 -19.672 1 52.66 5 GLY B N 1
ATOM 1620 C CA . GLY B 1 5 ? -29.484 -16.391 -19.109 1 52.66 5 GLY B CA 1
ATOM 1621 C C . GLY B 1 5 ? -28.281 -16.984 -19.828 1 52.66 5 GLY B C 1
ATOM 1622 O O . GLY B 1 5 ? -27.406 -17.562 -19.203 1 52.66 5 GLY B O 1
ATOM 1623 N N . ASP B 1 6 ? -28.328 -16.844 -21.047 1 53.34 6 ASP B N 1
ATOM 1624 C CA . ASP B 1 6 ? -27.25 -17.391 -21.859 1 53.34 6 ASP B CA 1
ATOM 1625 C C . ASP B 1 6 ? -25.953 -16.609 -21.656 1 53.34 6 ASP B C 1
ATOM 1627 O O . ASP B 1 6 ? -24.859 -17.203 -21.594 1 53.34 6 ASP B O 1
ATOM 1631 N N . GLU B 1 7 ? -26.109 -15.328 -21.547 1 52.78 7 GLU B N 1
ATOM 1632 C CA . GLU B 1 7 ? -24.922 -14.492 -21.312 1 52.78 7 GLU B CA 1
ATOM 1633 C C . GLU B 1 7 ? -24.328 -14.789 -19.938 1 52.78 7 GLU B C 1
ATOM 1635 O O . GLU B 1 7 ? -23.094 -14.867 -19.797 1 52.78 7 GLU B O 1
ATOM 1640 N N . LYS B 1 8 ? -25.188 -15.039 -19.062 1 53.38 8 LYS B N 1
ATOM 1641 C CA . LYS B 1 8 ? -24.719 -15.398 -17.719 1 53.38 8 LYS B CA 1
ATOM 1642 C C . LYS B 1 8 ? -24.016 -16.75 -17.734 1 53.38 8 LYS B C 1
ATOM 1644 O O . LYS B 1 8 ? -22.984 -16.938 -17.078 1 53.38 8 LYS B O 1
ATOM 1649 N N . LYS B 1 9 ? -24.578 -17.625 -18.484 1 51.09 9 LYS B N 1
ATOM 1650 C CA . LYS B 1 9 ? -23.969 -18.953 -18.609 1 51.09 9 LYS B CA 1
ATOM 1651 C C . LYS B 1 9 ? -22.625 -18.859 -19.312 1 51.09 9 LYS B C 1
ATOM 1653 O O . LYS B 1 9 ? -21.672 -19.547 -18.922 1 51.09 9 LYS B O 1
ATOM 1658 N N . ARG B 1 10 ? -22.5 -18.078 -20.297 1 50.19 10 ARG B N 1
ATOM 1659 C CA . ARG B 1 10 ? -21.25 -17.906 -21.016 1 50.19 10 ARG B CA 1
ATOM 1660 C C . ARG B 1 10 ? -20.203 -17.234 -20.141 1 50.19 10 ARG B C 1
ATOM 1662 O O . ARG B 1 10 ? -19.031 -17.609 -20.141 1 50.19 10 ARG B O 1
ATOM 1669 N N . VAL B 1 11 ? -20.672 -16.203 -19.391 1 57.53 11 VAL B N 1
ATOM 1670 C CA . VAL B 1 11 ? -19.766 -15.531 -18.453 1 57.53 11 VAL B CA 1
ATOM 1671 C C . VAL B 1 11 ? -19.297 -16.5 -17.391 1 57.53 11 VAL B C 1
ATOM 1673 O O . VAL B 1 11 ? -18.109 -16.531 -17.031 1 57.53 11 VAL B O 1
ATOM 1676 N N . PHE B 1 12 ? -20.234 -17.266 -16.938 1 57.59 12 PHE B N 1
ATOM 1677 C CA . PHE B 1 12 ? -19.875 -18.266 -15.938 1 57.59 12 PHE B CA 1
ATOM 1678 C C . PHE B 1 12 ? -18.938 -19.312 -16.531 1 57.59 12 PHE B C 1
ATOM 1680 O O . PHE B 1 12 ? -17.969 -19.719 -15.891 1 57.59 12 PHE B O 1
ATOM 1687 N N . ALA B 1 13 ? -19.312 -19.688 -17.75 1 58.19 13 ALA B N 1
ATOM 1688 C CA . A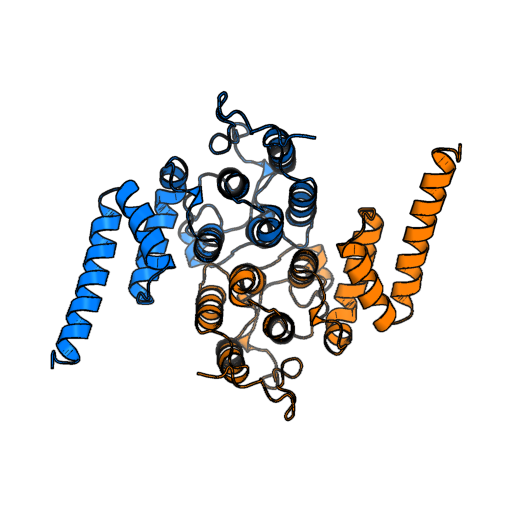LA B 1 13 ? -18.469 -20.656 -18.422 1 58.19 13 ALA B CA 1
ATOM 1689 C C . ALA B 1 13 ? -17.062 -20.109 -18.656 1 58.19 13 ALA B 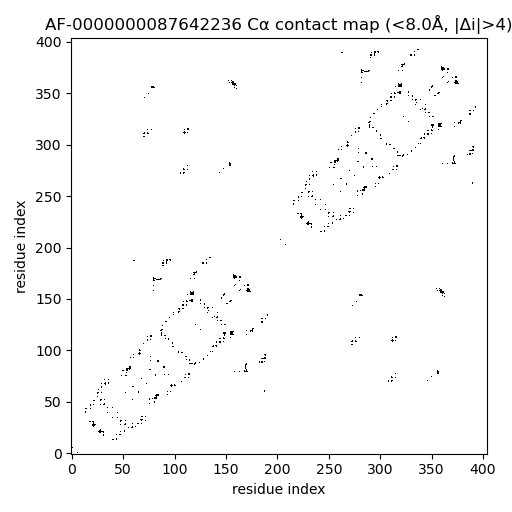C 1
ATOM 1691 O O . ALA B 1 13 ? -16.062 -20.797 -18.422 1 58.19 13 ALA B O 1
ATOM 1692 N N . PHE B 1 14 ? -17.047 -18.938 -19.125 1 61.59 14 PHE B N 1
ATOM 1693 C CA . PHE B 1 14 ? -15.766 -18.297 -19.344 1 61.59 14 PHE B CA 1
ATOM 1694 C C . PHE B 1 14 ? -14.969 -18.234 -18.047 1 61.59 14 PHE B C 1
ATOM 1696 O O . PHE B 1 14 ? -13.773 -18.547 -18.016 1 61.59 14 PHE B O 1
ATOM 1703 N N . HIS B 1 15 ? -15.703 -17.922 -17.047 1 69.12 15 HIS B N 1
ATOM 1704 C CA . HIS B 1 15 ? -15.039 -17.75 -15.758 1 69.12 15 HIS B CA 1
ATOM 1705 C C . HIS B 1 15 ? -14.547 -19.094 -15.219 1 69.12 15 HIS B C 1
ATOM 1707 O O . HIS B 1 15 ? -13.422 -19.188 -14.711 1 69.12 15 HIS B O 1
ATOM 1713 N N . SER B 1 16 ? -15.352 -20 -15.484 1 70.19 16 SER B N 1
ATOM 1714 C CA . SER B 1 16 ? -14.953 -21.328 -15.031 1 70.19 16 SER B CA 1
ATOM 1715 C C . SER B 1 16 ? -13.781 -21.875 -15.844 1 70.19 16 SER B C 1
ATOM 1717 O O . SER B 1 16 ? -12.844 -22.453 -15.281 1 70.19 16 SER B O 1
ATOM 1719 N N . ILE B 1 17 ? -13.805 -21.578 -17.062 1 70 17 ILE B N 1
ATOM 1720 C CA . ILE B 1 17 ? -12.727 -22.047 -17.922 1 70 17 ILE B CA 1
ATOM 1721 C C . ILE B 1 17 ? -11.43 -21.312 -17.594 1 70 17 ILE B C 1
ATOM 1723 O O . ILE B 1 17 ? -10.352 -21.906 -17.578 1 70 17 ILE B O 1
ATOM 1727 N N . LEU B 1 18 ? -11.578 -20.094 -17.297 1 77.56 18 LEU B N 1
ATOM 1728 C CA . LEU B 1 18 ? -10.406 -19.281 -16.984 1 77.56 18 LEU B CA 1
ATOM 1729 C C . LEU B 1 18 ? -9.695 -19.797 -15.75 1 77.56 18 LEU B C 1
ATOM 1731 O O . LEU B 1 18 ? -8.469 -19.969 -15.75 1 77.56 18 LEU B O 1
ATOM 1735 N N . VAL B 1 19 ? -10.5 -20.156 -14.836 1 80.38 19 VAL B N 1
ATOM 1736 C CA . VAL B 1 19 ? -9.922 -20.641 -13.586 1 80.38 19 VAL B CA 1
ATOM 1737 C C . VAL B 1 19 ? -9.367 -22.047 -13.789 1 80.38 19 VAL B C 1
ATOM 1739 O O . VAL B 1 19 ? -8.273 -22.359 -13.312 1 80.38 19 VAL B O 1
ATOM 1742 N N . LEU B 1 20 ? -10.102 -22.766 -14.57 1 78.31 20 LEU B N 1
ATOM 1743 C CA . LEU B 1 20 ? -9.664 -24.125 -14.805 1 78.31 20 LEU B CA 1
ATOM 1744 C C . LEU B 1 20 ? -8.367 -24.156 -15.609 1 78.31 20 LEU B C 1
ATOM 1746 O O . LEU B 1 20 ? -7.453 -24.922 -15.289 1 78.31 20 LEU B O 1
ATOM 1750 N N . THR B 1 21 ? -8.266 -23.359 -16.531 1 80.38 21 THR B N 1
ATOM 1751 C CA . THR B 1 21 ? -7.051 -23.312 -17.328 1 80.38 21 THR B CA 1
ATOM 1752 C C . THR B 1 21 ? -5.887 -22.75 -16.531 1 80.38 21 THR B C 1
ATOM 1754 O O . THR B 1 21 ? -4.754 -23.219 -16.656 1 80.38 21 THR B O 1
ATOM 1757 N N . ALA B 1 22 ? -6.18 -21.828 -15.711 1 83.56 22 ALA B N 1
ATOM 1758 C CA . ALA B 1 22 ? -5.16 -21.203 -14.875 1 83.56 22 ALA B CA 1
ATOM 1759 C C . ALA B 1 22 ? -4.527 -22.219 -13.922 1 83.56 22 ALA B C 1
ATOM 1761 O O . ALA B 1 22 ? -3.355 -22.094 -13.562 1 83.56 22 ALA B O 1
ATOM 1762 N N . ASP B 1 23 ? -5.262 -23.234 -13.672 1 84.31 23 ASP B N 1
ATOM 1763 C CA . ASP B 1 23 ? -4.812 -24.219 -12.68 1 84.31 23 ASP B CA 1
ATOM 1764 C C . ASP B 1 23 ? -3.938 -25.281 -13.336 1 84.31 23 ASP B C 1
ATOM 1766 O O . ASP B 1 23 ? -3.324 -26.094 -12.641 1 84.31 23 ASP B O 1
ATOM 1770 N N . THR B 1 24 ? -3.795 -25.219 -14.625 1 84.31 24 THR B N 1
ATOM 1771 C CA . THR B 1 24 ? -3.104 -26.297 -15.32 1 84.31 24 THR B CA 1
ATOM 1772 C C . THR B 1 24 ? -1.604 -26.016 -15.398 1 84.31 24 THR B C 1
ATOM 1774 O O . THR B 1 24 ? -0.799 -26.953 -15.484 1 84.31 24 THR B O 1
ATOM 1777 N N . SER B 1 25 ? -1.311 -24.781 -15.5 1 89.38 25 SER B N 1
ATOM 1778 C CA . SER B 1 25 ? 0.098 -24.391 -15.555 1 89.38 25 SER B CA 1
ATOM 1779 C C . SER B 1 25 ? 0.298 -22.953 -15.125 1 89.38 25 SER B C 1
ATOM 1781 O O . SER B 1 25 ? -0.628 -22.141 -15.203 1 89.38 25 SER B O 1
ATOM 1783 N N . THR B 1 26 ? 1.484 -22.672 -14.742 1 91.88 26 THR B N 1
ATOM 1784 C CA . THR B 1 26 ? 1.809 -21.312 -14.312 1 91.88 26 THR B CA 1
ATOM 1785 C C . THR B 1 26 ? 1.765 -20.344 -15.484 1 91.88 26 THR B C 1
ATOM 1787 O O . THR B 1 26 ? 1.388 -19.188 -15.328 1 91.88 26 THR B O 1
ATOM 1790 N N . ASP B 1 27 ? 2.035 -20.875 -16.672 1 90.94 27 ASP B N 1
ATOM 1791 C CA . ASP B 1 27 ? 1.95 -20.047 -17.875 1 90.94 27 ASP B CA 1
ATOM 1792 C C . ASP B 1 27 ? 0.508 -19.641 -18.156 1 90.94 27 ASP B C 1
ATOM 1794 O O . ASP B 1 27 ? 0.243 -18.469 -18.484 1 90.94 27 ASP B O 1
ATOM 1798 N N . HIS B 1 28 ? -0.27 -20.547 -17.969 1 90.75 28 HIS B N 1
ATOM 1799 C CA . HIS B 1 28 ? -1.681 -20.25 -18.172 1 90.75 28 HIS B CA 1
ATOM 1800 C C . HIS B 1 28 ? -2.221 -19.359 -17.062 1 90.75 28 HIS B C 1
ATOM 1802 O O . HIS B 1 28 ? -3.088 -18.516 -17.312 1 90.75 28 HIS B O 1
ATOM 1808 N N . LEU B 1 29 ? -1.716 -19.547 -15.938 1 92.81 29 LEU B N 1
ATOM 1809 C CA . LEU B 1 29 ? -2.154 -18.75 -14.789 1 92.81 29 LEU B CA 1
ATOM 1810 C C . LEU B 1 29 ? -1.826 -17.281 -14.992 1 92.81 29 LEU B C 1
ATOM 1812 O O . LEU B 1 29 ? -2.691 -16.406 -14.828 1 92.81 29 LEU B O 1
ATOM 1816 N N . ILE B 1 30 ? -0.599 -17.016 -15.375 1 92.62 30 ILE B N 1
ATOM 1817 C CA . ILE B 1 30 ? -0.21 -15.625 -15.531 1 92.62 30 ILE B CA 1
ATOM 1818 C C . ILE B 1 30 ? -1.02 -14.992 -16.656 1 92.62 30 ILE B C 1
ATOM 1820 O O . ILE B 1 30 ? -1.406 -13.82 -16.578 1 92.62 30 ILE B O 1
ATOM 1824 N N . GLN B 1 31 ? -1.332 -15.734 -17.719 1 90.88 31 GLN B N 1
ATOM 1825 C CA . GLN B 1 31 ? -2.172 -15.227 -18.797 1 90.88 31 GLN B CA 1
ATOM 1826 C C . GLN B 1 31 ? -3.584 -14.93 -18.312 1 90.88 31 GLN B C 1
ATOM 1828 O O . GLN B 1 31 ? -4.18 -13.922 -18.672 1 90.88 31 GLN B O 1
ATOM 1833 N N . ALA B 1 32 ? -4.039 -15.797 -17.484 1 90.88 32 ALA B N 1
ATOM 1834 C CA . ALA B 1 32 ? -5.363 -15.594 -16.906 1 90.88 32 ALA B CA 1
ATOM 1835 C C . ALA B 1 32 ? -5.398 -14.336 -16.047 1 90.88 32 ALA B C 1
ATOM 1837 O O . ALA B 1 32 ? -6.363 -13.562 -16.094 1 90.88 32 ALA B O 1
ATOM 1838 N N . VAL B 1 33 ? -4.379 -14.133 -15.289 1 90 33 VAL B N 1
ATOM 1839 C CA . VAL B 1 33 ? -4.277 -12.953 -14.438 1 90 33 VAL B CA 1
ATOM 1840 C C . VAL B 1 33 ? -4.227 -11.695 -15.305 1 90 33 VAL B C 1
ATOM 1842 O O . VAL B 1 33 ? -4.883 -10.703 -15 1 90 33 VAL B O 1
ATOM 1845 N N . LEU B 1 34 ? -3.545 -11.797 -16.391 1 90.19 34 LEU B N 1
ATOM 1846 C CA . LEU B 1 34 ? -3.434 -10.664 -17.312 1 90.19 34 LEU B CA 1
ATOM 1847 C C . LEU B 1 34 ? -4.781 -10.352 -17.953 1 90.19 34 LEU B C 1
ATOM 1849 O O . LEU B 1 34 ? -5.184 -9.188 -18.016 1 90.19 34 LEU B O 1
ATOM 1853 N N . VAL B 1 35 ? -5.473 -11.367 -18.297 1 85.75 35 VAL B N 1
ATOM 1854 C CA . VAL B 1 35 ? -6.785 -11.203 -18.906 1 85.75 35 VAL B CA 1
ATOM 1855 C C . VAL B 1 35 ? -7.773 -10.648 -17.891 1 85.75 35 VAL B C 1
ATOM 1857 O O . VAL B 1 35 ? -8.586 -9.781 -18.203 1 85.75 35 VAL B O 1
ATOM 1860 N N . ALA B 1 36 ? -7.691 -11.109 -16.672 1 84.19 36 ALA B N 1
ATOM 1861 C CA . ALA B 1 36 ? -8.57 -10.648 -15.594 1 84.19 36 ALA B CA 1
ATOM 1862 C C . ALA B 1 36 ? -8.359 -9.172 -15.297 1 84.19 36 ALA B C 1
ATOM 1864 O O . ALA B 1 36 ? -9.281 -8.477 -14.867 1 84.19 36 ALA B O 1
ATOM 1865 N N . GLY B 1 37 ? -7.191 -8.719 -15.531 1 80.38 37 GLY B N 1
ATOM 1866 C CA . GLY B 1 37 ? -6.875 -7.316 -15.297 1 80.38 37 GLY B CA 1
ATOM 1867 C C . GLY B 1 37 ? -7.496 -6.383 -16.312 1 80.38 37 GLY B C 1
ATOM 1868 O O . GLY B 1 37 ? -7.656 -5.188 -16.062 1 80.38 37 GLY B O 1
ATOM 1869 N N . THR B 1 38 ? -7.848 -6.863 -17.438 1 77.5 38 THR B N 1
ATOM 1870 C CA . THR B 1 38 ? -8.336 -6.008 -18.516 1 77.5 38 THR B CA 1
ATOM 1871 C C . THR B 1 38 ? -9.797 -6.297 -18.828 1 77.5 38 THR B C 1
ATOM 1873 O O . THR B 1 38 ? -10.406 -5.645 -19.672 1 77.5 38 THR B O 1
ATOM 1876 N N . SER B 1 39 ? -10.328 -7.32 -18.109 1 75.25 39 SER B N 1
ATOM 1877 C CA . SER B 1 39 ? -11.695 -7.742 -18.406 1 75.25 39 SER B CA 1
ATOM 1878 C C . SER B 1 39 ? -12.578 -7.641 -17.156 1 75.25 39 SER B C 1
ATOM 1880 O O . SER B 1 39 ? -12.07 -7.555 -16.031 1 75.25 39 SER B O 1
ATOM 1882 N N . ASN B 1 40 ? -13.758 -7.562 -17.469 1 73.75 40 ASN B N 1
ATOM 1883 C CA . ASN B 1 40 ? -14.711 -7.594 -16.375 1 73.75 40 ASN B CA 1
ATOM 1884 C C . ASN B 1 40 ? -14.969 -9.023 -15.898 1 73.75 40 ASN B C 1
ATOM 1886 O O . ASN B 1 40 ? -15.625 -9.805 -16.594 1 73.75 40 ASN B O 1
ATOM 1890 N N . ILE B 1 41 ? -14.375 -9.352 -14.875 1 78.38 41 ILE B N 1
ATOM 1891 C CA . ILE B 1 41 ? -14.57 -10.688 -14.32 1 78.38 41 ILE B CA 1
ATOM 1892 C C . ILE B 1 41 ? -15.305 -10.586 -12.984 1 78.38 41 ILE B C 1
ATOM 1894 O O . ILE B 1 41 ? -15.359 -9.516 -12.375 1 78.38 41 ILE B O 1
ATOM 1898 N N . THR B 1 42 ? -15.93 -11.703 -12.688 1 79.25 42 THR B N 1
ATOM 1899 C CA . THR B 1 42 ? -16.656 -11.727 -11.422 1 79.25 42 THR B CA 1
ATOM 1900 C C . THR B 1 42 ? -15.695 -11.703 -10.242 1 79.25 42 THR B C 1
ATOM 1902 O O . THR B 1 42 ? -14.523 -12.062 -10.375 1 79.25 42 THR B O 1
ATOM 1905 N N . LYS B 1 43 ? -16.25 -11.344 -9.148 1 78.12 43 LYS B N 1
ATOM 1906 C CA . LYS B 1 43 ? -15.477 -11.32 -7.91 1 78.12 43 LYS B CA 1
ATOM 1907 C C . LYS B 1 43 ? -14.969 -12.719 -7.551 1 78.12 43 LYS B C 1
ATOM 1909 O O . LYS B 1 43 ? -13.836 -12.867 -7.094 1 78.12 43 LYS B O 1
ATOM 1914 N N . GLU B 1 44 ? -15.781 -13.664 -7.738 1 81.69 44 GLU B N 1
ATOM 1915 C CA . GLU B 1 44 ? -15.43 -15.039 -7.395 1 81.69 44 GLU B CA 1
ATOM 1916 C C . GLU B 1 44 ? -14.273 -15.547 -8.25 1 81.69 44 GLU B C 1
ATOM 1918 O O . GLU B 1 44 ? -13.352 -16.188 -7.746 1 81.69 44 GLU B O 1
ATOM 1923 N N . THR B 1 45 ? -14.391 -15.25 -9.516 1 83.5 45 THR B N 1
ATOM 1924 C CA . THR B 1 45 ? -13.336 -15.664 -10.438 1 83.5 45 THR B CA 1
ATOM 1925 C C . THR B 1 45 ? -12.023 -14.953 -10.109 1 83.5 45 THR B C 1
ATOM 1927 O O . THR B 1 45 ? -10.953 -15.57 -10.109 1 83.5 45 THR B O 1
ATOM 1930 N N . GLU B 1 46 ? -12.133 -13.75 -9.797 1 83.81 46 GLU B N 1
ATOM 1931 C CA . GLU B 1 46 ? -10.953 -12.961 -9.453 1 83.81 46 GLU B CA 1
ATOM 1932 C C . GLU B 1 46 ? -10.289 -13.484 -8.188 1 83.81 46 GLU B C 1
ATOM 1934 O O . GLU B 1 46 ? -9.062 -13.594 -8.125 1 83.81 46 GLU B O 1
ATOM 1939 N N . SER B 1 47 ? -11.109 -13.766 -7.277 1 83.94 47 SER B N 1
ATOM 1940 C CA . SER B 1 47 ? -10.594 -14.297 -6.023 1 83.94 47 SER B CA 1
ATOM 1941 C C . SER B 1 47 ? -9.898 -15.641 -6.23 1 83.94 47 SER B C 1
ATOM 1943 O O . SER B 1 47 ? -8.852 -15.906 -5.633 1 83.94 47 SER B O 1
ATOM 1945 N N . ALA B 1 48 ? -10.508 -16.438 -7.031 1 86.19 48 ALA B N 1
ATOM 1946 C CA . ALA B 1 48 ? -9.922 -17.734 -7.312 1 86.19 48 ALA B CA 1
ATOM 1947 C C . ALA B 1 48 ? -8.578 -17.594 -8.023 1 86.19 48 ALA B C 1
ATOM 1949 O O . ALA B 1 48 ? -7.613 -18.281 -7.699 1 86.19 48 ALA B O 1
ATOM 1950 N N . LEU B 1 49 ? -8.531 -16.719 -8.945 1 89.19 49 LEU B N 1
ATOM 1951 C CA . LEU B 1 49 ? -7.297 -16.469 -9.68 1 89.19 49 LEU B CA 1
ATOM 1952 C C . LEU B 1 49 ? -6.215 -15.922 -8.758 1 89.19 49 LEU B C 1
ATOM 1954 O O . LEU B 1 49 ? -5.051 -16.312 -8.852 1 89.19 49 LEU B O 1
ATOM 1958 N N . HIS B 1 50 ? -6.605 -15.07 -7.898 1 88.56 50 HIS B N 1
ATOM 1959 C CA . HIS B 1 50 ? -5.656 -14.492 -6.957 1 88.56 50 HIS B CA 1
ATOM 1960 C C . HIS B 1 50 ? -5.113 -15.547 -6 1 88.56 50 HIS B C 1
ATOM 1962 O O . HIS B 1 50 ? -3.934 -15.523 -5.645 1 88.56 50 HIS B O 1
ATOM 1968 N N . TYR B 1 51 ? -5.996 -16.406 -5.672 1 88.88 51 TYR B N 1
ATOM 1969 C CA . TYR B 1 51 ? -5.562 -17.484 -4.797 1 88.88 51 TYR B CA 1
ATOM 1970 C C . TYR B 1 51 ? -4.516 -18.359 -5.48 1 88.88 51 TYR B C 1
ATOM 1972 O O . TYR B 1 51 ? -3.459 -18.641 -4.91 1 88.88 51 TYR B O 1
ATOM 1980 N N . LEU B 1 52 ? -4.801 -18.766 -6.664 1 91.88 52 LEU B N 1
ATOM 1981 C CA . LEU B 1 52 ? -3.867 -19.594 -7.422 1 91.88 52 LEU B CA 1
ATOM 1982 C C . LEU B 1 52 ? -2.557 -18.844 -7.664 1 91.88 52 LEU B C 1
ATOM 1984 O O . LEU B 1 52 ? -1.478 -19.422 -7.531 1 91.88 52 LEU B O 1
ATOM 1988 N N . ALA B 1 53 ? -2.707 -17.594 -7.977 1 94.75 53 ALA B N 1
ATOM 1989 C CA . ALA B 1 53 ? -1.529 -16.766 -8.258 1 94.75 53 ALA B CA 1
ATOM 1990 C C . ALA B 1 53 ? -0.673 -16.594 -7.008 1 94.75 53 ALA B C 1
ATOM 1992 O O . ALA B 1 53 ? 0.557 -16.641 -7.078 1 94.75 53 ALA B O 1
ATOM 1993 N N . ALA B 1 54 ? -1.293 -16.422 -5.883 1 94 54 ALA B N 1
ATOM 1994 C CA . ALA B 1 54 ? -0.571 -16.266 -4.621 1 94 54 ALA B CA 1
ATOM 1995 C C . ALA B 1 54 ? 0.215 -17.531 -4.289 1 94 54 ALA B C 1
ATOM 1997 O O . ALA B 1 54 ? 1.359 -17.469 -3.84 1 94 54 ALA B O 1
ATOM 1998 N N . TRP B 1 55 ? -0.338 -18.609 -4.598 1 92.81 55 TRP B N 1
ATOM 1999 C CA . TRP B 1 55 ? 0.282 -19.875 -4.273 1 92.81 55 TRP B CA 1
ATOM 2000 C C . TRP B 1 55 ? 1.429 -20.188 -5.23 1 92.81 55 TRP B C 1
ATOM 2002 O O . TRP B 1 55 ? 2.396 -20.859 -4.855 1 92.81 55 TRP B O 1
ATOM 2012 N N . SER B 1 56 ? 1.314 -19.734 -6.418 1 94.81 56 SER B N 1
ATOM 2013 C CA . SER B 1 56 ? 2.326 -20 -7.438 1 94.81 56 SER B CA 1
ATOM 2014 C C . SER B 1 56 ? 3.182 -18.766 -7.699 1 94.81 56 SER B C 1
ATOM 2016 O O . SER B 1 56 ? 3.779 -18.641 -8.773 1 94.81 56 SER B O 1
ATOM 2018 N N . PHE B 1 57 ? 3.277 -17.891 -6.805 1 96.44 57 PHE B N 1
ATOM 2019 C CA . PHE B 1 57 ? 3.803 -16.547 -6.988 1 96.44 57 PHE B CA 1
ATOM 2020 C C . PHE B 1 57 ? 5.262 -16.594 -7.422 1 96.44 57 PHE B C 1
ATOM 2022 O O . PHE B 1 57 ? 5.648 -15.922 -8.391 1 96.44 57 PHE B O 1
ATOM 2029 N N . VAL B 1 58 ? 6.062 -17.406 -6.762 1 95.75 58 VAL B N 1
ATOM 2030 C CA . VAL B 1 58 ? 7.492 -17.469 -7.047 1 95.75 58 VAL B CA 1
ATOM 2031 C C . VAL B 1 58 ? 7.719 -18.062 -8.43 1 95.75 58 VAL B C 1
ATOM 2033 O O . VAL B 1 58 ? 8.555 -17.578 -9.195 1 95.75 58 VAL B O 1
ATOM 2036 N N . GLU B 1 59 ? 6.93 -19.078 -8.734 1 95.38 59 GLU B N 1
ATOM 2037 C CA . GLU B 1 59 ? 7.023 -19.672 -10.062 1 95.38 59 GLU B CA 1
ATOM 2038 C C . GLU B 1 59 ? 6.59 -18.688 -11.141 1 95.38 59 GLU B C 1
ATOM 2040 O O . GLU B 1 59 ? 7.191 -18.641 -12.219 1 95.38 59 GLU B O 1
ATOM 2045 N N . MET B 1 60 ? 5.602 -17.922 -10.859 1 95.88 60 MET B N 1
ATOM 2046 C CA . MET B 1 60 ? 5.145 -16.906 -11.797 1 95.88 60 MET B CA 1
ATOM 2047 C C . MET B 1 60 ? 6.219 -15.844 -12.016 1 95.88 60 MET B C 1
ATOM 2049 O O . MET B 1 60 ? 6.379 -15.336 -13.125 1 95.88 60 MET B O 1
ATOM 2053 N N . ALA B 1 61 ? 6.938 -15.562 -10.93 1 95.88 61 ALA B N 1
ATOM 2054 C CA . ALA B 1 61 ? 7.953 -14.516 -10.984 1 95.88 61 ALA B CA 1
ATOM 2055 C C . ALA B 1 61 ? 9.086 -14.906 -11.922 1 95.88 61 ALA B C 1
ATOM 2057 O O . ALA B 1 61 ? 9.82 -14.039 -12.414 1 95.88 61 ALA B O 1
ATOM 2058 N N . LYS B 1 62 ? 9.18 -16.125 -12.234 1 94.19 62 LYS B N 1
ATOM 2059 C CA . LYS B 1 62 ? 10.242 -16.609 -13.117 1 94.19 62 LYS B CA 1
ATOM 2060 C C . LYS B 1 62 ? 9.828 -16.5 -14.586 1 94.19 62 LYS B C 1
ATOM 2062 O O . LYS B 1 62 ? 10.656 -16.656 -15.484 1 94.19 62 LYS B O 1
ATOM 2067 N N . LEU B 1 63 ? 8.617 -16.172 -14.812 1 94.06 63 LEU B N 1
ATOM 2068 C CA . LEU B 1 63 ? 8.102 -16.094 -16.172 1 94.06 63 LEU B CA 1
ATOM 2069 C C . LEU B 1 63 ? 8.328 -14.711 -16.766 1 94.06 63 LEU B C 1
ATOM 2071 O O . LEU B 1 63 ? 8.297 -13.711 -16.047 1 94.06 63 LEU B O 1
ATOM 2075 N N . PRO B 1 64 ? 8.461 -14.617 -18.094 1 91.38 64 PRO B N 1
ATOM 2076 C CA . PRO B 1 64 ? 8.758 -13.344 -18.75 1 91.38 64 PRO B CA 1
ATOM 2077 C C . PRO B 1 64 ? 7.617 -12.336 -18.625 1 91.38 64 PRO B C 1
ATOM 2079 O O . PRO B 1 64 ? 7.855 -11.125 -18.625 1 91.38 64 PRO B O 1
ATOM 2082 N N . ASP B 1 65 ? 6.406 -12.836 -18.484 1 93.94 65 ASP B N 1
ATOM 2083 C CA . ASP B 1 65 ? 5.246 -11.953 -18.484 1 93.94 65 ASP B CA 1
ATOM 2084 C C . ASP B 1 65 ? 4.953 -11.422 -17.078 1 93.94 65 ASP B C 1
ATOM 2086 O O . ASP B 1 65 ? 4.023 -10.633 -16.891 1 93.94 65 ASP B O 1
ATOM 2090 N N . PHE B 1 66 ? 5.781 -11.75 -16.156 1 96.5 66 PHE B N 1
ATOM 2091 C CA . PHE B 1 66 ? 5.543 -11.367 -14.773 1 96.5 66 PHE B CA 1
ATOM 2092 C C . PHE B 1 66 ? 5.457 -9.852 -14.641 1 96.5 66 PHE B C 1
ATOM 2094 O O . PHE B 1 66 ? 4.594 -9.328 -13.93 1 96.5 66 PHE B O 1
ATOM 2101 N N . GLN B 1 67 ? 6.258 -9.188 -15.359 1 95.75 67 GLN B N 1
ATOM 2102 C CA . GLN B 1 67 ? 6.344 -7.734 -15.258 1 95.75 67 GLN B CA 1
ATOM 2103 C C . GLN B 1 67 ? 5.16 -7.062 -15.961 1 95.75 67 GLN B C 1
ATOM 2105 O O . GLN B 1 67 ? 4.949 -5.859 -15.812 1 95.75 67 GLN B O 1
ATOM 2110 N N . ARG B 1 68 ? 4.41 -7.895 -16.594 1 95.12 68 ARG B N 1
ATOM 2111 C CA . ARG B 1 68 ? 3.262 -7.355 -17.328 1 95.12 68 ARG B CA 1
ATOM 2112 C C . ARG B 1 68 ? 2.006 -7.387 -16.453 1 95.12 68 ARG B C 1
ATOM 2114 O O . ARG B 1 68 ? 0.967 -6.848 -16.844 1 95.12 68 ARG B O 1
ATOM 2121 N N . ILE B 1 69 ? 2.098 -7.992 -15.305 1 95.25 69 ILE B N 1
ATOM 2122 C CA . ILE B 1 69 ? 0.962 -7.973 -14.391 1 95.25 69 ILE B CA 1
ATOM 2123 C C . ILE B 1 69 ? 0.586 -6.527 -14.07 1 95.25 69 ILE B C 1
ATOM 2125 O O . ILE B 1 69 ? 1.438 -5.734 -13.664 1 95.25 69 ILE B O 1
ATOM 2129 N N . PRO B 1 70 ? -0.676 -6.238 -14.305 1 93.19 70 PRO B N 1
ATOM 2130 C CA . PRO B 1 70 ? -1.093 -4.863 -14.008 1 93.19 70 PRO B CA 1
ATOM 2131 C C . PRO B 1 70 ? -0.858 -4.48 -12.547 1 93.19 70 PRO B C 1
ATOM 2133 O O . PRO B 1 70 ? -0.962 -5.324 -11.656 1 93.19 70 PRO B O 1
ATOM 2136 N N . TYR B 1 71 ? -0.634 -3.209 -12.344 1 94.44 71 TYR B N 1
ATOM 2137 C CA . TYR B 1 71 ? -0.277 -2.678 -11.031 1 94.44 71 TYR B CA 1
ATOM 2138 C C . TYR B 1 71 ? -1.309 -3.076 -9.984 1 94.44 71 TYR B C 1
ATOM 2140 O O . TYR B 1 71 ? -0.952 -3.551 -8.906 1 94.44 71 TYR B O 1
ATOM 2148 N N . HIS B 1 72 ? -2.562 -2.914 -10.266 1 91.69 72 HIS B N 1
ATOM 2149 C CA . HIS B 1 72 ? -3.604 -3.166 -9.281 1 91.69 72 HIS B CA 1
ATOM 2150 C C . HIS B 1 72 ? -3.635 -4.637 -8.875 1 91.69 72 HIS B C 1
ATOM 2152 O O . HIS B 1 72 ? -3.826 -4.957 -7.699 1 91.69 72 HIS B O 1
ATOM 2158 N N . GLN B 1 73 ? -3.406 -5.488 -9.812 1 92 73 GLN B N 1
ATOM 2159 C CA . GLN B 1 73 ? -3.379 -6.914 -9.5 1 92 73 GLN B CA 1
ATOM 2160 C C . GLN B 1 73 ? -2.129 -7.277 -8.703 1 92 73 GLN B C 1
ATOM 2162 O O . GLN B 1 73 ? -2.186 -8.102 -7.793 1 92 73 GLN B O 1
ATOM 2167 N N . PHE B 1 74 ? -1.09 -6.664 -9.117 1 95.56 74 PHE B N 1
ATOM 2168 C CA . PHE B 1 74 ? 0.17 -6.953 -8.445 1 95.56 74 PHE B CA 1
ATOM 2169 C C . PHE B 1 74 ? 0.107 -6.535 -6.98 1 95.56 74 PHE B C 1
ATOM 2171 O O . PHE B 1 74 ? 0.55 -7.273 -6.098 1 95.56 74 PHE B O 1
ATOM 2178 N N . VAL B 1 75 ? -0.45 -5.375 -6.715 1 94.88 75 VAL B N 1
ATOM 2179 C CA . VAL B 1 75 ? -0.585 -4.883 -5.348 1 94.88 75 VAL B CA 1
ATOM 2180 C C . VAL B 1 75 ? -1.478 -5.824 -4.547 1 94.88 75 VAL B C 1
ATOM 2182 O O . VAL B 1 75 ? -1.171 -6.152 -3.396 1 94.88 75 VAL B O 1
ATOM 2185 N N . ILE B 1 76 ? -2.48 -6.285 -5.164 1 90.94 76 ILE B N 1
ATOM 2186 C CA . ILE B 1 76 ? -3.406 -7.191 -4.492 1 90.94 76 ILE B CA 1
ATOM 2187 C C . ILE B 1 76 ? -2.686 -8.492 -4.133 1 90.94 76 ILE B C 1
ATOM 2189 O O . ILE B 1 76 ? -2.799 -8.977 -3.008 1 90.94 76 ILE B O 1
ATOM 2193 N N . LEU B 1 77 ? -1.957 -8.977 -5.004 1 93.38 77 LEU B N 1
ATOM 2194 C CA . LEU B 1 77 ? -1.218 -10.211 -4.77 1 93.38 77 LEU B CA 1
ATOM 2195 C C . LEU B 1 77 ? -0.182 -10.023 -3.664 1 93.38 77 LEU B C 1
ATOM 2197 O O . LEU B 1 77 ? -0.128 -10.812 -2.719 1 93.38 77 LEU B O 1
ATOM 2201 N N . LEU B 1 78 ? 0.571 -8.953 -3.801 1 95.25 78 LEU B N 1
ATOM 2202 C CA . LEU B 1 78 ? 1.674 -8.703 -2.881 1 95.25 78 LEU B CA 1
ATOM 2203 C C . LEU B 1 78 ? 1.156 -8.414 -1.476 1 95.25 78 LEU B C 1
ATOM 2205 O O . LEU B 1 78 ? 1.835 -8.711 -0.488 1 95.25 78 LEU B O 1
ATOM 2209 N N . SER B 1 79 ? -0.021 -7.934 -1.394 1 92.94 79 SER B N 1
ATOM 2210 C CA . SER B 1 79 ? -0.598 -7.578 -0.101 1 92.94 79 SER B CA 1
ATOM 2211 C C . SER B 1 79 ? -1.226 -8.789 0.576 1 92.94 79 SER B C 1
ATOM 2213 O O . SER B 1 79 ? -1.511 -8.758 1.775 1 92.94 79 SER B O 1
ATOM 2215 N N . SER B 1 80 ? -1.377 -9.828 -0.071 1 92.12 80 SER B N 1
ATOM 2216 C CA . SER B 1 80 ? -2.129 -10.977 0.418 1 92.12 80 SER B CA 1
ATOM 2217 C C . SER B 1 80 ? -1.348 -11.734 1.488 1 92.12 80 SER B C 1
ATOM 2219 O O . SER B 1 80 ? -0.135 -11.914 1.367 1 92.12 80 SER B O 1
ATOM 2221 N N . CYS B 1 81 ? -2.008 -12.234 2.5 1 93.62 81 CYS B N 1
ATOM 2222 C CA . CYS B 1 81 ? -1.413 -13.078 3.527 1 93.62 81 CYS B CA 1
ATOM 2223 C C . CYS B 1 81 ? -1.174 -14.492 3.002 1 93.62 81 CYS B C 1
ATOM 2225 O O . CYS B 1 81 ? -0.395 -15.25 3.582 1 93.62 81 CYS B O 1
ATOM 2227 N N . GLU B 1 82 ? -1.79 -14.734 1.916 1 92.31 82 GLU B N 1
ATOM 2228 C CA . GLU B 1 82 ? -1.697 -16.078 1.369 1 92.31 82 GLU B CA 1
ATOM 2229 C C . GLU B 1 82 ? -0.559 -16.188 0.359 1 92.31 82 GLU B C 1
ATOM 2231 O O . GLU B 1 82 ? -0.319 -17.266 -0.2 1 92.31 82 GLU B O 1
ATOM 2236 N N . LEU B 1 83 ? 0.046 -15.031 0.117 1 95.31 83 LEU B N 1
ATOM 2237 C CA . LEU B 1 83 ? 1.192 -15.078 -0.785 1 95.31 83 LEU B CA 1
ATOM 2238 C C . LEU B 1 83 ? 2.199 -16.125 -0.334 1 95.31 83 LEU B C 1
ATOM 2240 O O . LEU B 1 83 ? 2.783 -16.016 0.745 1 95.31 83 LEU B O 1
ATOM 2244 N N . HIS B 1 84 ? 2.404 -17.109 -1.165 1 94.56 84 HIS B N 1
ATOM 2245 C CA . HIS B 1 84 ? 3.268 -18.219 -0.792 1 94.56 84 HIS B CA 1
ATOM 2246 C C . HIS B 1 84 ? 4.73 -17.906 -1.09 1 94.56 84 HIS B C 1
ATOM 2248 O O . HIS B 1 84 ? 5.215 -18.172 -2.191 1 94.56 84 HIS B O 1
ATOM 2254 N N . VAL B 1 85 ? 5.363 -17.406 -0.133 1 93.88 85 VAL B N 1
ATOM 2255 C CA . VAL B 1 85 ? 6.789 -17.109 -0.186 1 93.88 85 VAL B CA 1
ATOM 2256 C C . VAL B 1 85 ? 7.484 -17.656 1.056 1 93.88 85 VAL B C 1
ATOM 2258 O O . VAL B 1 85 ? 6.883 -17.734 2.129 1 93.88 85 VAL B O 1
ATOM 2261 N N . SER B 1 86 ? 8.711 -18.031 0.919 1 90.62 86 SER B N 1
ATOM 2262 C CA . SER B 1 86 ? 9.461 -18.594 2.035 1 90.62 86 SER B CA 1
ATOM 2263 C C . SER B 1 86 ? 9.781 -17.531 3.08 1 90.62 86 SER B C 1
ATOM 2265 O O . SER B 1 86 ? 9.82 -17.812 4.277 1 90.62 86 SER B O 1
ATOM 2267 N N . HIS B 1 87 ? 10.039 -16.359 2.541 1 91.44 87 HIS B N 1
ATOM 2268 C CA . HIS B 1 87 ? 10.406 -15.211 3.367 1 91.44 87 HIS B CA 1
ATOM 2269 C C . HIS B 1 87 ? 10.008 -13.906 2.699 1 91.44 87 HIS B C 1
ATOM 2271 O O . HIS B 1 87 ? 9.867 -13.844 1.475 1 91.44 87 HIS B O 1
ATOM 2277 N N . GLU B 1 88 ? 9.812 -12.906 3.605 1 93.94 88 GLU B N 1
ATOM 2278 C CA . GLU B 1 88 ? 9.383 -11.609 3.078 1 93.94 88 GLU B CA 1
ATOM 2279 C C . GLU B 1 88 ? 10.398 -11.055 2.078 1 93.94 88 GLU B C 1
ATOM 2281 O O . GLU B 1 88 ? 10.031 -10.32 1.16 1 93.94 88 GLU B O 1
ATOM 2286 N N . LEU B 1 89 ? 11.656 -11.477 2.23 1 94.94 89 LEU B N 1
ATOM 2287 C CA . LEU B 1 89 ? 12.688 -11.023 1.3 1 94.94 89 LEU B CA 1
ATOM 2288 C C . LEU B 1 89 ? 12.375 -11.484 -0.12 1 94.94 89 LEU B C 1
ATOM 2290 O O . LEU B 1 89 ? 12.656 -10.766 -1.085 1 94.94 89 LEU B O 1
ATOM 2294 N N . VAL B 1 90 ? 11.789 -12.594 -0.257 1 94.75 90 VAL B N 1
ATOM 2295 C CA . VAL B 1 90 ? 11.422 -13.109 -1.571 1 94.75 90 VAL B CA 1
ATOM 2296 C C . VAL B 1 90 ? 10.312 -12.25 -2.174 1 94.75 90 VAL B C 1
ATOM 2298 O O . VAL B 1 90 ? 10.32 -11.977 -3.375 1 94.75 90 VAL B O 1
ATOM 2301 N N . ALA B 1 91 ? 9.383 -11.844 -1.323 1 96.19 91 ALA B N 1
ATOM 2302 C CA . ALA B 1 91 ? 8.336 -10.93 -1.781 1 96.19 91 ALA B CA 1
ATOM 2303 C C . ALA B 1 91 ? 8.938 -9.609 -2.266 1 96.19 91 ALA B C 1
ATOM 2305 O O . ALA B 1 91 ? 8.555 -9.094 -3.32 1 96.19 91 ALA B O 1
ATOM 2306 N N . ALA B 1 92 ? 9.898 -9.172 -1.501 1 96.94 92 ALA B N 1
ATOM 2307 C CA . ALA B 1 92 ? 10.57 -7.934 -1.889 1 96.94 92 ALA B CA 1
ATOM 2308 C C . ALA B 1 92 ? 11.344 -8.117 -3.188 1 96.94 92 ALA B C 1
ATOM 2310 O O . ALA B 1 92 ? 11.367 -7.223 -4.039 1 96.94 92 ALA B O 1
ATOM 2311 N N . ASP B 1 93 ? 11.945 -9.242 -3.316 1 97.25 93 ASP B N 1
ATOM 2312 C CA . ASP B 1 93 ? 12.688 -9.562 -4.535 1 97.25 93 ASP B CA 1
ATOM 2313 C C . ASP B 1 93 ? 11.766 -9.555 -5.754 1 97.25 93 ASP B C 1
ATOM 2315 O O . ASP B 1 93 ? 12.102 -8.969 -6.785 1 97.25 93 ASP B O 1
ATOM 2319 N N . ALA B 1 94 ? 10.68 -10.125 -5.602 1 97.62 94 ALA B N 1
ATOM 2320 C CA . ALA B 1 94 ? 9.688 -10.148 -6.676 1 97.62 94 ALA B CA 1
ATOM 2321 C C . ALA B 1 94 ? 9.195 -8.734 -6.988 1 97.62 94 ALA B C 1
ATOM 2323 O O . ALA B 1 94 ? 8.953 -8.398 -8.148 1 97.62 94 ALA B O 1
ATOM 2324 N N . ALA B 1 95 ? 9.039 -7.965 -5.945 1 98 95 ALA B N 1
ATOM 2325 C CA . ALA B 1 95 ? 8.625 -6.578 -6.125 1 98 95 ALA B CA 1
ATOM 2326 C C . ALA B 1 95 ? 9.648 -5.805 -6.953 1 98 95 ALA B C 1
ATOM 2328 O O . ALA B 1 95 ? 9.281 -5.047 -7.855 1 98 95 ALA B O 1
ATOM 2329 N N . LEU B 1 96 ? 10.906 -6.043 -6.676 1 97.94 96 LEU B N 1
ATOM 2330 C CA . LEU B 1 96 ? 11.961 -5.383 -7.43 1 97.94 96 LEU B CA 1
ATOM 2331 C C . LEU B 1 96 ? 11.953 -5.832 -8.891 1 97.94 96 LEU B C 1
ATOM 2333 O O . LEU B 1 96 ? 12.102 -5.012 -9.797 1 97.94 96 LEU B O 1
ATOM 2337 N N . LEU B 1 97 ? 11.734 -7.07 -9.031 1 97.69 97 LEU B N 1
ATOM 2338 C CA . LEU B 1 97 ? 11.641 -7.613 -10.383 1 97.69 97 LEU B CA 1
ATOM 2339 C C . LEU B 1 97 ? 10.516 -6.941 -11.164 1 97.69 97 LEU B C 1
ATOM 2341 O O . LEU B 1 97 ? 10.695 -6.57 -12.32 1 97.69 97 LEU B O 1
ATOM 2345 N N . TRP B 1 98 ? 9.383 -6.809 -10.555 1 97.88 98 TRP B N 1
ATOM 2346 C CA . TRP B 1 98 ? 8.242 -6.176 -11.219 1 97.88 98 TRP B CA 1
ATOM 2347 C C . TRP B 1 98 ? 8.531 -4.707 -11.5 1 97.88 98 TRP B C 1
ATOM 2349 O O . TRP B 1 98 ? 8.273 -4.223 -12.609 1 97.88 98 TRP B O 1
ATOM 2359 N N . LEU B 1 99 ? 9.141 -4.031 -10.57 1 97.75 99 LEU B N 1
ATOM 2360 C CA . LEU B 1 99 ? 9.398 -2.6 -10.68 1 97.75 99 LEU B CA 1
ATOM 2361 C C . LEU B 1 99 ? 10.375 -2.305 -11.812 1 97.75 99 LEU B C 1
ATOM 2363 O O . LEU B 1 99 ? 10.172 -1.357 -12.578 1 97.75 99 LEU B O 1
ATOM 2367 N N . VAL B 1 100 ? 11.383 -3.102 -11.883 1 96 100 VAL B N 1
ATOM 2368 C CA . VAL B 1 100 ? 12.422 -2.82 -12.867 1 96 100 VAL B CA 1
ATOM 2369 C C . VAL B 1 100 ? 11.859 -2.957 -14.281 1 96 100 VAL B C 1
ATOM 2371 O O . VAL B 1 100 ? 12.375 -2.354 -15.219 1 96 100 VAL B O 1
ATOM 2374 N N . GLY B 1 101 ? 10.758 -3.664 -14.453 1 95.06 101 GLY B N 1
ATOM 2375 C CA . GLY B 1 101 ? 10.117 -3.842 -15.75 1 95.06 101 GLY B CA 1
ATOM 2376 C C . GLY B 1 101 ? 9.156 -2.725 -16.094 1 95.06 101 GLY B C 1
ATOM 2377 O O . GLY B 1 101 ? 8.617 -2.686 -17.203 1 95.06 101 GLY B O 1
ATOM 2378 N N . GLN B 1 102 ? 8.938 -1.786 -15.156 1 95.5 102 GLN B N 1
ATOM 2379 C CA . GLN B 1 102 ? 7.988 -0.699 -15.391 1 95.5 102 GLN B CA 1
ATOM 2380 C C . GLN B 1 102 ? 8.68 0.501 -16.031 1 95.5 102 GLN B C 1
ATOM 2382 O O . GLN B 1 102 ? 9.82 0.822 -15.695 1 95.5 102 GLN B O 1
ATOM 2387 N N . PRO B 1 103 ? 8.008 1.234 -16.969 1 93.56 103 PRO B N 1
ATOM 2388 C CA . PRO B 1 103 ? 8.602 2.426 -17.578 1 93.56 103 PRO B CA 1
ATOM 2389 C C . PRO B 1 103 ? 8.906 3.521 -16.562 1 93.56 103 PRO B C 1
ATOM 2391 O O . PRO B 1 103 ? 9.914 4.227 -16.688 1 93.56 103 PRO B O 1
ATOM 2394 N N . HIS B 1 104 ? 8.07 3.688 -15.578 1 93.88 104 HIS B N 1
ATOM 2395 C CA . HIS B 1 104 ? 8.25 4.668 -14.516 1 93.88 104 HIS B CA 1
ATOM 2396 C C . HIS B 1 104 ? 8.07 4.027 -13.141 1 93.88 104 HIS B C 1
ATOM 2398 O O . HIS B 1 104 ? 7.07 4.277 -12.461 1 93.88 104 HIS B O 1
ATOM 2404 N N . PRO B 1 105 ? 9.125 3.285 -12.734 1 95.44 105 PRO B N 1
ATOM 2405 C CA . PRO B 1 105 ? 8.977 2.512 -11.5 1 95.44 105 PRO B CA 1
ATOM 2406 C C . PRO B 1 105 ? 8.742 3.393 -10.273 1 95.44 105 PRO B C 1
ATOM 2408 O O . PRO B 1 105 ? 8.117 2.953 -9.305 1 95.44 105 PRO B O 1
ATOM 2411 N N . ALA B 1 106 ? 9.164 4.625 -10.328 1 92.69 106 ALA B N 1
ATOM 2412 C CA . ALA B 1 106 ? 9.055 5.531 -9.188 1 92.69 106 ALA B CA 1
ATOM 2413 C C . ALA B 1 106 ? 7.59 5.832 -8.867 1 92.69 106 ALA B C 1
ATOM 2415 O O . ALA B 1 106 ? 7.242 6.125 -7.723 1 92.69 106 ALA B O 1
ATOM 2416 N N . ILE B 1 107 ? 6.77 5.766 -9.844 1 91.56 107 ILE B N 1
ATOM 2417 C CA . ILE B 1 107 ? 5.348 6.043 -9.664 1 91.56 107 ILE B CA 1
ATOM 2418 C C . ILE B 1 107 ? 4.711 4.941 -8.812 1 91.56 107 ILE B C 1
ATOM 2420 O O . ILE B 1 107 ? 3.84 5.215 -7.984 1 91.56 107 ILE B O 1
ATOM 2424 N N . TYR B 1 108 ? 5.191 3.736 -8.93 1 95.19 108 TYR B N 1
ATOM 2425 C CA . TYR B 1 108 ? 4.551 2.58 -8.312 1 95.19 108 TYR B CA 1
ATOM 2426 C C . TYR B 1 108 ? 5.234 2.213 -7 1 95.19 108 TYR B C 1
ATOM 2428 O O . TYR B 1 108 ? 4.641 1.544 -6.148 1 95.19 108 TYR B O 1
ATOM 2436 N N . ALA B 1 109 ? 6.387 2.705 -6.816 1 96.62 109 ALA B N 1
ATOM 2437 C CA . ALA B 1 109 ? 7.254 2.26 -5.73 1 96.62 109 ALA B CA 1
ATOM 2438 C C . ALA B 1 109 ? 6.605 2.52 -4.371 1 96.62 109 ALA B C 1
ATOM 2440 O O . ALA B 1 109 ? 6.594 1.641 -3.506 1 96.62 109 ALA B O 1
ATOM 2441 N N . PRO B 1 110 ? 5.988 3.678 -4.18 1 94.25 110 PRO B N 1
ATOM 2442 C CA . PRO B 1 110 ? 5.406 3.916 -2.857 1 94.25 110 PRO B CA 1
ATOM 2443 C C . PRO B 1 110 ? 4.34 2.891 -2.488 1 94.25 110 PRO B C 1
ATOM 2445 O O . PRO B 1 110 ? 4.34 2.367 -1.372 1 94.25 110 PRO B O 1
ATOM 2448 N N . GLY B 1 111 ? 3.494 2.592 -3.461 1 93.94 111 GLY B N 1
ATOM 2449 C CA . GLY B 1 111 ? 2.453 1.607 -3.213 1 93.94 111 GLY B CA 1
ATOM 2450 C C . GLY B 1 111 ? 2.994 0.204 -3.016 1 93.94 111 GLY B C 1
ATOM 2451 O O . GLY B 1 111 ? 2.533 -0.526 -2.135 1 93.94 111 GLY B O 1
ATOM 2452 N N . ILE B 1 112 ? 3.971 -0.127 -3.734 1 96.56 112 ILE B N 1
ATOM 2453 C CA . ILE B 1 112 ? 4.547 -1.467 -3.695 1 96.56 112 ILE B CA 1
ATOM 2454 C C . ILE B 1 112 ? 5.273 -1.68 -2.369 1 96.56 112 ILE B C 1
ATOM 2456 O O . ILE B 1 112 ? 5.047 -2.682 -1.686 1 96.56 112 ILE B O 1
ATOM 2460 N N . PHE B 1 113 ? 6.051 -0.741 -1.989 1 95.75 113 PHE B N 1
ATOM 2461 C CA . PHE B 1 113 ? 6.848 -0.918 -0.78 1 95.75 113 PHE B CA 1
ATOM 2462 C C . PHE B 1 113 ? 5.977 -0.796 0.464 1 95.75 113 PHE B C 1
ATOM 2464 O O . PHE B 1 113 ? 6.328 -1.306 1.529 1 95.75 113 PHE B O 1
ATOM 2471 N N . SER B 1 114 ? 4.84 -0.174 0.274 1 92.12 114 SER B N 1
ATOM 2472 C CA . SER B 1 114 ? 3.939 -0.037 1.414 1 92.12 114 SER B CA 1
ATOM 2473 C C . SER B 1 114 ? 3.293 -1.37 1.772 1 92.12 114 SER B C 1
ATOM 2475 O O . SER B 1 114 ? 2.801 -1.548 2.889 1 92.12 114 SER B O 1
ATOM 2477 N N . VAL B 1 115 ? 3.291 -2.299 0.843 1 92.75 115 VAL B N 1
ATOM 2478 C CA . VAL B 1 115 ? 2.609 -3.553 1.144 1 92.75 115 VAL B CA 1
ATOM 2479 C C . VAL B 1 115 ? 3.639 -4.633 1.468 1 92.75 115 VAL B C 1
ATOM 2481 O O . VAL B 1 115 ? 3.275 -5.762 1.812 1 92.75 115 VAL B O 1
ATOM 2484 N N . ILE B 1 116 ? 4.898 -4.301 1.354 1 94.94 116 ILE B N 1
ATOM 2485 C CA . ILE B 1 116 ? 5.938 -5.172 1.895 1 94.94 116 ILE B CA 1
ATOM 2486 C C . ILE B 1 116 ? 5.887 -5.156 3.42 1 94.94 116 ILE B C 1
ATOM 2488 O O . ILE B 1 116 ? 5.75 -4.09 4.031 1 94.94 116 ILE B O 1
ATOM 2492 N N . ARG B 1 117 ? 5.973 -6.289 3.941 1 93.94 117 ARG B N 1
ATOM 2493 C CA . ARG B 1 117 ? 5.867 -6.387 5.395 1 93.94 117 ARG B CA 1
ATOM 2494 C C . ARG B 1 117 ? 7.234 -6.25 6.055 1 93.94 117 ARG B C 1
ATOM 2496 O O . ARG B 1 117 ? 7.859 -7.25 6.418 1 93.94 117 ARG B O 1
ATOM 2503 N N . SER B 1 118 ? 7.57 -5.086 6.355 1 93.38 118 SER B N 1
ATOM 2504 C CA . SER B 1 118 ? 8.914 -4.723 6.793 1 93.38 118 SER B CA 1
ATOM 2505 C C . SER B 1 118 ? 9.25 -5.355 8.141 1 93.38 118 SER B C 1
ATOM 2507 O O . SER B 1 118 ? 10.422 -5.574 8.453 1 93.38 118 SER B O 1
ATOM 2509 N N . ALA B 1 119 ? 8.273 -5.684 8.93 1 92.44 119 ALA B N 1
ATOM 2510 C CA . ALA B 1 119 ? 8.492 -6.305 10.234 1 92.44 119 ALA B CA 1
ATOM 2511 C C . ALA B 1 119 ? 9.18 -7.66 10.086 1 92.44 119 ALA B C 1
ATOM 2513 O O . ALA B 1 119 ? 9.797 -8.156 11.031 1 92.44 119 ALA B O 1
ATOM 2514 N N . TYR B 1 120 ? 9.078 -8.219 8.93 1 93 120 TYR B N 1
ATOM 2515 C CA . TYR B 1 120 ? 9.609 -9.555 8.695 1 93 120 TYR B CA 1
ATOM 2516 C C . TYR B 1 120 ? 10.969 -9.484 8.016 1 93 120 TYR B C 1
ATOM 2518 O O . TYR B 1 120 ? 11.539 -10.516 7.648 1 93 120 TYR B O 1
ATOM 2526 N N . LEU B 1 121 ? 11.445 -8.328 7.883 1 93.12 121 LEU B N 1
ATOM 2527 C CA . LEU B 1 121 ? 12.758 -8.125 7.266 1 93.12 121 LEU B CA 1
ATOM 2528 C C . LEU B 1 121 ? 13.805 -7.773 8.32 1 93.12 121 LEU B C 1
ATOM 2530 O O . LEU B 1 121 ? 13.578 -6.895 9.148 1 93.12 121 LEU B O 1
ATOM 2534 N N . SER B 1 122 ? 14.922 -8.461 8.266 1 91.56 122 SER B N 1
ATOM 2535 C CA . SER B 1 122 ? 16.047 -8.102 9.117 1 91.56 122 SER B CA 1
ATOM 2536 C C . SER B 1 122 ? 16.766 -6.859 8.586 1 91.56 122 SER B C 1
ATOM 2538 O O . SER B 1 122 ? 16.469 -6.391 7.484 1 91.56 122 SER B O 1
ATOM 2540 N N . LYS B 1 123 ? 17.656 -6.363 9.367 1 90.12 123 LYS B N 1
ATOM 2541 C CA . LYS B 1 123 ? 18.469 -5.234 8.922 1 90.12 123 LYS B CA 1
ATOM 2542 C C . LYS B 1 123 ? 19.266 -5.578 7.668 1 90.12 123 LYS B C 1
ATOM 2544 O O . LYS B 1 123 ? 19.375 -4.762 6.75 1 90.12 123 LYS B O 1
ATOM 2549 N N . VAL B 1 124 ? 19.766 -6.746 7.652 1 91.38 124 VAL B N 1
ATOM 2550 C CA . VAL B 1 124 ? 20.547 -7.199 6.508 1 91.38 124 VAL B CA 1
ATOM 2551 C C . VAL B 1 124 ? 19.656 -7.289 5.27 1 91.38 124 VAL B C 1
ATOM 2553 O O . VAL B 1 124 ? 20.062 -6.895 4.176 1 91.38 124 VAL B O 1
ATOM 2556 N N . ASP B 1 125 ? 18.469 -7.812 5.469 1 93.19 125 ASP B N 1
ATOM 2557 C CA . ASP B 1 125 ? 17.516 -7.895 4.363 1 93.19 125 ASP B CA 1
ATOM 2558 C C . ASP B 1 125 ? 17.266 -6.516 3.758 1 93.19 125 ASP B C 1
ATOM 2560 O O . ASP B 1 125 ? 17.266 -6.355 2.537 1 93.19 125 ASP B O 1
ATOM 2564 N N . ARG B 1 126 ? 17.047 -5.586 4.602 1 93.56 126 ARG B N 1
ATOM 2565 C CA . ARG B 1 126 ? 16.75 -4.227 4.164 1 93.56 126 ARG B CA 1
ATOM 2566 C C . ARG B 1 126 ? 17.906 -3.645 3.369 1 93.56 126 ARG B C 1
ATOM 2568 O O . ARG B 1 126 ? 17.703 -3 2.338 1 93.56 126 ARG B O 1
ATOM 2575 N N . GLN B 1 127 ? 19.047 -3.926 3.812 1 92.94 127 GLN B N 1
ATOM 2576 C CA . GLN B 1 127 ? 20.234 -3.451 3.113 1 92.94 127 GLN B CA 1
ATOM 2577 C C . GLN B 1 127 ? 20.375 -4.117 1.746 1 92.94 127 GLN B C 1
ATOM 2579 O O . GLN B 1 127 ? 20.719 -3.457 0.763 1 92.94 127 GLN B O 1
ATOM 2584 N N . LEU B 1 128 ? 20.109 -5.355 1.716 1 94 128 LEU B N 1
ATOM 2585 C CA . LEU B 1 128 ? 20.188 -6.09 0.458 1 94 128 LEU B CA 1
ATOM 2586 C C . LEU B 1 128 ? 19.203 -5.52 -0.563 1 94 128 LEU B C 1
ATOM 2588 O O . LEU B 1 128 ? 19.531 -5.414 -1.748 1 94 128 LEU B O 1
ATOM 2592 N N . ILE B 1 129 ? 18.062 -5.172 -0.096 1 95.94 129 ILE B N 1
ATOM 2593 C CA . ILE B 1 129 ? 17.031 -4.633 -0.976 1 95.94 129 ILE B CA 1
ATOM 2594 C C . ILE B 1 129 ? 17.5 -3.299 -1.559 1 95.94 129 ILE B C 1
ATOM 2596 O O . ILE B 1 129 ? 17.406 -3.078 -2.768 1 95.94 129 ILE B O 1
ATOM 2600 N N . VAL B 1 130 ? 18.047 -2.518 -0.717 1 95.69 130 VAL B N 1
ATOM 2601 C CA . VAL B 1 130 ? 18.5 -1.202 -1.158 1 95.69 130 VAL B CA 1
ATOM 2602 C C . VAL B 1 130 ? 19.672 -1.354 -2.121 1 95.69 130 VAL B C 1
ATOM 2604 O O . VAL B 1 130 ? 19.734 -0.673 -3.148 1 95.69 130 VAL B O 1
ATOM 2607 N N . GLU B 1 131 ? 20.531 -2.246 -1.857 1 95 131 GLU B N 1
ATOM 2608 C CA . GLU B 1 131 ? 21.656 -2.512 -2.74 1 95 131 GLU B CA 1
ATOM 2609 C C . GLU B 1 131 ? 21.188 -3.043 -4.094 1 95 131 GLU B C 1
ATOM 2611 O O . GLU B 1 131 ? 21.75 -2.68 -5.133 1 95 131 GLU B O 1
ATOM 2616 N N . ARG B 1 132 ? 20.219 -3.863 -4.012 1 96.5 132 ARG B N 1
ATOM 2617 C CA . ARG B 1 132 ? 19.703 -4.414 -5.254 1 96.5 132 ARG B CA 1
ATOM 2618 C C . ARG B 1 132 ? 19.062 -3.326 -6.113 1 96.5 132 ARG B C 1
ATOM 2620 O O . ARG B 1 132 ? 19.188 -3.346 -7.34 1 96.5 132 ARG B O 1
ATOM 2627 N N . ILE B 1 133 ? 18.406 -2.414 -5.477 1 97.06 133 ILE B N 1
ATOM 2628 C CA . ILE B 1 133 ? 17.828 -1.295 -6.211 1 97.06 133 ILE B CA 1
ATOM 2629 C C . ILE B 1 133 ? 18.922 -0.555 -6.973 1 97.06 133 ILE B C 1
ATOM 2631 O O . ILE B 1 133 ? 18.75 -0.214 -8.148 1 97.06 133 ILE B O 1
ATOM 2635 N N . ALA B 1 134 ? 20 -0.391 -6.348 1 94.75 134 ALA B N 1
ATOM 2636 C CA . ALA B 1 134 ? 21.141 0.276 -6.969 1 94.75 134 ALA B CA 1
ATOM 2637 C C . ALA B 1 134 ? 21.719 -0.568 -8.102 1 94.75 134 ALA B C 1
ATOM 2639 O O . ALA B 1 134 ? 22.016 -0.05 -9.18 1 94.75 134 ALA B O 1
ATOM 2640 N N . THR B 1 135 ? 21.812 -1.839 -7.891 1 94.62 135 THR B N 1
ATOM 2641 C CA . THR B 1 135 ? 22.359 -2.746 -8.891 1 94.62 135 THR B CA 1
ATOM 2642 C C . THR B 1 135 ? 21.484 -2.775 -10.141 1 94.62 135 THR B C 1
ATOM 2644 O O . THR B 1 135 ? 21.984 -2.912 -11.258 1 94.62 135 THR B O 1
ATOM 2647 N N . LEU B 1 136 ? 20.219 -2.627 -9.883 1 95.81 136 LEU B N 1
ATOM 2648 C CA . LEU B 1 136 ? 19.266 -2.65 -10.992 1 95.81 136 LEU B CA 1
ATOM 2649 C C . LEU B 1 136 ? 19.172 -1.28 -11.656 1 95.81 136 LEU B C 1
ATOM 2651 O O . LEU B 1 136 ? 18.359 -1.08 -12.562 1 95.81 136 LEU B O 1
ATOM 2655 N N . GLN B 1 137 ? 19.938 -0.328 -11.148 1 93.81 137 GLN B N 1
ATOM 2656 C CA . GLN B 1 137 ? 20.016 1.023 -11.688 1 93.81 137 GLN B CA 1
ATOM 2657 C C . GLN B 1 137 ? 18.656 1.695 -11.711 1 93.81 137 GLN B C 1
ATOM 2659 O O . GLN B 1 137 ? 18.297 2.373 -12.68 1 93.81 137 GLN B O 1
ATOM 2664 N N . MET B 1 138 ? 17.891 1.466 -10.703 1 94.75 138 MET B N 1
ATOM 2665 C CA . MET B 1 138 ? 16.609 2.152 -10.57 1 94.75 138 MET B CA 1
ATOM 2666 C C . MET B 1 138 ? 16.797 3.564 -10.031 1 94.75 138 MET B C 1
ATOM 2668 O O . MET B 1 138 ? 17.812 3.859 -9.398 1 94.75 138 MET B O 1
ATOM 2672 N N . PRO B 1 139 ? 15.836 4.426 -10.336 1 93.25 139 PRO B N 1
ATOM 2673 C CA . PRO B 1 139 ? 15.945 5.801 -9.844 1 93.25 139 PRO B CA 1
ATOM 2674 C C . PRO B 1 139 ? 16.141 5.879 -8.336 1 93.25 139 PRO B C 1
ATOM 2676 O O . PRO B 1 139 ? 15.617 5.031 -7.598 1 93.25 139 PRO B O 1
ATOM 2679 N N . GLU B 1 140 ? 16.781 6.902 -7.926 1 90.81 140 GLU B N 1
ATOM 2680 C CA . GLU B 1 140 ? 17.062 7.125 -6.508 1 90.81 140 GLU B CA 1
ATOM 2681 C C . GLU B 1 140 ? 15.766 7.262 -5.711 1 90.81 140 GLU B C 1
ATOM 2683 O O . GLU B 1 140 ? 15.719 6.895 -4.535 1 90.81 140 GLU B O 1
ATOM 2688 N N . SER B 1 141 ? 14.812 7.754 -6.34 1 90.88 141 SER B N 1
ATOM 2689 C CA . SER B 1 141 ? 13.523 7.91 -5.672 1 90.88 141 SER B CA 1
ATOM 2690 C C . SER B 1 141 ? 12.969 6.562 -5.227 1 90.88 141 SER B C 1
ATOM 2692 O O . SER B 1 141 ? 12.344 6.461 -4.168 1 90.88 141 SER B O 1
ATOM 2694 N N . VAL B 1 142 ? 13.25 5.547 -6.004 1 94.88 142 VAL B N 1
ATOM 2695 C CA . VAL B 1 142 ? 12.797 4.211 -5.641 1 94.88 142 VAL B CA 1
ATOM 2696 C C . VAL B 1 142 ? 13.508 3.748 -4.371 1 94.88 142 VAL B C 1
ATOM 2698 O O . VAL B 1 142 ? 12.867 3.229 -3.451 1 94.88 142 VAL B O 1
ATOM 2701 N N . ALA B 1 143 ? 14.758 3.986 -4.316 1 94.12 143 ALA B N 1
ATOM 2702 C CA . ALA B 1 143 ? 15.539 3.631 -3.133 1 94.12 143 ALA B CA 1
ATOM 2703 C C . ALA B 1 143 ? 15.062 4.41 -1.91 1 94.12 143 ALA B C 1
ATOM 2705 O O . ALA B 1 143 ? 14.977 3.859 -0.811 1 94.12 143 ALA B O 1
ATOM 2706 N N . ARG B 1 144 ? 14.781 5.594 -2.121 1 89.5 144 ARG B N 1
ATOM 2707 C CA . ARG B 1 144 ? 14.297 6.445 -1.039 1 89.5 144 ARG B CA 1
ATOM 2708 C C . ARG B 1 144 ? 12.977 5.918 -0.475 1 89.5 144 ARG B C 1
ATOM 2710 O O . ARG B 1 144 ? 12.812 5.828 0.742 1 89.5 144 ARG B O 1
ATOM 2717 N N . PHE B 1 145 ? 12.086 5.547 -1.322 1 90.44 145 PHE B N 1
ATOM 2718 C CA . PHE B 1 145 ? 10.797 5.035 -0.877 1 90.44 145 PHE B CA 1
ATOM 2719 C C . PHE B 1 145 ? 10.961 3.709 -0.143 1 90.44 145 PHE B C 1
ATOM 2721 O O . PHE B 1 145 ? 10.297 3.461 0.861 1 90.44 145 PHE B O 1
ATOM 2728 N N . ALA B 1 146 ? 11.859 2.951 -0.693 1 94.19 146 ALA B N 1
ATOM 2729 C CA . ALA B 1 146 ? 12.148 1.681 -0.03 1 94.19 146 ALA B CA 1
ATOM 2730 C C . ALA B 1 146 ? 12.672 1.906 1.386 1 94.19 146 ALA B C 1
ATOM 2732 O O . ALA B 1 146 ? 12.188 1.292 2.338 1 94.19 146 ALA B O 1
ATOM 2733 N N . ARG B 1 147 ? 13.508 2.826 1.522 1 90.69 147 ARG B N 1
ATOM 2734 C CA . ARG B 1 147 ? 14.102 3.115 2.822 1 90.69 147 ARG B CA 1
ATOM 2735 C C . ARG B 1 147 ? 13.062 3.656 3.795 1 90.69 147 ARG B C 1
ATOM 2737 O O . ARG B 1 147 ? 12.977 3.203 4.941 1 90.69 147 ARG B O 1
ATOM 2744 N N . ILE B 1 148 ? 12.312 4.531 3.357 1 86.38 148 ILE B N 1
ATOM 2745 C CA . ILE B 1 148 ? 11.305 5.152 4.207 1 86.38 148 ILE B CA 1
ATOM 2746 C C . ILE B 1 148 ? 10.305 4.098 4.676 1 86.38 148 ILE B C 1
ATOM 2748 O O . ILE B 1 148 ? 9.977 4.031 5.863 1 86.38 148 ILE B O 1
ATOM 2752 N N . SER B 1 149 ? 9.891 3.285 3.773 1 87.88 149 SER B N 1
ATOM 2753 C CA . SER B 1 149 ? 8.859 2.299 4.078 1 87.88 149 SER B CA 1
ATOM 2754 C C . SER B 1 149 ? 9.398 1.193 4.98 1 87.88 149 SER B C 1
ATOM 2756 O O . SER B 1 149 ? 8.711 0.744 5.898 1 87.88 149 SER B O 1
ATOM 2758 N N . MET B 1 150 ? 10.609 0.812 4.742 1 88.94 150 MET B N 1
ATOM 2759 C CA . MET B 1 150 ? 11.102 -0.385 5.418 1 88.94 150 MET B CA 1
ATOM 2760 C C . MET B 1 150 ? 11.781 -0.024 6.734 1 88.94 150 MET B C 1
ATOM 2762 O O . MET B 1 150 ? 11.891 -0.863 7.633 1 88.94 150 MET B O 1
ATOM 2766 N N . GLU B 1 151 ? 12.211 1.177 6.82 1 83.94 151 GLU B N 1
ATOM 2767 C CA . GLU B 1 151 ? 12.922 1.566 8.031 1 83.94 151 GLU B CA 1
ATOM 2768 C C . GLU B 1 151 ? 11.977 2.219 9.039 1 83.94 151 GLU B C 1
ATOM 2770 O O . GLU B 1 151 ? 12.312 2.35 10.219 1 83.94 151 GLU B O 1
ATOM 2775 N N . SER B 1 152 ? 10.898 2.57 8.562 1 79.69 152 SER B N 1
ATOM 2776 C CA . SER B 1 152 ? 9.961 3.25 9.445 1 79.69 152 SER B CA 1
ATOM 2777 C C . SER B 1 152 ? 9.242 2.258 10.359 1 79.69 152 SER B C 1
ATOM 2779 O O . SER B 1 152 ? 8.758 1.224 9.898 1 79.69 152 SER B O 1
ATOM 2781 N N . ARG B 1 153 ? 9.234 2.562 11.609 1 75.81 153 ARG B N 1
ATOM 2782 C CA . ARG B 1 153 ? 8.469 1.758 12.555 1 75.81 153 ARG B CA 1
ATOM 2783 C C . ARG B 1 153 ? 6.977 1.851 12.273 1 75.81 153 ARG B C 1
ATOM 2785 O O . ARG B 1 153 ? 6.203 0.99 12.695 1 75.81 153 ARG B O 1
ATOM 2792 N N . HIS B 1 154 ? 6.734 2.82 11.461 1 71 154 HIS B N 1
ATOM 2793 C CA . HIS B 1 154 ? 5.332 3.096 11.164 1 71 154 HIS B CA 1
ATOM 2794 C C . HIS B 1 154 ? 4.793 2.115 10.125 1 71 154 HIS B C 1
ATOM 2796 O O . HIS B 1 154 ? 3.576 2.012 9.938 1 71 154 HIS B O 1
ATOM 2802 N N . SER B 1 155 ? 5.668 1.396 9.57 1 75.25 155 SER B N 1
ATOM 2803 C CA . SER B 1 155 ? 5.273 0.481 8.508 1 75.25 155 SER B CA 1
ATOM 2804 C C . SER B 1 155 ? 5.465 -0.973 8.93 1 75.25 155 SER B C 1
ATOM 2806 O O . SER B 1 155 ? 5.578 -1.86 8.078 1 75.25 155 SER B O 1
ATOM 2808 N N . SER B 1 156 ? 5.426 -1.227 10.281 1 84.81 156 SER B N 1
ATOM 2809 C CA . SER B 1 156 ? 5.73 -2.564 10.773 1 84.81 156 SER B CA 1
ATOM 2810 C C . SER B 1 156 ? 4.473 -3.279 11.25 1 84.81 156 SER B C 1
ATOM 2812 O O . SER B 1 156 ? 4.48 -3.943 12.289 1 84.81 156 SER B O 1
ATOM 2814 N N . ARG B 1 157 ? 3.518 -3.23 10.461 1 91.88 157 ARG B N 1
ATOM 2815 C CA . ARG B 1 157 ? 2.252 -3.869 10.82 1 91.88 157 ARG B CA 1
ATOM 2816 C C . ARG B 1 157 ? 2.314 -5.375 10.586 1 91.88 157 ARG B C 1
ATOM 2818 O O . ARG B 1 157 ? 3.037 -5.844 9.703 1 91.88 157 ARG B O 1
ATOM 2825 N N . ILE B 1 158 ? 1.492 -6.082 11.438 1 93.5 158 ILE B N 1
ATOM 2826 C CA . ILE B 1 158 ? 1.509 -7.539 11.336 1 93.5 158 ILE B CA 1
ATOM 2827 C C . ILE B 1 158 ? 0.078 -8.07 11.312 1 93.5 158 ILE B C 1
ATOM 2829 O O . ILE B 1 158 ? -0.857 -7.371 11.719 1 93.5 158 ILE B O 1
ATOM 2833 N N . CYS B 1 159 ? -0.042 -9.242 10.766 1 93.75 159 CYS B N 1
ATOM 2834 C CA . CYS B 1 159 ? -1.329 -9.93 10.758 1 93.75 159 CYS B CA 1
ATOM 2835 C C . CYS B 1 159 ? -1.425 -10.922 11.906 1 93.75 159 CYS B C 1
ATOM 2837 O O . CYS B 1 159 ? -0.591 -11.82 12.023 1 93.75 159 CYS B O 1
ATOM 2839 N N . LEU B 1 160 ? -2.494 -10.773 12.766 1 91.62 160 LEU B N 1
ATOM 2840 C CA . LEU B 1 160 ? -2.703 -11.68 13.891 1 91.62 160 LEU B CA 1
ATOM 2841 C C . LEU B 1 160 ? -4.043 -12.398 13.766 1 91.62 160 LEU B C 1
ATOM 2843 O O . LEU B 1 160 ? -4.59 -12.875 14.758 1 91.62 160 LEU B O 1
ATOM 2847 N N . GLU B 1 161 ? -4.504 -12.383 12.516 1 90.12 161 GLU B N 1
ATOM 2848 C CA . GLU B 1 161 ? -5.727 -13.156 12.297 1 90.12 161 GLU B CA 1
ATOM 2849 C C . GLU B 1 161 ? -5.555 -14.602 12.734 1 90.12 161 GLU B C 1
ATOM 2851 O O . GLU B 1 161 ? -4.66 -15.305 12.25 1 90.12 161 GLU B O 1
ATOM 2856 N N . GLY B 1 162 ? -6.457 -15.023 13.594 1 90.94 162 GLY B N 1
ATOM 2857 C CA . GLY B 1 162 ? -6.332 -16.344 14.188 1 90.94 162 GLY B CA 1
ATOM 2858 C C . GLY B 1 162 ? -6.23 -17.453 13.156 1 90.94 162 GLY B C 1
ATOM 2859 O O . GLY B 1 162 ? -5.363 -18.328 13.258 1 90.94 162 GLY B O 1
ATOM 2860 N N . THR B 1 163 ? -7.059 -17.391 12.172 1 92.25 163 THR B N 1
ATOM 2861 C CA . THR B 1 163 ? -7.062 -18.422 11.141 1 92.25 163 THR B CA 1
ATOM 2862 C C . THR B 1 163 ? -5.73 -18.453 10.398 1 92.25 163 THR B C 1
ATOM 2864 O O . THR B 1 163 ? -5.219 -19.516 10.078 1 92.25 163 THR B O 1
ATOM 2867 N N . HIS B 1 164 ? -5.145 -17.344 10.188 1 93.81 164 HIS B N 1
ATOM 2868 C CA . HIS B 1 164 ? -3.881 -17.266 9.469 1 93.81 164 HIS B CA 1
ATOM 2869 C C . HIS B 1 164 ? -2.732 -17.828 10.305 1 93.81 164 HIS B C 1
ATOM 2871 O O . HIS B 1 164 ? -1.905 -18.578 9.797 1 93.81 164 HIS B O 1
ATOM 2877 N N . VAL B 1 165 ? -2.762 -17.484 11.531 1 93.25 165 VAL B N 1
ATOM 2878 C CA . VAL B 1 165 ? -1.702 -17.906 12.445 1 93.25 165 VAL B CA 1
ATOM 2879 C C . VAL B 1 165 ? -1.773 -19.406 12.648 1 93.25 165 VAL B C 1
ATOM 2881 O O . VAL B 1 165 ? -0.749 -20.094 12.625 1 93.25 165 VAL B O 1
ATOM 2884 N N . ASN B 1 166 ? -3.004 -19.844 12.766 1 94.19 166 ASN B N 1
ATOM 2885 C CA . ASN B 1 166 ? -3.201 -21.281 12.977 1 94.19 166 ASN B CA 1
ATOM 2886 C C . ASN B 1 166 ? -2.787 -22.094 11.758 1 94.19 166 ASN B C 1
ATOM 2888 O O . ASN B 1 166 ? -2.303 -23.219 11.883 1 94.19 166 ASN B O 1
ATOM 2892 N N . ARG B 1 167 ? -2.977 -21.469 10.602 1 92.88 167 ARG B N 1
ATOM 2893 C CA . ARG B 1 167 ? -2.582 -22.125 9.359 1 92.88 167 ARG B CA 1
ATOM 2894 C C . ARG B 1 167 ? -1.094 -21.922 9.086 1 92.88 167 ARG B C 1
ATOM 2896 O O . ARG B 1 167 ? -0.57 -22.422 8.086 1 92.88 167 ARG B O 1
ATOM 2903 N N . HIS B 1 168 ? -0.409 -21.25 9.844 1 91.5 168 HIS B N 1
ATOM 2904 C CA . HIS B 1 168 ? 1.026 -21 9.766 1 91.5 168 HIS B CA 1
ATOM 2905 C C . HIS B 1 168 ? 1.402 -20.328 8.453 1 91.5 168 HIS B C 1
ATOM 2907 O O . HIS B 1 168 ? 2.35 -20.75 7.785 1 91.5 168 HIS B O 1
ATOM 2913 N N . LEU B 1 169 ? 0.584 -19.359 8.133 1 91.88 169 LEU B N 1
ATOM 2914 C CA . LEU B 1 169 ? 0.963 -18.562 6.965 1 91.88 169 LEU B CA 1
ATOM 2915 C C . LEU B 1 169 ? 2.277 -17.828 7.207 1 91.88 169 LEU B C 1
ATOM 2917 O O . LEU B 1 169 ? 2.482 -17.25 8.281 1 91.88 169 LEU B O 1
ATOM 2921 N N . SER B 1 170 ? 3.096 -17.797 6.203 1 90.75 170 SER B N 1
ATOM 2922 C CA . SER B 1 170 ? 4.473 -17.328 6.359 1 90.75 170 SER B CA 1
ATOM 2923 C C . SER B 1 170 ? 4.52 -15.844 6.664 1 90.75 170 SER B C 1
ATOM 2925 O O . SER B 1 170 ? 5.496 -15.352 7.234 1 90.75 170 SER B O 1
ATOM 2927 N N . ARG B 1 171 ? 3.455 -15.156 6.328 1 93.5 171 ARG B N 1
ATOM 2928 C CA . ARG B 1 171 ? 3.484 -13.703 6.441 1 93.5 171 ARG B CA 1
ATOM 2929 C C . ARG B 1 171 ? 2.578 -13.227 7.57 1 93.5 171 ARG B C 1
ATOM 2931 O O . ARG B 1 171 ? 2.215 -12.047 7.625 1 93.5 171 ARG B O 1
ATOM 2938 N N . CYS B 1 172 ? 2.215 -14.133 8.414 1 93.81 172 CYS B N 1
ATOM 2939 C CA . CYS B 1 172 ? 1.321 -13.797 9.516 1 93.81 172 CYS B CA 1
ATOM 2940 C C . CYS B 1 172 ? 1.923 -14.219 10.852 1 93.81 172 CYS B C 1
ATOM 2942 O O . CYS B 1 172 ? 2.809 -15.078 10.898 1 93.81 172 CYS B O 1
ATOM 2944 N N . GLY B 1 173 ? 1.488 -13.539 11.914 1 92.69 173 GLY B N 1
ATOM 2945 C CA . GLY B 1 173 ? 2.012 -13.82 13.242 1 92.69 173 GLY B CA 1
ATOM 2946 C C . GLY B 1 173 ? 3.082 -12.836 13.68 1 92.69 173 GLY B C 1
ATOM 2947 O O . GLY B 1 173 ? 3.314 -11.828 13.016 1 92.69 173 GLY B O 1
ATOM 2948 N N . ILE B 1 174 ? 3.688 -13.031 14.773 1 90.75 174 ILE B N 1
ATOM 2949 C CA . ILE B 1 174 ? 4.75 -12.18 15.312 1 90.75 174 ILE B CA 1
ATOM 2950 C C . ILE B 1 174 ? 6.074 -12.531 14.641 1 90.75 174 ILE B C 1
ATOM 2952 O O . ILE B 1 174 ? 6.547 -13.664 14.727 1 90.75 174 ILE B O 1
ATOM 2956 N N . PRO B 1 175 ? 6.539 -11.492 14.008 1 88.62 175 PRO B N 1
ATOM 2957 C CA . PRO B 1 175 ? 7.762 -11.781 13.258 1 88.62 175 PRO B CA 1
ATOM 2958 C C . PRO B 1 175 ? 8.977 -11.984 14.164 1 88.62 175 PRO B C 1
ATOM 2960 O O . PRO B 1 175 ? 9.031 -11.43 15.266 1 88.62 175 PRO B O 1
ATOM 2963 N N . ASP B 1 176 ? 9.891 -12.875 13.648 1 84.12 176 ASP B N 1
ATOM 2964 C CA . ASP B 1 176 ? 11.227 -13.031 14.203 1 84.12 176 ASP B CA 1
ATOM 2965 C C . ASP B 1 176 ? 12.289 -13.023 13.102 1 84.12 176 ASP B C 1
ATOM 2967 O O . ASP B 1 176 ? 12.844 -14.07 12.758 1 84.12 176 ASP B O 1
ATOM 2971 N N . PRO B 1 177 ? 12.492 -11.82 12.617 1 76.56 177 PRO B N 1
ATOM 2972 C CA . PRO B 1 177 ? 13.328 -11.75 11.414 1 76.56 177 PRO B CA 1
ATOM 2973 C C . PRO B 1 177 ? 14.781 -12.125 11.695 1 76.56 177 PRO B C 1
ATOM 2975 O O . PRO B 1 177 ? 15.508 -12.523 10.781 1 76.56 177 PRO B O 1
ATOM 2978 N N . GLU B 1 178 ? 15.148 -12.031 12.844 1 75.5 178 GLU B N 1
ATOM 2979 C CA . GLU B 1 178 ? 16.562 -12.281 13.125 1 75.5 178 GLU B CA 1
ATOM 2980 C C . GLU B 1 178 ? 16.844 -13.773 13.211 1 75.5 178 GLU B C 1
ATOM 2982 O O . GLU B 1 178 ? 18 -14.195 13.109 1 75.5 178 GLU B O 1
ATOM 2987 N N . SER B 1 179 ? 15.805 -14.555 13.32 1 67.69 179 SER B N 1
ATOM 2988 C CA . SER B 1 179 ? 16.031 -15.992 13.398 1 67.69 179 SER B CA 1
ATOM 2989 C C . SER B 1 179 ? 15.961 -16.641 12.023 1 67.69 179 SER B C 1
ATOM 2991 O O . SER B 1 179 ? 16.172 -17.859 11.891 1 67.69 179 SER B O 1
ATOM 2993 N N . ARG B 1 180 ? 15.844 -15.875 11.125 1 65.81 180 ARG B N 1
ATOM 2994 C CA . ARG B 1 180 ? 15.719 -16.438 9.781 1 65.81 180 ARG B CA 1
ATOM 2995 C C . ARG B 1 180 ? 17.062 -16.906 9.25 1 65.81 180 ARG B C 1
ATOM 2997 O O . ARG B 1 180 ? 18.109 -16.344 9.586 1 65.81 180 ARG B O 1
ATOM 3004 N N . PRO B 1 181 ? 16.906 -18.062 8.469 1 60.22 181 PRO B N 1
ATOM 3005 C CA . PRO B 1 181 ? 18.156 -18.516 7.855 1 60.22 181 PRO B CA 1
ATOM 3006 C C . PRO B 1 181 ? 18.781 -17.453 6.949 1 60.22 181 PRO B C 1
ATOM 3008 O O . PRO B 1 181 ? 18.062 -16.719 6.27 1 60.22 181 PRO B O 1
ATOM 3011 N N . LYS B 1 182 ? 20.062 -17.031 7.133 1 58.5 182 LYS B N 1
ATOM 3012 C CA . LYS B 1 182 ? 20.891 -15.984 6.523 1 58.5 182 LYS B CA 1
ATOM 3013 C C . LYS B 1 182 ? 20.906 -16.125 5.004 1 58.5 182 LYS B C 1
ATOM 3015 O O . LYS B 1 182 ? 21.141 -15.141 4.293 1 58.5 182 LYS B O 1
ATOM 3020 N N . GLU B 1 183 ? 20.797 -17.328 4.457 1 55.72 183 GLU B N 1
ATOM 3021 C CA . GLU B 1 183 ? 21.219 -17.484 3.072 1 55.72 183 GLU B CA 1
ATOM 3022 C C . GLU B 1 183 ? 20.219 -16.875 2.107 1 55.72 183 GLU B C 1
ATOM 3024 O O . GLU B 1 183 ? 20.109 -17.297 0.956 1 55.72 183 GLU B O 1
ATOM 3029 N N . THR B 1 184 ? 19.516 -15.711 2.432 1 63.81 184 THR B N 1
ATOM 3030 C CA . THR B 1 184 ? 18.453 -15.453 1.469 1 63.81 184 THR B CA 1
ATOM 3031 C C . THR B 1 184 ? 18.891 -14.391 0.458 1 63.81 184 THR B C 1
ATOM 3033 O O . THR B 1 184 ? 19.328 -13.312 0.837 1 63.81 184 THR B O 1
ATOM 3036 N N . THR B 1 185 ? 19.406 -14.867 -0.839 1 78.44 185 THR B N 1
ATOM 3037 C CA . THR B 1 185 ? 19.734 -14.031 -1.987 1 78.44 185 THR B CA 1
ATOM 3038 C C . THR B 1 185 ? 18.453 -13.547 -2.682 1 78.44 185 THR B C 1
ATOM 3040 O O . THR B 1 185 ? 17.375 -14.102 -2.461 1 78.44 185 THR B O 1
ATOM 3043 N N . LEU B 1 186 ? 18.594 -12.375 -3.277 1 90.75 186 LEU B N 1
ATOM 3044 C CA . LEU B 1 186 ? 17.562 -11.852 -4.168 1 90.75 186 LEU B CA 1
ATOM 3045 C C . LEU B 1 186 ? 17.703 -12.453 -5.566 1 90.75 186 LEU B C 1
ATOM 3047 O O . LEU B 1 186 ? 18.156 -11.773 -6.492 1 90.75 186 LEU B O 1
ATOM 3051 N N . SER B 1 187 ? 17.25 -13.727 -5.723 1 90.44 187 SER B N 1
ATOM 3052 C CA . SER B 1 187 ? 17.5 -14.5 -6.938 1 90.44 187 SER B CA 1
ATOM 3053 C C . SER B 1 187 ? 16.562 -14.078 -8.062 1 90.44 187 SER B C 1
ATOM 3055 O O . SER B 1 187 ? 16.891 -14.203 -9.242 1 90.44 187 SER B O 1
ATOM 3057 N N . LEU B 1 188 ? 15.438 -13.578 -7.754 1 92.88 188 LEU B N 1
ATOM 3058 C CA . LEU B 1 188 ? 14.43 -13.273 -8.766 1 92.88 188 LEU B CA 1
ATOM 3059 C C . LEU B 1 188 ? 14.82 -12.039 -9.57 1 92.88 188 LEU B C 1
ATOM 3061 O O . LEU B 1 188 ? 14.695 -12.031 -10.797 1 92.88 188 LEU B O 1
ATOM 3065 N N . SER B 1 189 ? 15.328 -11.031 -8.898 1 91.88 189 SER B N 1
ATOM 3066 C CA . SER B 1 189 ? 15.617 -9.758 -9.555 1 91.88 189 SER B CA 1
ATOM 3067 C C . SER B 1 189 ? 17.062 -9.688 -10.023 1 91.88 189 SER B C 1
ATOM 3069 O O . SER B 1 189 ? 17.562 -8.617 -10.375 1 91.88 189 SER B O 1
ATOM 3071 N N . ARG B 1 190 ? 17.719 -10.805 -10.102 1 86.75 190 ARG B N 1
ATOM 3072 C CA . ARG B 1 190 ? 19.109 -10.82 -10.562 1 86.75 190 ARG B CA 1
ATOM 3073 C C . ARG B 1 190 ? 19.203 -10.336 -12.008 1 86.75 190 ARG B C 1
ATOM 3075 O O . ARG B 1 190 ? 18.438 -10.789 -12.867 1 86.75 190 ARG B O 1
ATOM 3082 N N . PRO B 1 191 ? 20 -9.172 -12.141 1 76.94 191 PRO B N 1
ATOM 3083 C CA . PRO B 1 191 ? 20.156 -8.672 -13.508 1 76.94 191 PRO B CA 1
ATOM 3084 C C . PRO B 1 191 ? 20.609 -9.758 -14.484 1 76.94 191 PRO B C 1
ATOM 3086 O O . PRO B 1 191 ? 21.391 -10.633 -14.117 1 76.94 191 PRO B O 1
ATOM 3089 N N . ARG B 1 192 ? 19.891 -9.906 -15.445 1 60.53 192 ARG B N 1
ATOM 3090 C CA . ARG B 1 192 ? 20.328 -10.844 -16.484 1 60.53 192 ARG B CA 1
ATOM 3091 C C . ARG B 1 192 ? 21.531 -10.297 -17.234 1 60.53 192 ARG B C 1
ATOM 3093 O O . ARG B 1 192 ? 21.672 -9.078 -17.391 1 60.53 192 ARG B O 1
ATOM 3100 N N . GLU B 1 193 ? 22.75 -10.625 -17.172 1 55.31 193 GLU B N 1
ATOM 3101 C CA . GLU B 1 193 ? 23.984 -10.172 -17.828 1 55.31 193 GLU B CA 1
ATOM 3102 C C . GLU B 1 193 ? 23.672 -9.359 -19.078 1 55.31 193 GLU B C 1
ATOM 3104 O O . GLU B 1 193 ? 24.344 -8.367 -19.359 1 55.31 193 GLU B O 1
ATOM 3109 N N . GLY B 1 194 ? 23.062 -9.797 -20.234 1 40.28 194 GLY B N 1
ATOM 3110 C CA . GLY B 1 194 ? 23.078 -9.305 -21.594 1 40.28 194 GLY B CA 1
ATOM 3111 C C . GLY B 1 194 ? 22.109 -8.156 -21.828 1 40.28 194 GLY B C 1
ATOM 3112 O O . GLY B 1 194 ? 21.859 -7.773 -22.969 1 40.28 194 GLY B O 1
ATOM 3113 N N . ILE B 1 195 ? 21.172 -7.785 -21.125 1 39.47 195 ILE B N 1
ATOM 3114 C CA . ILE B 1 195 ? 20.25 -6.777 -21.641 1 39.47 195 ILE B CA 1
ATOM 3115 C C . ILE B 1 195 ? 20.922 -5.406 -21.609 1 39.47 195 ILE B C 1
ATOM 3117 O O . ILE B 1 195 ? 21.312 -4.918 -20.547 1 39.47 195 ILE B O 1
ATOM 3121 N N . LYS B 1 196 ? 21.609 -5.027 -22.672 1 35.56 196 LYS B N 1
ATOM 3122 C CA . LYS B 1 196 ? 22.141 -3.73 -23.078 1 35.56 196 LYS B CA 1
ATOM 3123 C C . LYS B 1 196 ? 21.141 -2.613 -22.797 1 35.56 196 LYS B C 1
ATOM 3125 O O . LYS B 1 196 ? 20.016 -2.637 -23.312 1 35.56 196 LYS B O 1
ATOM 3130 N N . TRP B 1 197 ? 20.969 -2.1 -21.672 1 36.34 197 TRP B N 1
ATOM 3131 C CA . TRP B 1 197 ? 20.141 -0.909 -21.531 1 36.34 197 TRP B CA 1
ATOM 3132 C C . TRP B 1 197 ? 20.516 0.15 -22.562 1 36.34 197 TRP B C 1
ATOM 3134 O O . TRP B 1 197 ? 21.703 0.395 -22.781 1 36.34 197 TRP B O 1
ATOM 3144 N N . SER B 1 198 ? 19.828 0.262 -23.594 1 33.38 198 SER B N 1
ATOM 3145 C CA . SER B 1 198 ? 20.094 1.284 -24.609 1 33.38 198 SER B CA 1
ATOM 3146 C C . SER B 1 198 ? 20.531 2.596 -23.953 1 33.38 198 SER B C 1
ATOM 3148 O O . SER B 1 198 ? 19.891 3.066 -23.016 1 33.38 198 SER B O 1
ATOM 3150 N N . GLU B 1 199 ? 21.781 2.961 -24.047 1 32.25 199 GLU B N 1
ATOM 3151 C CA . GLU B 1 199 ? 22.328 4.293 -23.828 1 32.25 199 GLU B CA 1
ATOM 3152 C C . GLU B 1 199 ? 21.406 5.375 -24.375 1 32.25 199 GLU B C 1
ATOM 3154 O O . GLU B 1 199 ? 21.062 5.371 -25.547 1 32.25 199 GLU B O 1
ATOM 3159 N N . LYS B 1 200 ? 20.469 5.922 -23.766 1 30.39 200 LYS B N 1
ATOM 3160 C CA . LYS B 1 200 ? 19.938 7.203 -24.234 1 30.39 200 LYS B CA 1
ATOM 3161 C C . LYS B 1 200 ? 21.062 8.109 -24.734 1 30.39 200 LYS B C 1
ATOM 3163 O O . LYS B 1 200 ? 22.094 8.234 -24.078 1 30.39 200 LYS B O 1
ATOM 3168 N N . SER B 1 201 ? 21.234 8.352 -26.078 1 26.98 201 SER B N 1
ATOM 3169 C CA . SER B 1 201 ? 21.969 9.445 -26.703 1 26.98 201 SER B CA 1
ATOM 3170 C C . SER B 1 201 ? 21.875 10.719 -25.875 1 26.98 201 SER B C 1
ATOM 3172 O O . SER B 1 201 ? 20.781 11.094 -25.438 1 26.98 201 SER B O 1
ATOM 3174 N N . GLU B 1 202 ? 22.984 11.43 -25.516 1 23.84 202 GLU B N 1
ATOM 3175 C CA . GLU B 1 202 ? 23.094 12.875 -25.359 1 23.84 202 GLU B CA 1
ATOM 3176 C C . GLU B 1 202 ? 22.328 13.617 -26.453 1 23.84 202 GLU B C 1
ATOM 3178 O O . GLU B 1 202 ? 22.375 13.234 -27.625 1 23.84 202 GLU B O 1
#

Organism: Ancylostoma caninum (NCBI:txid29170)

Nearest PDB structures (foldseek):
  8h3a-assembly1_I  TM=8.015E-01  e=2.615E-02  Homo sapiens
  8h37-assembly1_P  TM=6.983E-01  e=1.043E-01  Homo sapiens
  8h37-assembly1_A  TM=6.989E-01  e=1.043E-01  Homo sapiens
  8h33-assembly1_J  TM=6.875E-01  e=1.388E-01  Homo sapiens
  4ap2-assembly1_A  TM=6.750E-01  e=1.388E-01  Homo sapiens

Radius of gyration: 22.0 Å; Cα contacts (8 Å, |Δi|>4): 551; chains: 2; bounding box: 65×55×54 Å

Solvent-accessible surface area (backbone atoms only — not comparable to full-atom values): 22351 Å² total; per-residue (Å²): 122,88,49,75,64,52,55,50,50,49,51,47,46,50,41,51,48,44,50,56,47,25,72,72,36,64,70,42,26,55,50,40,53,47,48,51,71,78,42,93,65,54,70,67,50,50,51,52,47,48,49,54,44,18,59,41,37,64,67,38,57,73,39,87,62,43,45,64,49,48,67,61,58,46,49,52,43,61,39,33,44,64,38,48,47,93,43,56,60,53,54,50,20,46,48,48,37,35,37,73,60,40,95,58,37,60,76,49,33,44,41,53,39,63,44,46,54,29,47,42,45,31,74,64,51,53,48,50,52,49,49,46,38,54,74,68,66,50,62,67,64,39,44,49,40,44,47,54,34,51,68,33,79,45,38,38,41,35,28,72,52,63,71,43,43,74,67,62,32,73,66,35,39,84,66,60,33,82,74,48,81,79,83,74,72,62,72,71,45,52,78,69,87,77,75,73,71,77,73,76,79,132,122,88,48,77,64,52,54,49,48,48,51,47,46,49,42,49,46,44,49,54,47,25,70,73,35,62,69,40,27,55,51,39,54,45,48,51,70,76,44,92,64,54,69,68,48,49,51,51,46,47,51,53,44,16,58,42,36,64,66,37,57,72,39,88,64,42,44,64,48,48,66,60,59,46,50,54,44,61,40,33,43,66,38,48,47,96,41,54,62,53,54,51,20,47,50,49,38,34,36,73,59,40,96,59,35,60,77,49,34,45,41,53,40,62,44,45,53,29,48,43,45,33,72,66,52,54,49,50,52,49,51,46,39,56,74,69,66,52,59,67,64,38,46,50,41,44,48,54,35,52,68,33,78,46,37,39,43,35,29,72,51,63,69,43,43,75,66,60,32,74,66,36,37,84,66,61,33,81,74,47,80,78,83,72,72,60,72,70,45,50,77,67,88,77,74,73,71,78,75,78,79,132

pLDDT: mean 84.03, std 16.74, range [23.84, 98.0]

Secondary structure (DSSP, 8-state):
---HHHHHHHHHHHHHHHHHHHTT-HHHHHHHHHHHHHS---HHHHHHHHHHHHHTHHHHHTSGGGGGS-HHHHHHHHH-TT---SSHHHHHHHHHHHHHTSSSHHHHHHHHHHHS-GGG--HHHHHHHHHHHHHTT--HHHHHHHHHHHH-GGG--B---HHHHHTT-TTSSS--GGGS-S-----TT---TT--------/---HHHHHHHHHHHHHHHHHHHTT-HHHHHHHHHHHHHS---HHHHHHHHHHHHHTHHHHHTSGGGGGS-HHHHHHHHH-TT---SSHHHHHHHHHHHHHTSSSHHHHHHHHHHHS-GGG--HHHHHHHHHHHHHTT--HHHHHHHHHHHH-GGG--B---HHHHHTT-TTSSS--GGGS-S-----TT---TT--------